Protein AF-0000000067518938 (afdb_homodimer)

Sequence (550 aa):
MYYFYSPEGFAPYQWELERDVSYAYMPYNLFYYGDYIRILPYTSIPQSYEVQMKADERGSWTPFSWVEKYAYAFSGPYNKAEVALTFDDGPDLEFTPKILDKLKQHNVKATFFLLGENAEKFPNVVKRIANEGHVIGNHTYSHPNLAKVNDAEYRNQIIKTEEILNRLAGYAPKFIRPPYGEILEDQLKWATEQNFMIVQWSVDTVDWKGVSADTITNNVLGNSFPGSVILQHSTPGGHLQGSVEALDKIIPQLKTKGARFVTLPSMFQTSKERKMYYFYSPEGFAPYQWELERDVSYAYMPYNLFYYGDYIRILPYTSIPQSYEVQMKADERGSWTPFSWVEKYAYAFSGPYNKAEVALTFDDGPDLEFTPKILDKLKQHNVKATFFLLGENAEKFPNVVKRIANEGHVIGNHTYSHPNLAKVNDAEYRNQIIKTEEILNRLAGYAPKFIRPPYGEILEDQLKWATEQNFMIVQWSVDTVDWKGVSADTITNNVLGNSFPGSVILQHSTPGGHLQGSVEALDKIIPQLKTKGARFVTLPSMFQTSKERK

Organism: Bacillus anthracis (NCBI:txid1392)

Structure (mmCIF, N/CA/C/O backbone):
data_AF-0000000067518938-model_v1
#
loop_
_entity.id
_entity.type
_entity.pdbx_description
1 polymer 'Polysaccharide deacetylase'
#
loop_
_atom_site.group_PDB
_atom_site.id
_atom_site.type_symbol
_atom_site.label_atom_id
_atom_site.label_alt_id
_atom_site.label_comp_id
_atom_site.label_asym_id
_atom_site.label_entity_id
_atom_site.label_seq_id
_atom_site.pdbx_PDB_ins_code
_atom_site.Cartn_x
_atom_site.Cartn_y
_atom_site.Cartn_z
_atom_site.occupancy
_atom_site.B_iso_or_equiv
_atom_site.auth_seq_id
_atom_site.auth_comp_id
_atom_site.auth_asym_id
_atom_site.auth_atom_id
_atom_site.pdbx_PDB_model_num
ATOM 1 N N . MET A 1 1 ? 36.938 -6.719 29.031 1 21.23 1 MET A N 1
ATOM 2 C CA . MET A 1 1 ? 37.844 -5.875 28.25 1 21.23 1 MET A CA 1
ATOM 3 C C . MET A 1 1 ? 37.344 -5.727 26.812 1 21.23 1 MET A C 1
ATOM 5 O O . MET A 1 1 ? 37.438 -6.664 26.016 1 21.23 1 MET A O 1
ATOM 9 N N . TYR A 1 2 ? 36.188 -5.051 26.531 1 21.11 2 TYR A N 1
ATOM 10 C CA . TYR A 1 2 ? 35.156 -5.039 25.484 1 21.11 2 TYR A CA 1
ATOM 11 C C . TYR A 1 2 ? 35.688 -4.352 24.234 1 21.11 2 TYR A C 1
ATOM 13 O O . TYR A 1 2 ? 36.156 -3.213 24.281 1 21.11 2 TYR A O 1
ATOM 21 N N . TYR A 1 3 ? 36.406 -5.035 23.297 1 20.67 3 TYR A N 1
ATOM 22 C CA . TYR A 1 3 ? 37.156 -4.52 22.172 1 20.67 3 TYR A CA 1
ATOM 23 C C . TYR A 1 3 ? 36.281 -3.676 21.25 1 20.67 3 TYR A C 1
ATOM 25 O O . TYR A 1 3 ? 35.281 -4.164 20.719 1 20.67 3 TYR A O 1
ATOM 33 N N . PHE A 1 4 ? 36.094 -2.291 21.438 1 20.36 4 PHE A N 1
ATOM 34 C CA . PHE A 1 4 ? 35.469 -1.157 20.797 1 20.36 4 PHE A CA 1
ATOM 35 C C . PHE A 1 4 ? 36.062 -0.923 19.406 1 20.36 4 PHE A C 1
ATOM 37 O O . PHE A 1 4 ? 37.219 -0.511 19.281 1 20.36 4 PHE A O 1
ATOM 44 N N . TYR A 1 5 ? 35.719 -1.837 18.438 1 22.97 5 TYR A N 1
ATOM 45 C CA . TYR A 1 5 ? 36.344 -1.723 17.109 1 22.97 5 TYR A CA 1
ATOM 46 C C . TYR A 1 5 ? 36.188 -0.303 16.578 1 22.97 5 TYR A C 1
ATOM 48 O O . TYR A 1 5 ? 35.281 0.424 16.938 1 22.97 5 TYR A O 1
ATOM 56 N N . SER A 1 6 ? 37.219 0.344 16.062 1 22.45 6 SER A N 1
ATOM 57 C CA . SER A 1 6 ? 37.562 1.693 15.609 1 22.45 6 SER A CA 1
ATOM 58 C C . SER A 1 6 ? 36.625 2.123 14.477 1 22.45 6 SER A C 1
ATOM 60 O O . SER A 1 6 ? 36.219 1.3 13.656 1 22.45 6 SER A O 1
ATOM 62 N N . PRO A 1 7 ? 35.938 3.326 14.484 1 23.27 7 PRO A N 1
ATOM 63 C CA . PRO A 1 7 ? 34.938 4.047 13.719 1 23.27 7 PRO A CA 1
ATOM 64 C C . PRO A 1 7 ? 35.344 4.328 12.281 1 23.27 7 PRO A C 1
ATOM 66 O O . PRO A 1 7 ? 34.781 5.207 11.625 1 23.27 7 PRO A O 1
ATOM 69 N N . GLU A 1 8 ? 36.344 3.684 11.672 1 22.61 8 GLU A N 1
ATOM 70 C CA . GLU A 1 8 ? 37.031 4.32 10.547 1 22.61 8 GLU A CA 1
ATOM 71 C C . GLU A 1 8 ? 36.031 4.727 9.469 1 22.61 8 GLU A C 1
ATOM 73 O O . GLU A 1 8 ? 35.938 5.898 9.094 1 22.61 8 GLU A O 1
ATOM 78 N N . GLY A 1 9 ? 36.156 4.168 8.133 1 23.91 9 GLY A N 1
ATOM 79 C CA . GLY A 1 9 ? 36.219 4.723 6.789 1 23.91 9 GLY A CA 1
ATOM 80 C C . GLY A 1 9 ? 34.875 4.879 6.148 1 23.91 9 GLY A C 1
ATOM 81 O O . GLY A 1 9 ? 34.75 4.938 4.922 1 23.91 9 GLY A O 1
ATOM 82 N N . PHE A 1 10 ? 33.75 4.77 6.805 1 22.42 10 PHE A N 1
ATOM 83 C CA . PHE A 1 10 ? 32.594 4.77 5.934 1 22.42 10 PHE A CA 1
ATOM 84 C C . PHE A 1 10 ? 32.406 6.129 5.277 1 22.42 10 PHE A C 1
ATOM 86 O O . PHE A 1 10 ? 32.156 7.129 5.957 1 22.42 10 PHE A O 1
ATOM 93 N N . ALA A 1 11 ? 33.125 6.34 4.109 1 25.36 11 ALA A N 1
ATOM 94 C CA . ALA A 1 11 ? 32.938 7.535 3.297 1 25.36 11 ALA A CA 1
ATOM 95 C C . ALA A 1 11 ? 31.453 7.816 3.078 1 25.36 11 ALA A C 1
ATOM 97 O O . ALA A 1 11 ? 30.656 6.887 2.924 1 25.36 11 ALA A O 1
ATOM 98 N N . PRO A 1 12 ? 31.016 8.93 3.441 1 24.47 12 PRO A N 1
ATOM 99 C CA . PRO A 1 12 ? 29.641 9.367 3.217 1 24.47 12 PRO A CA 1
ATOM 100 C C . PRO A 1 12 ? 29.188 9.18 1.771 1 24.47 12 PRO A C 1
ATOM 102 O O . PRO A 1 12 ? 29.984 9.344 0.844 1 24.47 12 PRO A O 1
ATOM 105 N N . TYR A 1 13 ? 28.422 8.242 1.441 1 24.39 13 TYR A N 1
ATOM 106 C CA . TYR A 1 13 ? 27.828 8.078 0.118 1 24.39 13 TYR A CA 1
ATOM 107 C C . TYR A 1 13 ? 27.422 9.422 -0.47 1 24.39 13 TYR A C 1
ATOM 109 O O . TYR A 1 13 ? 26.656 10.164 0.141 1 24.39 13 TYR A O 1
ATOM 117 N N . GLN A 1 14 ? 28.344 10.094 -1.189 1 25.11 14 GLN A N 1
ATOM 118 C CA . GLN A 1 14 ? 28.047 11.266 -2 1 25.11 14 GLN A CA 1
ATOM 119 C C . GLN A 1 14 ? 26.859 11.008 -2.93 1 25.11 14 GLN A C 1
ATOM 121 O O . GLN A 1 14 ? 26.891 10.086 -3.742 1 25.11 14 GLN A O 1
ATOM 126 N N . TRP A 1 15 ? 25.734 11.258 -2.574 1 23.39 15 TRP A N 1
ATOM 127 C CA . TRP A 1 15 ? 24.547 11.266 -3.42 1 23.39 15 TRP A CA 1
ATOM 128 C C . TRP A 1 15 ? 24.766 12.117 -4.664 1 23.39 15 TRP A C 1
ATOM 130 O O . TRP A 1 15 ? 24.719 13.352 -4.598 1 23.39 15 TRP A O 1
ATOM 140 N N . GLU A 1 16 ? 25.844 11.93 -5.496 1 26.81 16 GLU A N 1
ATOM 141 C CA . GLU A 1 16 ? 26.016 12.648 -6.758 1 26.81 16 GLU A CA 1
ATOM 142 C C . GLU A 1 16 ? 24.812 12.43 -7.68 1 26.81 16 GLU A C 1
ATOM 144 O O . GLU A 1 16 ? 24.922 12.633 -8.891 1 26.81 16 GLU A O 1
ATOM 149 N N . LEU A 1 17 ? 23.75 11.922 -7.379 1 24.17 17 LEU A N 1
ATOM 150 C CA . LEU A 1 17 ? 22.859 11.453 -8.438 1 24.17 17 LEU A CA 1
ATOM 151 C C . LEU A 1 17 ? 22.281 12.633 -9.211 1 24.17 17 LEU A C 1
ATOM 153 O O . LEU A 1 17 ? 21.422 13.359 -8.695 1 24.17 17 LEU A O 1
ATOM 157 N N . GLU A 1 18 ? 23.109 13.344 -10.008 1 26.3 18 GLU A N 1
ATOM 158 C CA . GLU A 1 18 ? 22.562 14.188 -11.062 1 26.3 18 GLU A CA 1
ATOM 159 C C . GLU A 1 18 ? 21.625 13.398 -11.977 1 26.3 18 GLU A C 1
ATOM 161 O O . GLU A 1 18 ? 22.047 12.875 -13.008 1 26.3 18 GLU A O 1
ATOM 166 N N . ARG A 1 19 ? 21.078 12.336 -11.742 1 25.75 19 ARG A N 1
ATOM 167 C CA . ARG A 1 19 ? 20.484 11.57 -12.836 1 25.75 19 ARG A CA 1
ATOM 168 C C . ARG A 1 19 ? 19.359 12.344 -13.5 1 25.75 19 ARG A C 1
ATOM 170 O O . ARG A 1 19 ? 18.5 12.898 -12.812 1 25.75 19 ARG A O 1
ATOM 177 N N . ASP A 1 20 ? 19.562 12.695 -14.742 1 24.42 20 ASP A N 1
ATOM 178 C CA . ASP A 1 20 ? 18.672 13.211 -15.773 1 24.42 20 ASP A CA 1
ATOM 179 C C . ASP A 1 20 ? 17.5 12.258 -16.016 1 24.42 20 ASP A C 1
ATOM 181 O O . ASP A 1 20 ? 17.609 11.344 -16.844 1 24.42 20 ASP A O 1
ATOM 185 N N . VAL A 1 21 ? 16.938 11.664 -15.195 1 24.17 21 VAL A N 1
ATOM 186 C CA . VAL A 1 21 ? 15.969 10.617 -15.531 1 24.17 21 VAL A CA 1
ATOM 187 C C . VAL A 1 21 ? 14.742 11.234 -16.203 1 24.17 21 VAL A C 1
ATOM 189 O O . VAL A 1 21 ? 14.078 12.094 -15.617 1 24.17 21 VAL A O 1
ATOM 192 N N . SER A 1 22 ? 14.75 11.148 -17.5 1 22.72 22 SER A N 1
ATOM 193 C CA . SER A 1 22 ? 13.68 11.414 -18.453 1 22.72 22 SER A CA 1
ATOM 194 C C . SER A 1 22 ? 12.414 10.641 -18.094 1 22.72 22 SER A C 1
ATOM 196 O O . SER A 1 22 ? 12.461 9.422 -17.906 1 22.72 22 SER A O 1
ATOM 198 N N . TYR A 1 23 ? 11.539 11.242 -17.516 1 26.03 23 TYR A N 1
ATOM 199 C CA . TYR A 1 23 ? 10.25 10.773 -17.016 1 26.03 23 TYR A CA 1
ATOM 200 C C . TYR A 1 23 ? 9.367 10.297 -18.156 1 26.03 23 TYR A C 1
ATOM 202 O O . TYR A 1 23 ? 8.914 11.102 -18.984 1 26.03 23 TYR A O 1
ATOM 210 N N . ALA A 1 24 ? 9.648 9.172 -18.875 1 23 24 ALA A N 1
ATOM 211 C CA . ALA A 1 24 ? 8.773 8.664 -19.938 1 23 24 ALA A CA 1
ATOM 212 C C . ALA A 1 24 ? 7.453 8.164 -19.359 1 23 24 ALA A C 1
ATOM 214 O O . ALA A 1 24 ? 7.434 7.219 -18.562 1 23 24 ALA A O 1
ATOM 215 N N . TYR A 1 25 ? 6.582 8.984 -19.031 1 26.39 25 TYR A N 1
ATOM 216 C CA . TYR A 1 25 ? 5.207 8.617 -18.719 1 26.39 25 TYR A CA 1
ATOM 217 C C . TYR A 1 25 ? 4.609 7.758 -19.828 1 26.39 25 TYR A C 1
ATOM 219 O O . TYR A 1 25 ? 4.504 8.195 -20.969 1 26.39 25 TYR A O 1
ATOM 227 N N . MET A 1 26 ? 4.758 6.512 -19.859 1 24.78 26 MET A N 1
ATOM 228 C CA . MET A 1 26 ? 4.062 5.734 -20.875 1 24.78 26 MET A CA 1
ATOM 229 C C . MET A 1 26 ? 2.551 5.836 -20.719 1 24.78 26 MET A C 1
ATOM 231 O O . MET A 1 26 ? 2.029 5.609 -19.625 1 24.78 26 MET A O 1
ATOM 235 N N . PRO A 1 27 ? 1.93 6.461 -21.5 1 26.23 27 PRO A N 1
ATOM 236 C CA . PRO A 1 27 ? 0.468 6.438 -21.594 1 26.23 27 PRO A CA 1
ATOM 237 C C . PRO A 1 27 ? -0.106 5.023 -21.516 1 26.23 27 PRO A C 1
ATOM 239 O O . PRO A 1 27 ? 0.363 4.129 -22.234 1 26.23 27 PRO A O 1
ATOM 242 N N . TYR A 1 28 ? -0.398 4.586 -20.344 1 27.61 28 TYR A N 1
ATOM 243 C CA . TYR A 1 28 ? -1.039 3.275 -20.344 1 27.61 28 TYR A CA 1
ATOM 244 C C . TYR A 1 28 ? -2.268 3.275 -21.25 1 27.61 28 TYR A C 1
ATOM 246 O O . TYR A 1 28 ? -3.207 4.043 -21.031 1 27.61 28 TYR A O 1
ATOM 254 N N . ASN A 1 29 ? -2.113 3.098 -22.453 1 25.97 29 ASN A N 1
ATOM 255 C CA . ASN A 1 29 ? -3.182 2.701 -23.375 1 25.97 29 ASN A CA 1
ATOM 256 C C . ASN A 1 29 ? -4.051 1.6 -22.766 1 25.97 29 ASN A C 1
ATOM 258 O O . ASN A 1 29 ? -3.578 0.807 -21.953 1 25.97 29 ASN A O 1
ATOM 262 N N . LEU A 1 30 ? -5.336 1.733 -22.859 1 26.19 30 LEU A N 1
ATOM 263 C CA . LEU A 1 30 ? -6.371 0.721 -22.688 1 26.19 30 LEU A CA 1
ATOM 264 C C . LEU A 1 30 ? -5.875 -0.647 -23.141 1 26.19 30 LEU A C 1
ATOM 266 O O . LEU A 1 30 ? -5.781 -0.908 -24.344 1 26.19 30 LEU A O 1
ATOM 270 N N . PHE A 1 31 ? -4.828 -1.036 -22.625 1 26.31 31 PHE A N 1
ATOM 271 C CA . PHE A 1 31 ? -4.5 -2.34 -23.203 1 26.31 31 PHE A CA 1
ATOM 272 C C . PHE A 1 31 ? -5.512 -3.391 -22.75 1 26.31 31 PHE A C 1
ATOM 274 O O . PHE A 1 31 ? -5.863 -3.463 -21.578 1 26.31 31 PHE A O 1
ATOM 281 N N . TYR A 1 32 ? -6.398 -3.764 -23.562 1 26.97 32 TYR A N 1
ATOM 282 C CA . TYR A 1 32 ? -7.23 -4.961 -23.625 1 26.97 32 TYR A CA 1
ATOM 283 C C . TYR A 1 32 ? -6.414 -6.207 -23.297 1 26.97 32 TYR A C 1
ATOM 285 O O . TYR A 1 32 ? -5.449 -6.523 -23.984 1 26.97 32 TYR A O 1
ATOM 293 N N . TYR A 1 33 ? -6.387 -6.438 -22.078 1 29.98 33 TYR A N 1
ATOM 294 C CA . TYR A 1 33 ? -5.797 -7.73 -21.75 1 29.98 33 TYR A CA 1
ATOM 295 C C . TYR A 1 33 ? -6.312 -8.82 -22.672 1 29.98 33 TYR A C 1
ATOM 297 O O . TYR A 1 33 ? -5.965 -9.992 -22.516 1 29.98 33 TYR A O 1
ATOM 305 N N . GLY A 1 34 ? -7.371 -8.477 -23.562 1 28.73 34 GLY A N 1
ATOM 306 C CA . GLY A 1 34 ? -7.805 -9.492 -24.516 1 28.73 34 GLY A CA 1
ATOM 307 C C . GLY A 1 34 ? -6.672 -10.031 -25.359 1 28.73 34 GLY A C 1
ATOM 308 O O . GLY A 1 34 ? -6.797 -11.102 -25.953 1 28.73 34 GLY A O 1
ATOM 309 N N . ASP A 1 35 ? -5.699 -9.102 -25.484 1 30.73 35 ASP A N 1
ATOM 310 C CA . ASP A 1 35 ? -4.809 -9.594 -26.531 1 30.73 35 ASP A CA 1
ATOM 311 C C . ASP A 1 35 ? -3.834 -10.633 -25.984 1 30.73 35 ASP A C 1
ATOM 313 O O . ASP A 1 35 ? -2.963 -11.117 -26.703 1 30.73 35 ASP A O 1
ATOM 317 N N . TYR A 1 36 ? -3.791 -10.641 -24.609 1 31.84 36 TYR A N 1
ATOM 318 C CA . TYR A 1 36 ? -2.754 -11.602 -24.25 1 31.84 36 TYR A CA 1
ATOM 319 C C . TYR A 1 36 ? -3.158 -13.016 -24.656 1 31.84 36 TYR A C 1
ATOM 321 O O . TYR A 1 36 ? -2.346 -13.938 -24.594 1 31.84 36 TYR A O 1
ATOM 329 N N . ILE A 1 37 ? -4.48 -13.305 -24.625 1 31.23 37 ILE A N 1
ATOM 330 C CA . ILE A 1 37 ? -4.836 -14.703 -24.797 1 31.23 37 ILE A CA 1
ATOM 331 C C . ILE A 1 37 ? -4.613 -15.109 -26.25 1 31.23 37 ILE A C 1
ATOM 333 O O . ILE A 1 37 ? -4.98 -16.219 -26.656 1 31.23 37 ILE A O 1
ATOM 337 N N . ARG A 1 38 ? -4.219 -14.172 -27.078 1 31.83 38 ARG A N 1
ATOM 338 C CA . ARG A 1 38 ? -4.289 -14.734 -28.422 1 31.83 38 ARG A CA 1
ATOM 339 C C . ARG A 1 38 ? -3.311 -15.898 -28.594 1 31.83 38 ARG A C 1
ATOM 341 O O . ARG A 1 38 ? -3.344 -16.609 -29.594 1 31.83 38 ARG A O 1
ATOM 348 N N . ILE A 1 39 ? -2.133 -15.773 -27.906 1 29.97 39 ILE A N 1
ATOM 349 C CA . ILE A 1 39 ? -1.191 -16.562 -28.703 1 29.97 39 ILE A CA 1
ATOM 350 C C . ILE A 1 39 ? -1.417 -18.047 -28.438 1 29.97 39 ILE A C 1
ATOM 352 O O . ILE A 1 39 ? -0.633 -18.891 -28.875 1 29.97 39 ILE A O 1
ATOM 356 N N . LEU A 1 40 ? -2.053 -18.422 -27.281 1 28.58 40 LEU A N 1
ATOM 357 C CA . LEU A 1 40 ? -1.987 -19.875 -27.359 1 28.58 40 LEU A CA 1
ATOM 358 C C . LEU A 1 40 ? -2.9 -20.406 -28.453 1 28.58 40 LEU A C 1
ATOM 360 O O . LEU A 1 40 ? -3.961 -19.828 -28.719 1 28.58 40 LEU A O 1
ATOM 364 N N . PRO A 1 41 ? -2.475 -21.25 -29.422 1 32.19 41 PRO A N 1
ATOM 365 C CA . PRO A 1 41 ? -3.27 -21.875 -30.484 1 32.19 41 PRO A CA 1
ATOM 366 C C . PRO A 1 41 ? -4.59 -22.453 -29.969 1 32.19 41 PRO A C 1
ATOM 368 O O . PRO A 1 41 ? -5.348 -23.047 -30.75 1 32.19 41 PRO A O 1
ATOM 371 N N . TYR A 1 42 ? -4.625 -23.125 -28.719 1 30.75 42 TYR A N 1
ATOM 372 C CA . TYR A 1 42 ? -5.793 -23.984 -28.547 1 30.75 42 TYR A CA 1
ATOM 373 C C . TYR A 1 42 ? -7.082 -23.172 -28.656 1 30.75 42 TYR A C 1
ATOM 375 O O . TYR A 1 42 ? -7.059 -21.953 -28.594 1 30.75 42 TYR A O 1
ATOM 383 N N . THR A 1 43 ? -8.344 -23.828 -28.062 1 29.39 43 THR A N 1
ATOM 384 C CA . THR A 1 43 ? -9.773 -23.578 -28.188 1 29.39 43 THR A CA 1
ATOM 385 C C . THR A 1 43 ? -10.094 -22.125 -27.844 1 29.39 43 THR A C 1
ATOM 387 O O . THR A 1 43 ? -9.359 -21.484 -27.094 1 29.39 43 THR A O 1
ATOM 390 N N . SER A 1 44 ? -11.281 -21.641 -28.531 1 28.95 44 SER A N 1
ATOM 391 C CA . SER A 1 44 ? -12.016 -20.375 -28.547 1 28.95 44 SER A CA 1
ATOM 392 C C . SER A 1 44 ? -12.305 -19.875 -27.141 1 28.95 44 SER A C 1
ATOM 394 O O . SER A 1 44 ? -13.172 -20.422 -26.453 1 28.95 44 SER A O 1
ATOM 396 N N . ILE A 1 45 ? -11.438 -19.969 -26.219 1 30.31 45 ILE A N 1
ATOM 397 C CA . ILE A 1 45 ? -11.977 -19.328 -25.016 1 30.31 45 ILE A CA 1
ATOM 398 C C . ILE A 1 45 ? -12.625 -18 -25.406 1 30.31 45 ILE A C 1
ATOM 400 O O . ILE A 1 45 ? -12.016 -17.172 -26.078 1 30.31 45 ILE A O 1
ATOM 404 N N . PRO A 1 46 ? -14.031 -18.094 -25.391 1 29.42 46 PRO A N 1
ATOM 405 C CA . PRO A 1 46 ? -14.719 -16.844 -25.703 1 29.42 46 PRO A CA 1
ATOM 406 C C . PRO A 1 46 ? -14.039 -15.625 -25.078 1 29.42 46 PRO A C 1
ATOM 408 O O . PRO A 1 46 ? -13.477 -15.711 -23.984 1 29.42 46 PRO A O 1
ATOM 411 N N . GLN A 1 47 ? -13.523 -14.82 -25.906 1 28.56 47 GLN A N 1
ATOM 412 C CA . GLN A 1 47 ? -12.758 -13.578 -25.844 1 28.56 47 GLN A CA 1
ATOM 413 C C . GLN A 1 47 ? -13.32 -12.633 -24.781 1 28.56 47 GLN A C 1
ATOM 415 O O . GLN A 1 47 ? -12.633 -11.719 -24.328 1 28.56 47 GLN A O 1
ATOM 420 N N . SER A 1 48 ? -14.656 -12.758 -24.531 1 29.34 48 SER A N 1
ATOM 421 C CA . SER A 1 48 ? -15.266 -11.516 -24.078 1 29.34 48 SER A CA 1
ATOM 422 C C . SER A 1 48 ? -14.953 -11.25 -22.609 1 29.34 48 SER A C 1
ATOM 424 O O . SER A 1 48 ? -15.352 -10.211 -22.062 1 29.34 48 SER A O 1
ATOM 426 N N . TYR A 1 49 ? -14.734 -12.336 -21.875 1 28.17 49 TYR A N 1
ATOM 427 C CA . TYR A 1 49 ? -14.766 -11.906 -20.484 1 28.17 49 TYR A CA 1
ATOM 428 C C . TYR A 1 49 ? -13.539 -11.07 -20.141 1 28.17 49 TYR A C 1
ATOM 430 O O . TYR A 1 49 ? -12.43 -11.609 -20 1 28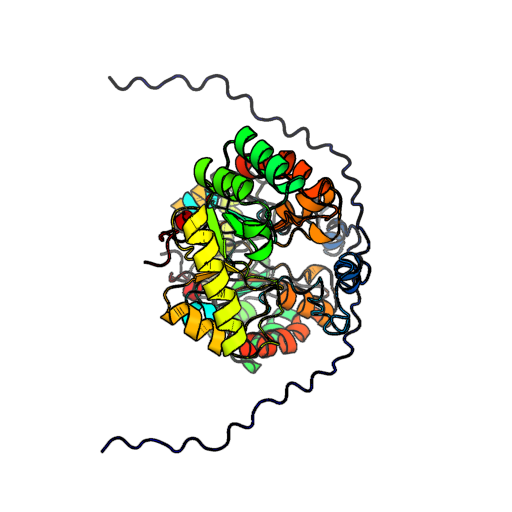.17 49 TYR A O 1
ATOM 438 N N . GLU A 1 50 ? -13.398 -9.953 -20.734 1 30.34 50 GLU A N 1
ATOM 439 C CA . GLU A 1 50 ? -12.445 -8.914 -20.359 1 30.34 50 GLU A CA 1
ATOM 440 C C . GLU A 1 50 ? -12.445 -8.688 -18.859 1 30.34 50 GLU A C 1
ATOM 442 O O . GLU A 1 50 ? -13.453 -8.25 -18.281 1 30.34 50 GLU A O 1
ATOM 447 N N . VAL A 1 51 ? -11.977 -9.57 -18.172 1 32.97 51 VAL A N 1
ATOM 448 C CA . VAL A 1 51 ? -11.703 -9.07 -16.844 1 32.97 51 VAL A CA 1
ATOM 449 C C . VAL A 1 51 ? -10.977 -7.727 -16.922 1 32.97 51 VAL A C 1
ATOM 451 O O . VAL A 1 51 ? -9.828 -7.664 -17.359 1 32.97 51 VAL A O 1
ATOM 454 N N . GLN A 1 52 ? -11.555 -6.699 -17.391 1 31.28 52 GLN A N 1
ATOM 455 C CA . GLN A 1 52 ? -10.938 -5.375 -17.422 1 31.28 52 GLN A CA 1
ATOM 456 C C . GLN A 1 52 ? -10.5 -4.934 -16.031 1 31.28 52 GLN A C 1
ATOM 458 O O . GLN A 1 52 ? -11.32 -4.488 -15.234 1 31.28 52 GLN A O 1
ATOM 463 N N . MET A 1 53 ? -9.648 -5.742 -15.43 1 38.41 53 MET A N 1
ATOM 464 C CA . MET A 1 53 ? -9.062 -4.934 -14.367 1 38.41 53 MET A CA 1
ATOM 465 C C . MET A 1 53 ? -8.703 -3.539 -14.875 1 38.41 53 MET A C 1
ATOM 467 O O . MET A 1 53 ? -7.957 -3.398 -15.844 1 38.41 53 MET A O 1
ATOM 471 N N . LYS A 1 54 ? -9.5 -2.662 -14.82 1 38.16 54 LYS A N 1
ATOM 472 C CA . LYS A 1 54 ? -9.102 -1.332 -15.273 1 38.16 54 LYS A CA 1
ATOM 473 C C . LYS A 1 54 ? -7.754 -0.93 -14.688 1 38.16 54 LYS A C 1
ATOM 475 O O . LYS A 1 54 ? -7.512 -1.105 -13.492 1 38.16 54 LYS A O 1
ATOM 480 N N . ALA A 1 55 ? -6.812 -1.02 -15.547 1 41.97 55 ALA A N 1
ATOM 481 C CA . ALA A 1 55 ? -5.41 -0.692 -15.297 1 41.97 55 ALA A CA 1
ATOM 482 C C . ALA A 1 55 ? -5.273 0.304 -14.148 1 41.97 55 ALA A C 1
ATOM 484 O O . ALA A 1 55 ? -4.266 0.305 -13.438 1 41.97 55 ALA A O 1
ATOM 485 N N . ASP A 1 56 ? -6.5 0.896 -13.852 1 44.34 56 ASP A N 1
ATOM 486 C CA . ASP A 1 56 ? -6.5 1.983 -12.875 1 44.34 56 ASP A CA 1
ATOM 487 C C . ASP A 1 56 ? -6.805 1.465 -11.477 1 44.34 56 ASP A C 1
ATOM 489 O O . ASP A 1 56 ? -6.793 2.23 -10.508 1 44.34 56 ASP A O 1
ATOM 493 N N . GLU A 1 57 ? -7.281 0.145 -11.484 1 51.75 57 GLU A N 1
ATOM 494 C CA . GLU A 1 57 ? -7.668 -0.228 -10.125 1 51.75 57 GLU A CA 1
ATOM 495 C C . GLU A 1 57 ? -6.574 -1.049 -9.445 1 51.75 57 GLU A C 1
ATOM 497 O O . GLU A 1 57 ? -6.547 -2.275 -9.562 1 51.75 57 GLU A O 1
ATOM 502 N N . ARG A 1 58 ? -5.648 -0.328 -9.109 1 61.62 58 ARG A N 1
ATOM 503 C CA . ARG A 1 58 ? -4.531 -0.929 -8.391 1 61.62 58 ARG A CA 1
ATOM 504 C C . ARG A 1 58 ? -4.871 -1.136 -6.918 1 61.62 58 ARG A C 1
ATOM 506 O O . ARG A 1 58 ? -4.273 -1.981 -6.25 1 61.62 58 ARG A O 1
ATOM 513 N N . GLY A 1 59 ? -5.906 -0.396 -6.598 1 73.12 59 GLY A N 1
ATOM 514 C CA . GLY A 1 59 ? -6.359 -0.62 -5.234 1 73.12 59 GLY A CA 1
ATOM 515 C C . GLY A 1 59 ? -7.004 -1.979 -5.035 1 73.12 59 GLY A C 1
ATOM 516 O O . GLY A 1 59 ? -6.957 -2.83 -5.926 1 73.12 59 GLY A O 1
ATOM 517 N N . SER A 1 60 ? -7.445 -2.164 -3.793 1 79.19 60 SER A N 1
ATOM 518 C CA . SER A 1 60 ? -8.133 -3.418 -3.51 1 79.19 60 SER A CA 1
ATOM 519 C C . SER A 1 60 ? -9.391 -3.562 -4.363 1 79.19 60 SER A C 1
ATOM 521 O O . SER A 1 60 ? -10.312 -2.748 -4.262 1 79.19 60 SER A O 1
ATOM 523 N N . TRP A 1 61 ? -9.359 -4.562 -5.254 1 81.5 61 TRP A N 1
ATOM 524 C CA . TRP A 1 61 ? -10.484 -4.812 -6.152 1 81.5 61 TRP A CA 1
ATOM 525 C C . TRP A 1 61 ? -11.508 -5.734 -5.504 1 81.5 61 TRP A C 1
ATOM 527 O O . TRP A 1 61 ? -12.555 -6.02 -6.086 1 81.5 61 TRP A O 1
ATOM 537 N N . THR A 1 62 ? -11.242 -6.215 -4.297 1 87.56 62 THR A N 1
ATOM 538 C CA . THR A 1 62 ? -12.164 -6.996 -3.471 1 87.56 62 THR A CA 1
ATOM 539 C C . THR A 1 62 ? -12.531 -6.227 -2.207 1 87.56 62 THR A C 1
ATOM 541 O O . THR A 1 62 ? -11.891 -5.23 -1.868 1 87.56 62 THR A O 1
ATOM 544 N N . PRO A 1 63 ? -13.57 -6.684 -1.548 1 93.38 63 PRO A N 1
ATOM 545 C CA . PRO A 1 63 ? -13.977 -5.992 -0.322 1 93.38 63 PRO A CA 1
ATOM 546 C C . PRO A 1 63 ? -12.859 -5.934 0.72 1 93.38 63 PRO A C 1
ATOM 548 O O . PRO A 1 63 ? -12.18 -6.934 0.958 1 93.38 63 PRO A O 1
ATOM 551 N N . PHE A 1 64 ? -12.758 -4.773 1.341 1 94.62 64 PHE A N 1
ATOM 552 C CA . PHE A 1 64 ? -11.742 -4.559 2.369 1 94.62 64 PHE A CA 1
ATOM 553 C C . PHE A 1 64 ? -11.961 -5.504 3.545 1 94.62 64 PHE A C 1
ATOM 555 O O . PHE A 1 64 ? -11 -6.012 4.129 1 94.62 64 PHE A O 1
ATOM 562 N N . SER A 1 65 ? -13.203 -5.82 3.875 1 95.5 65 SER A N 1
ATOM 563 C CA . SER A 1 65 ? -13.555 -6.559 5.082 1 95.5 65 SER A CA 1
ATOM 564 C C . SER A 1 65 ? -13.062 -8 5.012 1 95.5 65 SER A C 1
ATOM 566 O O . SER A 1 65 ? -12.992 -8.688 6.031 1 95.5 65 SER A O 1
ATOM 568 N N . TRP A 1 66 ? -12.742 -8.484 3.791 1 97.12 66 TRP A N 1
ATOM 569 C CA . TRP A 1 66 ? -12.328 -9.875 3.623 1 97.12 66 TRP A CA 1
ATOM 570 C C . TRP A 1 66 ? -11.023 -10.141 4.367 1 97.12 66 TRP A C 1
ATOM 572 O O . TRP A 1 66 ? -10.781 -11.266 4.816 1 97.12 66 TRP A O 1
ATOM 582 N N . VAL A 1 67 ? -10.188 -9.094 4.625 1 96.94 67 VAL A N 1
ATOM 583 C CA . VAL A 1 67 ? -8.906 -9.297 5.281 1 96.94 67 VAL A CA 1
ATOM 584 C C . VAL A 1 67 ? -9.117 -9.578 6.766 1 96.94 67 VAL A C 1
ATOM 586 O O . VAL A 1 67 ? -8.211 -10.062 7.449 1 96.94 67 VAL A O 1
ATOM 589 N N . GLU A 1 68 ? -10.273 -9.195 7.277 1 96.75 68 GLU A N 1
ATOM 590 C CA . GLU A 1 68 ? -10.578 -9.43 8.688 1 96.75 68 GLU A CA 1
ATOM 591 C C . GLU A 1 68 ? -11.312 -10.758 8.875 1 96.75 68 GLU A C 1
ATOM 593 O O . GLU A 1 68 ? -11.312 -11.32 9.969 1 96.75 68 GLU A O 1
ATOM 598 N N . LYS A 1 69 ? -11.977 -11.219 7.836 1 96.69 69 LYS A N 1
ATOM 599 C CA . LYS A 1 69 ? -12.875 -12.367 7.941 1 96.69 69 LYS A CA 1
ATOM 600 C C . LYS A 1 69 ? -12.18 -13.656 7.52 1 96.69 69 LYS A C 1
ATOM 602 O O . LYS A 1 69 ? -12.508 -14.734 8.008 1 96.69 69 LYS A O 1
ATOM 607 N N . TYR A 1 70 ? -11.234 -13.547 6.574 1 97.56 70 TYR A N 1
ATOM 608 C CA . TYR A 1 70 ? -10.625 -14.719 5.941 1 97.56 70 TYR A CA 1
ATOM 609 C C . TYR A 1 70 ? -9.102 -14.617 5.961 1 97.56 70 TYR A C 1
ATOM 611 O O . TYR A 1 70 ? -8.547 -13.578 6.324 1 97.56 70 TYR A O 1
ATOM 619 N N . ALA A 1 71 ? -8.375 -15.773 5.723 1 97.94 71 ALA A N 1
ATOM 620 C CA . ALA A 1 71 ? -6.934 -15.766 5.473 1 97.94 71 ALA A CA 1
ATOM 621 C C . ALA A 1 71 ? -6.621 -15.156 4.105 1 97.94 71 ALA A C 1
ATOM 623 O O . ALA A 1 71 ? -6.484 -15.883 3.117 1 97.94 71 ALA A O 1
ATOM 624 N N . TYR A 1 72 ? -6.625 -13.883 4.113 1 97.81 72 TYR A N 1
ATOM 625 C CA . TYR A 1 72 ? -6.609 -13.094 2.889 1 97.81 72 TYR A CA 1
ATOM 626 C C . TYR A 1 72 ? -5.781 -11.828 3.066 1 97.81 72 TYR A C 1
ATOM 628 O O . TYR A 1 72 ? -5.887 -11.148 4.09 1 97.81 72 TYR A O 1
ATOM 636 N N . ALA A 1 73 ? -4.883 -11.539 2.109 1 97.5 73 ALA A N 1
ATOM 637 C CA . ALA A 1 73 ? -4.059 -10.344 2.262 1 97.5 73 ALA A CA 1
ATOM 638 C C . ALA A 1 73 ? -3.604 -9.82 0.904 1 97.5 73 ALA A C 1
ATOM 640 O O . ALA A 1 73 ? -3.492 -10.578 -0.06 1 97.5 73 ALA A O 1
ATOM 641 N N . PHE A 1 74 ? -3.314 -8.477 0.819 1 96.5 74 PHE A N 1
ATOM 642 C CA . PHE A 1 74 ? -2.713 -7.824 -0.336 1 96.5 74 PHE A CA 1
ATOM 643 C C . PHE A 1 74 ? -1.246 -7.504 -0.072 1 96.5 74 PHE A C 1
ATOM 645 O O . PHE A 1 74 ? -0.475 -7.285 -1.008 1 96.5 74 PHE A O 1
ATOM 652 N N . SER A 1 75 ? -0.949 -7.344 1.162 1 96.44 75 SER A N 1
ATOM 653 C CA . SER A 1 75 ? 0.359 -6.918 1.649 1 96.44 75 SER A CA 1
ATOM 654 C C . SER A 1 75 ? 0.639 -7.477 3.041 1 96.44 75 SER A C 1
ATOM 656 O O . SER A 1 75 ? -0.231 -8.102 3.65 1 96.44 75 SER A O 1
ATOM 658 N N . GLY A 1 76 ? 1.902 -7.289 3.451 1 97.31 76 GLY A N 1
ATOM 659 C CA . GLY A 1 76 ? 2.299 -7.707 4.785 1 97.31 76 GLY A CA 1
ATOM 660 C C . GLY A 1 76 ? 2.336 -6.559 5.781 1 97.31 76 GLY A C 1
ATOM 661 O O . GLY A 1 76 ? 1.753 -5.5 5.535 1 97.31 76 GLY A O 1
ATOM 662 N N . PRO A 1 77 ? 2.961 -6.801 6.922 1 96.81 77 PRO A N 1
ATOM 663 C CA . PRO A 1 77 ? 2.984 -5.793 7.984 1 96.81 77 PRO A CA 1
ATOM 664 C C . PRO A 1 77 ? 3.635 -4.484 7.543 1 96.81 77 PRO A C 1
ATOM 666 O O . PRO A 1 77 ? 4.703 -4.496 6.93 1 96.81 77 PRO A O 1
ATOM 669 N N . TYR A 1 78 ? 3.016 -3.365 7.961 1 94.25 78 TYR A N 1
ATOM 670 C CA . TYR A 1 78 ? 3.459 -2.031 7.574 1 94.25 78 TYR A CA 1
ATOM 671 C C . TYR A 1 78 ? 4.703 -1.623 8.352 1 94.25 78 TYR A C 1
ATOM 673 O O . TYR A 1 78 ? 5.402 -0.68 7.973 1 94.25 78 TYR A O 1
ATOM 681 N N . ASN A 1 79 ? 4.98 -2.283 9.461 1 96 79 ASN A N 1
ATOM 682 C CA . ASN A 1 79 ? 6.043 -1.855 10.367 1 96 79 ASN A CA 1
ATOM 683 C C . ASN A 1 79 ? 7.258 -2.775 10.289 1 96 79 ASN A C 1
ATOM 685 O O . ASN A 1 79 ? 8.07 -2.824 11.211 1 96 79 ASN A O 1
ATOM 689 N N . LYS A 1 80 ? 7.336 -3.594 9.266 1 96.94 80 LYS A N 1
ATOM 690 C CA . LYS A 1 80 ? 8.516 -4.379 8.914 1 96.94 80 LYS A CA 1
ATOM 691 C C . LYS A 1 80 ? 9.07 -3.955 7.559 1 96.94 80 LYS A C 1
ATOM 693 O O . LYS A 1 80 ? 8.32 -3.789 6.594 1 96.94 80 LYS A O 1
ATOM 698 N N . ALA A 1 81 ? 10.383 -3.74 7.488 1 97.69 81 ALA A N 1
ATOM 699 C CA . ALA A 1 81 ? 11.039 -3.301 6.262 1 97.69 81 ALA A CA 1
ATOM 700 C C . ALA A 1 81 ? 11.203 -4.461 5.281 1 97.69 81 ALA A C 1
ATOM 702 O O . ALA A 1 81 ? 12.297 -4.699 4.766 1 97.69 81 ALA A O 1
ATOM 703 N N . GLU A 1 82 ? 10.055 -5.121 5.035 1 98.44 82 GLU A N 1
ATOM 704 C CA . GLU A 1 82 ? 10.086 -6.32 4.203 1 98.44 82 GLU A CA 1
ATOM 705 C C . GLU A 1 82 ? 9.273 -6.129 2.928 1 98.44 82 GLU A C 1
ATOM 707 O O . GLU A 1 82 ? 8.273 -5.406 2.924 1 98.44 82 GLU A O 1
ATOM 712 N N . VAL A 1 83 ? 9.711 -6.699 1.872 1 98.5 83 VAL A N 1
ATOM 713 C CA . VAL A 1 83 ? 8.977 -6.816 0.616 1 98.5 83 VAL A CA 1
ATOM 714 C C . VAL A 1 83 ? 9.07 -8.25 0.098 1 98.5 83 VAL A C 1
ATOM 716 O O . VAL A 1 83 ? 10.023 -8.969 0.401 1 98.5 83 VAL A O 1
ATOM 719 N N . ALA A 1 84 ? 8.078 -8.672 -0.624 1 98.88 84 ALA A N 1
ATOM 720 C CA . ALA A 1 84 ? 8.07 -10.008 -1.21 1 98.88 84 ALA A CA 1
ATOM 721 C C . ALA A 1 84 ? 7.984 -9.938 -2.732 1 98.88 84 ALA A C 1
ATOM 723 O O . ALA A 1 84 ? 7.047 -9.352 -3.279 1 98.88 84 ALA A O 1
ATOM 724 N N . LEU A 1 85 ? 8.984 -10.523 -3.438 1 98.88 85 LEU A N 1
ATOM 725 C CA . LEU A 1 85 ? 8.883 -10.75 -4.875 1 98.88 85 LEU A CA 1
ATOM 726 C C . LEU A 1 85 ? 8.062 -12 -5.176 1 98.88 85 LEU A C 1
ATOM 728 O O . LEU A 1 85 ? 8.297 -13.055 -4.582 1 98.88 85 LEU A O 1
ATOM 732 N N . THR A 1 86 ? 7.105 -11.852 -6.035 1 98.94 86 THR A N 1
ATOM 733 C CA . THR A 1 86 ? 6.281 -13 -6.406 1 98.94 86 THR A CA 1
ATOM 734 C C . THR A 1 86 ? 6.152 -13.102 -7.922 1 98.94 86 THR A C 1
ATOM 736 O O . THR A 1 86 ? 6.168 -12.094 -8.625 1 98.94 86 THR A O 1
ATOM 739 N N . PHE A 1 87 ? 6.027 -14.328 -8.414 1 98.94 87 PHE A N 1
ATOM 740 C CA . PHE A 1 87 ? 5.961 -14.609 -9.844 1 98.94 87 PHE A CA 1
ATOM 741 C C . PHE A 1 87 ? 4.805 -15.547 -10.156 1 98.94 87 PHE A C 1
ATOM 743 O O . PHE A 1 87 ? 4.711 -16.641 -9.586 1 98.94 87 PHE A O 1
ATOM 750 N N . ASP A 1 88 ? 4.004 -15.117 -11.117 1 98.69 88 ASP A N 1
ATOM 751 C CA . ASP A 1 88 ? 2.818 -15.891 -11.477 1 98.69 88 ASP A CA 1
ATOM 752 C C . ASP A 1 88 ? 3.033 -16.656 -12.773 1 98.69 88 ASP A C 1
ATOM 754 O O . ASP A 1 88 ? 3.93 -16.328 -13.555 1 98.69 88 ASP A O 1
ATOM 758 N N . ASP A 1 89 ? 2.227 -17.719 -13.008 1 98.5 89 ASP A N 1
ATOM 759 C CA . ASP A 1 89 ? 1.91 -18.375 -14.273 1 98.5 89 ASP A CA 1
ATOM 760 C C . ASP A 1 89 ? 2.898 -19.5 -14.57 1 98.5 89 ASP A C 1
ATOM 762 O O . ASP A 1 89 ? 2.607 -20.406 -15.359 1 98.5 89 ASP A O 1
ATOM 766 N N . GLY A 1 90 ? 4.148 -19.359 -14.047 1 98.19 90 GLY A N 1
ATOM 767 C CA . GLY A 1 90 ? 5.129 -20.375 -14.375 1 98.19 90 GLY A CA 1
ATOM 768 C C . GLY A 1 90 ? 4.715 -21.766 -13.93 1 98.19 90 GLY A C 1
ATOM 769 O O . GLY A 1 90 ? 3.576 -21.984 -13.508 1 98.19 90 GLY A O 1
ATOM 770 N N . PRO A 1 91 ? 5.645 -22.719 -14.125 1 98.44 91 PRO A N 1
ATOM 771 C CA . PRO A 1 91 ? 7.008 -22.547 -14.641 1 98.44 91 PRO A CA 1
ATOM 772 C C . PRO A 1 91 ? 7.086 -22.672 -16.156 1 98.44 91 PRO A C 1
ATOM 774 O O . PRO A 1 91 ? 6.102 -23.031 -16.812 1 98.44 91 PRO A O 1
ATOM 777 N N . ASP A 1 92 ? 8.242 -22.234 -16.734 1 97.69 92 ASP A N 1
ATOM 778 C CA . ASP A 1 92 ? 8.609 -22.438 -18.141 1 97.69 92 ASP A CA 1
ATOM 779 C C . ASP A 1 92 ? 10.102 -22.719 -18.281 1 97.69 92 ASP A C 1
ATOM 781 O O . ASP A 1 92 ? 10.82 -22.812 -17.281 1 97.69 92 ASP A O 1
ATOM 785 N N . LEU A 1 93 ? 10.562 -22.906 -19.5 1 97.75 93 LEU A N 1
ATOM 786 C CA . LEU A 1 93 ? 11.961 -23.25 -19.719 1 97.75 93 LEU A CA 1
ATOM 787 C C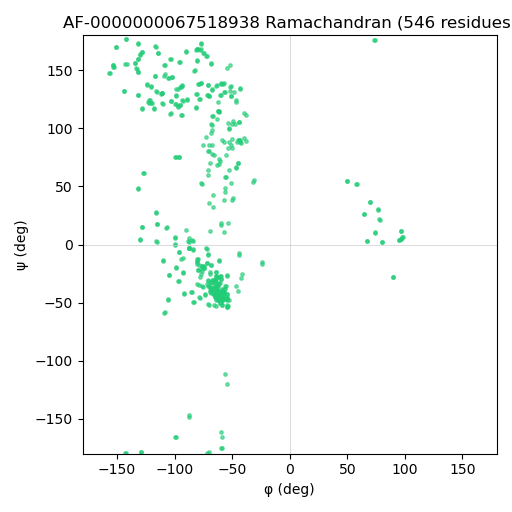 . LEU A 1 93 ? 12.781 -22.016 -20.047 1 97.75 93 LEU A C 1
ATOM 789 O O . LEU A 1 93 ? 14.016 -22.062 -20.078 1 97.75 93 LEU A O 1
ATOM 793 N N . GLU A 1 94 ? 12.18 -20.953 -20.203 1 97.56 94 GLU A N 1
ATOM 794 C CA . GLU A 1 94 ? 12.898 -19.781 -20.672 1 97.56 94 GLU A CA 1
ATOM 795 C C . GLU A 1 94 ? 13.062 -18.75 -19.562 1 97.56 94 GLU A C 1
ATOM 797 O O . GLU A 1 94 ? 14.18 -18.469 -19.125 1 97.56 94 GLU A O 1
ATOM 802 N N . PHE A 1 95 ? 11.984 -18.328 -19.047 1 98.25 95 PHE A N 1
ATOM 803 C CA . PHE A 1 95 ? 12.047 -17.172 -18.156 1 98.25 95 PHE A CA 1
ATOM 804 C C . PHE A 1 95 ? 12.211 -17.609 -16.703 1 98.25 95 PHE A C 1
ATOM 806 O O . PHE A 1 95 ? 12.938 -16.969 -15.945 1 98.25 95 PHE A O 1
ATOM 813 N N . THR A 1 96 ? 11.492 -18.656 -16.25 1 98.81 96 THR A N 1
ATOM 814 C CA . THR A 1 96 ? 11.641 -19.094 -14.867 1 98.81 96 THR A CA 1
ATOM 815 C C . THR A 1 96 ? 13.102 -19.375 -14.531 1 98.81 96 THR A C 1
ATOM 817 O O . THR A 1 96 ? 13.625 -18.859 -13.539 1 98.81 96 THR A O 1
ATOM 820 N N . PRO A 1 97 ? 13.844 -20.094 -15.398 1 98.81 97 PRO A N 1
ATOM 821 C CA . PRO A 1 97 ? 15.25 -20.328 -15.086 1 98.81 97 PRO A CA 1
ATOM 822 C C . PRO A 1 97 ? 16.062 -19.031 -15.031 1 98.81 97 PRO A C 1
ATOM 824 O O . PRO A 1 97 ? 16.938 -18.875 -14.172 1 98.81 97 PRO A O 1
ATOM 827 N N . LYS A 1 98 ? 15.82 -18.094 -15.914 1 98.75 98 LYS A N 1
ATOM 828 C CA . LYS A 1 98 ? 16.531 -16.828 -15.906 1 98.75 98 LYS A CA 1
ATOM 829 C C . LYS A 1 98 ? 16.25 -16.047 -14.625 1 98.75 98 LYS A C 1
ATOM 831 O O . LYS A 1 98 ? 17.141 -15.43 -14.055 1 98.75 98 LYS A O 1
ATOM 836 N N . ILE A 1 99 ? 14.992 -16.047 -14.195 1 98.88 99 ILE A N 1
ATOM 837 C CA . ILE A 1 99 ? 14.602 -15.383 -12.969 1 98.88 99 ILE A CA 1
ATOM 838 C C . ILE A 1 99 ? 15.32 -16.016 -11.781 1 98.88 99 ILE A C 1
ATOM 840 O O . ILE A 1 99 ? 15.867 -15.312 -10.93 1 98.88 99 ILE A O 1
ATOM 844 N N . LEU A 1 100 ? 15.32 -17.344 -11.719 1 98.94 100 LEU A N 1
ATOM 845 C CA . LEU A 1 100 ? 16.016 -18.062 -10.641 1 98.94 100 LEU A CA 1
ATOM 846 C C . LEU A 1 100 ? 17.484 -17.688 -10.609 1 98.94 100 LEU A C 1
ATOM 848 O O . LEU A 1 100 ? 18.062 -17.516 -9.531 1 98.94 100 LEU A O 1
ATOM 852 N N . ASP A 1 101 ? 18.094 -17.594 -11.766 1 98.88 101 ASP A N 1
ATOM 853 C CA . ASP A 1 101 ? 19.5 -17.203 -11.836 1 98.88 101 ASP A CA 1
ATOM 854 C C . ASP A 1 101 ? 19.719 -15.812 -11.25 1 98.88 101 ASP A C 1
ATOM 856 O O . ASP A 1 101 ? 20.688 -15.586 -10.516 1 98.88 101 ASP A O 1
ATOM 860 N N . LYS A 1 102 ? 18.875 -14.891 -11.664 1 98.81 102 LYS A N 1
ATOM 861 C CA . LYS A 1 102 ? 18.969 -13.531 -11.133 1 98.81 102 LYS A CA 1
ATOM 862 C C . LYS A 1 102 ? 18.797 -13.516 -9.617 1 98.81 102 LYS A C 1
ATOM 864 O O . LYS A 1 102 ? 19.516 -12.82 -8.906 1 98.81 102 LYS A O 1
ATOM 869 N N . LEU A 1 103 ? 17.781 -14.219 -9.156 1 98.88 103 LEU A N 1
ATOM 870 C CA . LEU A 1 103 ? 17.531 -14.273 -7.719 1 98.88 103 LEU A CA 1
ATOM 871 C C . LEU A 1 103 ? 18.734 -14.852 -6.98 1 98.88 103 LEU A C 1
ATOM 873 O O . LEU A 1 103 ? 19.094 -14.367 -5.902 1 98.88 103 LEU A O 1
ATOM 877 N N . LYS A 1 104 ? 19.328 -15.883 -7.504 1 98.88 104 LYS A N 1
ATOM 878 C CA . LYS A 1 104 ? 20.547 -16.453 -6.926 1 98.88 104 LYS A CA 1
ATOM 879 C C . LYS A 1 104 ? 21.672 -15.43 -6.883 1 98.88 104 LYS A C 1
ATOM 881 O O . LYS A 1 104 ? 22.344 -15.273 -5.859 1 98.88 104 LYS A O 1
ATOM 886 N N . GLN A 1 105 ? 21.891 -14.742 -7.973 1 98.62 105 GLN A N 1
ATOM 887 C CA . GLN A 1 105 ? 22.922 -13.727 -8.07 1 98.62 105 GLN A CA 1
ATOM 888 C C . GLN A 1 105 ? 22.766 -12.672 -6.977 1 98.62 105 GLN A C 1
ATOM 890 O O . GLN A 1 105 ? 23.766 -12.172 -6.441 1 98.62 105 GLN A O 1
ATOM 895 N N . HIS A 1 106 ? 21.578 -12.359 -6.648 1 98.69 106 HIS A N 1
ATOM 896 C CA . HIS A 1 106 ? 21.328 -11.289 -5.695 1 98.69 106 HIS A CA 1
ATOM 897 C C . HIS A 1 106 ? 21.047 -11.844 -4.305 1 98.69 106 HIS A C 1
ATOM 899 O O . HIS A 1 106 ? 20.75 -11.078 -3.375 1 98.69 106 HIS A O 1
ATOM 905 N N . ASN A 1 107 ? 21.062 -13.141 -4.18 1 98.44 107 ASN A N 1
ATOM 906 C CA . ASN A 1 107 ? 20.812 -13.82 -2.912 1 98.44 107 ASN A CA 1
ATOM 907 C C . ASN A 1 107 ? 19.438 -13.453 -2.338 1 98.44 107 ASN A C 1
ATOM 909 O O . ASN A 1 107 ? 19.344 -13.031 -1.185 1 98.44 107 ASN A O 1
ATOM 913 N N . VAL A 1 108 ? 18.453 -13.594 -3.133 1 98.81 108 VAL A N 1
ATOM 914 C CA . VAL A 1 108 ? 17.078 -13.297 -2.758 1 98.81 108 VAL A CA 1
ATOM 915 C C . VAL A 1 108 ? 16.203 -14.523 -2.984 1 98.81 108 VAL A C 1
ATOM 917 O O . VAL A 1 108 ? 16.344 -15.227 -3.99 1 98.81 108 VAL A O 1
ATOM 920 N N . LYS A 1 109 ? 15.32 -14.812 -2.07 1 98.88 109 LYS A N 1
ATOM 921 C CA . LYS A 1 109 ? 14.297 -15.844 -2.225 1 98.88 109 LYS A CA 1
ATOM 922 C C . LYS A 1 109 ? 12.938 -15.219 -2.539 1 98.88 109 LYS A C 1
ATOM 924 O O . LYS A 1 109 ? 12.594 -14.164 -2.002 1 98.88 109 LYS A O 1
ATOM 929 N N . ALA A 1 110 ? 12.164 -15.891 -3.373 1 98.94 110 ALA A N 1
ATOM 930 C CA . ALA A 1 110 ? 10.875 -15.391 -3.824 1 98.94 110 ALA A CA 1
ATOM 931 C C . ALA A 1 110 ? 9.789 -16.453 -3.697 1 98.94 110 ALA A C 1
ATOM 933 O O . ALA A 1 110 ? 10.07 -17.578 -3.266 1 98.94 110 ALA A O 1
ATOM 934 N N . THR A 1 111 ? 8.57 -16.078 -3.939 1 98.94 111 THR A N 1
ATOM 935 C CA . THR A 1 111 ? 7.441 -17 -4.008 1 98.94 111 THR A CA 1
ATOM 936 C C . THR A 1 111 ? 6.906 -17.094 -5.434 1 98.94 111 THR A C 1
ATOM 938 O O . THR A 1 111 ? 6.656 -16.078 -6.082 1 98.94 111 THR A O 1
ATOM 941 N N . PHE A 1 112 ? 6.754 -18.312 -5.922 1 98.94 112 PHE A N 1
ATOM 942 C CA . PHE A 1 112 ? 6.258 -18.594 -7.266 1 98.94 112 PHE A CA 1
ATOM 943 C C . PHE A 1 112 ? 4.867 -19.203 -7.215 1 98.94 112 PHE A C 1
ATOM 945 O O . PHE A 1 112 ? 4.684 -20.281 -6.633 1 98.94 112 PHE A O 1
ATOM 952 N N . PHE A 1 113 ? 3.918 -18.562 -7.824 1 98.94 113 PHE A N 1
ATOM 953 C CA . PHE A 1 113 ? 2.59 -19.141 -7.996 1 98.94 113 PHE A CA 1
ATOM 954 C C . PHE A 1 113 ? 2.484 -19.859 -9.336 1 98.94 113 PHE A C 1
ATOM 956 O O . PHE A 1 113 ? 2.404 -19.203 -10.391 1 98.94 113 PHE A O 1
ATOM 963 N N . LEU A 1 114 ? 2.387 -21.172 -9.289 1 98.94 114 LEU A N 1
ATOM 964 C CA . LEU A 1 114 ? 2.564 -21.984 -10.492 1 98.94 114 LEU A CA 1
ATOM 965 C C . LEU A 1 114 ? 1.237 -22.578 -10.945 1 98.94 114 LEU A C 1
ATOM 967 O O . LEU A 1 114 ? 0.415 -22.984 -10.125 1 98.94 114 LEU A O 1
ATOM 971 N N . LEU A 1 115 ? 1.118 -22.672 -12.234 1 98.88 115 LEU A N 1
ATOM 972 C CA . LEU A 1 115 ? 0.016 -23.422 -12.828 1 98.88 115 LEU A CA 1
ATOM 973 C C . LEU A 1 115 ? 0.293 -24.922 -12.781 1 98.88 115 LEU A C 1
ATOM 975 O O . LEU A 1 115 ? 1.397 -25.375 -13.109 1 98.88 115 LEU A O 1
ATOM 979 N N . GLY A 1 116 ? -0.767 -25.703 -12.438 1 98.88 116 GLY A N 1
ATOM 980 C CA . GLY A 1 116 ? -0.611 -27.156 -12.438 1 98.88 116 GLY A CA 1
ATOM 981 C C . GLY A 1 116 ? -0.212 -27.719 -13.789 1 98.88 116 GLY A C 1
ATOM 982 O O . GLY A 1 116 ? 0.663 -28.578 -13.875 1 98.88 116 GLY A O 1
ATOM 983 N N . GLU A 1 117 ? -0.799 -27.25 -14.844 1 98.69 117 GLU A N 1
ATOM 984 C CA . GLU A 1 117 ? -0.526 -27.75 -16.188 1 98.69 117 GLU A CA 1
ATOM 985 C C . GLU A 1 117 ? 0.924 -27.5 -16.578 1 98.69 117 GLU A C 1
ATOM 987 O O . GLU A 1 117 ? 1.561 -28.344 -17.219 1 98.69 117 GLU A O 1
ATOM 992 N N . ASN A 1 118 ? 1.457 -26.312 -16.219 1 98.75 118 ASN A N 1
ATOM 993 C CA . ASN A 1 118 ? 2.855 -26.016 -16.516 1 98.75 118 ASN A CA 1
ATOM 994 C C . ASN A 1 118 ? 3.797 -26.828 -15.633 1 98.75 118 ASN A C 1
ATOM 996 O O . ASN A 1 118 ? 4.863 -27.25 -16.078 1 98.75 118 ASN A O 1
ATOM 1000 N N . ALA A 1 119 ? 3.377 -27.062 -14.414 1 98.88 119 ALA A N 1
ATOM 1001 C CA . ALA A 1 119 ? 4.18 -27.875 -13.508 1 98.88 119 ALA A CA 1
ATOM 1002 C C . ALA A 1 119 ? 4.328 -29.297 -14.031 1 98.88 119 ALA A C 1
ATOM 1004 O O . ALA A 1 119 ? 5.406 -29.891 -13.938 1 98.88 119 ALA A O 1
ATOM 1005 N N . GLU A 1 120 ? 3.266 -29.844 -14.594 1 98.56 120 GLU A N 1
ATOM 1006 C CA . GLU A 1 120 ? 3.318 -31.172 -15.18 1 98.56 120 GLU A CA 1
ATOM 1007 C C . GLU A 1 120 ? 4.25 -31.219 -16.391 1 98.56 120 GLU A C 1
ATOM 1009 O O . GLU A 1 120 ? 4.969 -32.188 -16.594 1 98.56 120 GLU A O 1
ATOM 1014 N N . LYS A 1 121 ? 4.238 -30.172 -17.094 1 98.25 121 LYS A N 1
ATOM 1015 C CA . LYS A 1 121 ? 5.023 -30.109 -18.328 1 98.25 121 LYS A CA 1
ATOM 1016 C C . LYS A 1 121 ? 6.508 -29.922 -18.016 1 98.25 121 LYS A C 1
ATOM 1018 O O . LYS A 1 121 ? 7.363 -30.438 -18.75 1 98.25 121 LYS A O 1
ATOM 1023 N N . PHE A 1 122 ? 6.801 -29.156 -16.984 1 98.38 122 PHE A N 1
ATOM 1024 C CA . PHE A 1 122 ? 8.188 -28.828 -16.688 1 98.38 122 PHE A CA 1
ATOM 1025 C C . PHE A 1 122 ? 8.516 -29.172 -15.234 1 98.38 122 PHE A C 1
ATOM 1027 O O . PHE A 1 122 ? 8.938 -28.297 -14.477 1 98.38 122 PHE A O 1
ATOM 1034 N N . PRO A 1 123 ? 8.422 -30.406 -14.805 1 98.75 123 PRO A N 1
ATOM 1035 C CA . PRO A 1 123 ? 8.586 -30.812 -13.406 1 98.75 123 PRO A CA 1
ATOM 1036 C C . PRO A 1 123 ? 9.969 -30.484 -12.852 1 98.75 123 PRO A C 1
ATOM 1038 O O . PRO A 1 123 ? 10.109 -30.172 -11.664 1 98.75 123 PRO A O 1
ATOM 1041 N N . ASN A 1 124 ? 10.984 -30.547 -13.672 1 98.69 124 ASN A N 1
ATOM 1042 C CA . ASN A 1 124 ? 12.336 -30.297 -13.188 1 98.69 124 ASN A CA 1
ATOM 1043 C C . ASN A 1 124 ? 12.531 -28.844 -12.789 1 98.69 124 ASN A C 1
ATOM 1045 O O . ASN A 1 124 ? 13.312 -28.531 -11.883 1 98.69 124 ASN A O 1
ATOM 1049 N N . VAL A 1 125 ? 11.852 -27.906 -13.477 1 98.81 125 VAL A N 1
ATOM 1050 C CA . VAL A 1 125 ? 11.93 -26.5 -13.102 1 98.81 125 VAL A CA 1
ATOM 1051 C C . VAL A 1 125 ? 11.25 -26.281 -11.75 1 98.81 125 VAL A C 1
ATOM 1053 O O . VAL A 1 125 ? 11.719 -25.5 -10.938 1 98.81 125 VAL A O 1
ATOM 1056 N N . VAL A 1 126 ? 10.133 -26.969 -11.461 1 98.88 126 VAL A N 1
ATOM 1057 C CA . VAL A 1 126 ? 9.469 -26.906 -10.164 1 98.88 126 VAL A CA 1
ATOM 1058 C C . VAL A 1 126 ? 10.438 -27.359 -9.07 1 98.88 126 VAL A C 1
ATOM 1060 O O . VAL A 1 126 ? 10.578 -26.688 -8.039 1 98.88 126 VAL A O 1
ATOM 1063 N N . LYS A 1 127 ? 11.07 -28.453 -9.32 1 98.81 127 LYS A N 1
ATOM 1064 C CA . LYS A 1 127 ? 12.023 -28.984 -8.352 1 98.81 127 LYS A CA 1
ATOM 1065 C C . LYS A 1 127 ? 13.156 -27.984 -8.102 1 98.81 127 LYS A C 1
ATOM 1067 O O . LYS A 1 127 ? 13.602 -27.812 -6.969 1 98.81 127 LYS A O 1
ATOM 1072 N N . ARG A 1 128 ? 13.664 -27.344 -9.164 1 98.81 128 ARG A N 1
ATOM 1073 C CA . ARG A 1 128 ? 14.719 -26.344 -9.016 1 98.81 128 ARG A CA 1
ATOM 1074 C C . ARG A 1 128 ? 14.266 -25.203 -8.109 1 98.81 128 ARG A C 1
ATOM 1076 O O . ARG A 1 128 ? 15.016 -24.766 -7.234 1 98.81 128 ARG A O 1
ATOM 1083 N N . ILE A 1 129 ? 13.047 -24.719 -8.359 1 98.94 129 ILE A N 1
ATOM 1084 C CA . ILE A 1 129 ? 12.5 -23.641 -7.535 1 98.94 129 ILE A CA 1
ATOM 1085 C C . ILE A 1 129 ? 12.547 -24.047 -6.062 1 98.94 129 ILE A C 1
ATOM 1087 O O . ILE A 1 129 ? 13.055 -23.297 -5.227 1 98.94 129 ILE A O 1
ATOM 1091 N N . ALA A 1 130 ? 12.023 -25.188 -5.75 1 98.69 130 ALA A N 1
ATOM 1092 C CA . ALA A 1 130 ? 11.961 -25.672 -4.375 1 98.69 130 ALA A CA 1
ATOM 1093 C C . ALA A 1 130 ? 13.359 -25.891 -3.807 1 98.69 130 ALA A C 1
ATOM 1095 O O . ALA A 1 130 ? 13.656 -25.469 -2.689 1 98.69 130 ALA A O 1
ATOM 1096 N N . ASN A 1 131 ? 14.227 -26.547 -4.52 1 98.44 131 ASN A N 1
ATOM 1097 C CA . ASN A 1 131 ? 15.562 -26.906 -4.062 1 98.44 131 ASN A CA 1
ATOM 1098 C C . ASN A 1 131 ? 16.422 -25.688 -3.805 1 98.44 131 ASN A C 1
ATOM 1100 O O . ASN A 1 131 ? 17.312 -25.703 -2.949 1 98.44 131 ASN A O 1
ATOM 1104 N N . GLU A 1 132 ? 16.172 -24.656 -4.59 1 98.69 132 GLU A N 1
ATOM 1105 C CA . GLU A 1 132 ? 16.969 -23.453 -4.434 1 98.69 132 GLU A CA 1
ATOM 1106 C C . GLU A 1 132 ? 16.422 -22.562 -3.322 1 98.69 132 GLU A C 1
ATOM 1108 O O . GLU A 1 132 ? 16.922 -21.453 -3.096 1 98.69 132 GLU A O 1
ATOM 1113 N N . GLY A 1 133 ? 15.383 -22.969 -2.615 1 98.5 133 GLY A N 1
ATOM 1114 C CA . GLY A 1 133 ? 14.953 -22.344 -1.376 1 98.5 133 GLY A CA 1
ATOM 1115 C C . GLY A 1 133 ? 13.805 -21.375 -1.565 1 98.5 133 GLY A C 1
ATOM 1116 O O . GLY A 1 133 ? 13.422 -20.672 -0.631 1 98.5 133 GLY A O 1
ATOM 1117 N N . HIS A 1 134 ? 13.266 -21.312 -2.748 1 98.94 134 HIS A N 1
ATOM 1118 C CA . HIS A 1 134 ? 12.086 -20.484 -2.99 1 98.94 134 HIS A CA 1
ATOM 1119 C C . HIS A 1 134 ? 10.812 -21.172 -2.516 1 98.94 134 HIS A C 1
ATOM 1121 O O . HIS A 1 134 ? 10.852 -22.344 -2.115 1 98.94 134 HIS A O 1
ATOM 1127 N N . VAL A 1 135 ? 9.711 -20.406 -2.465 1 98.94 135 VAL A N 1
ATOM 1128 C CA . VAL A 1 135 ? 8.414 -20.938 -2.047 1 98.94 135 VAL A CA 1
ATOM 1129 C C . VAL A 1 135 ? 7.512 -21.125 -3.264 1 98.94 135 VAL A C 1
ATOM 1131 O O . VAL A 1 135 ? 7.543 -20.328 -4.195 1 98.94 135 VAL A O 1
ATOM 1134 N N . ILE A 1 136 ? 6.762 -22.156 -3.217 1 98.94 136 ILE A N 1
ATOM 1135 C CA . ILE A 1 136 ? 5.82 -22.453 -4.293 1 98.94 136 ILE A CA 1
ATOM 1136 C C . ILE A 1 136 ? 4.391 -22.266 -3.793 1 98.94 136 ILE A C 1
ATOM 1138 O O . ILE A 1 136 ? 4.043 -22.734 -2.701 1 98.94 136 ILE A O 1
ATOM 1142 N N . GLY A 1 137 ? 3.598 -21.531 -4.539 1 98.94 137 GLY A N 1
ATOM 1143 C CA . GLY A 1 137 ? 2.168 -21.375 -4.328 1 98.94 137 GLY A CA 1
ATOM 1144 C C . GLY A 1 137 ? 1.331 -21.906 -5.469 1 98.94 137 GLY A C 1
ATOM 1145 O O . GLY A 1 137 ? 1.866 -22.281 -6.516 1 98.94 137 GLY A O 1
ATOM 1146 N N . ASN A 1 138 ? 0.057 -21.953 -5.23 1 98.94 138 ASN A N 1
ATOM 1147 C CA . ASN A 1 138 ? -0.955 -22.5 -6.125 1 98.94 138 ASN A CA 1
ATOM 1148 C C . ASN A 1 138 ? -1.605 -21.406 -6.973 1 98.94 138 ASN A C 1
ATOM 1150 O O . ASN A 1 138 ? -2.182 -20.453 -6.434 1 98.94 138 ASN A O 1
ATOM 1154 N N . HIS A 1 139 ? -1.472 -21.547 -8.289 1 98.88 139 HIS A N 1
ATOM 1155 C CA . HIS A 1 139 ? -2.066 -20.594 -9.203 1 98.88 139 HIS A CA 1
ATOM 1156 C C . HIS A 1 139 ? -3.135 -21.234 -10.078 1 98.88 139 HIS A C 1
ATOM 1158 O O . HIS A 1 139 ? -3.312 -20.859 -11.234 1 98.88 139 HIS A O 1
ATOM 1164 N N . THR A 1 140 ? -3.762 -22.297 -9.57 1 98.88 140 THR A N 1
ATOM 1165 C CA . THR A 1 140 ? -4.77 -23.109 -10.242 1 98.88 140 THR A CA 1
ATOM 1166 C C . THR A 1 140 ? -4.129 -24 -11.305 1 98.88 140 THR A C 1
ATOM 1168 O O . THR A 1 140 ? -2.918 -23.922 -11.523 1 98.88 140 THR A O 1
ATOM 1171 N N . TYR A 1 141 ? -4.988 -24.828 -11.906 1 98.88 141 TYR A N 1
ATOM 1172 C CA . TYR A 1 141 ? -4.449 -25.781 -12.867 1 98.88 141 TYR A CA 1
ATOM 1173 C C . TYR A 1 141 ? -4.285 -25.141 -14.234 1 98.88 141 TYR A C 1
ATOM 1175 O O . TYR A 1 141 ? -3.217 -25.219 -14.844 1 98.88 141 TYR A O 1
ATOM 1183 N N . SER A 1 142 ? -5.348 -24.469 -14.695 1 98.5 142 SER A N 1
ATOM 1184 C CA . SER A 1 142 ? -5.371 -24.016 -16.078 1 98.5 142 SER A CA 1
ATOM 1185 C C . SER A 1 142 ? -5.711 -22.531 -16.172 1 98.5 142 SER A C 1
ATOM 1187 O O . SER A 1 142 ? -6.219 -22.062 -17.188 1 98.5 142 SER A O 1
ATOM 1189 N N . HIS A 1 143 ? -5.637 -21.781 -15.055 1 98.31 143 HIS A N 1
ATOM 1190 C CA . HIS A 1 143 ? -5.707 -20.312 -14.992 1 98.31 143 HIS A CA 1
ATOM 1191 C C . HIS A 1 143 ? -7.105 -19.812 -15.328 1 98.31 143 HIS A C 1
ATOM 1193 O O . HIS A 1 143 ? -7.262 -18.859 -16.094 1 98.31 143 HIS A O 1
ATOM 1199 N N . PRO A 1 144 ? -8.18 -20.438 -14.969 1 97.62 144 PRO A N 1
ATOM 1200 C CA . PRO A 1 144 ? -9.5 -19.859 -15.219 1 97.62 144 PRO A CA 1
ATOM 1201 C C . PRO A 1 144 ? -9.773 -18.625 -14.375 1 97.62 144 PRO A C 1
ATOM 1203 O O . PRO A 1 144 ? -9.133 -18.422 -13.344 1 97.62 144 PRO A O 1
ATOM 1206 N N . ASN A 1 145 ? -10.648 -17.766 -14.828 1 96 145 ASN A N 1
ATOM 1207 C CA . ASN A 1 145 ? -11.258 -16.781 -13.945 1 96 145 ASN A CA 1
ATOM 1208 C C . ASN A 1 145 ? -12.148 -17.438 -12.898 1 96 145 ASN A C 1
ATOM 1210 O O . ASN A 1 145 ? -13.234 -17.922 -13.211 1 96 145 ASN A O 1
ATOM 1214 N N . LEU A 1 146 ? -11.781 -17.422 -11.703 1 97.44 146 LEU A N 1
ATOM 1215 C CA . LEU A 1 146 ? -12.453 -18.203 -10.664 1 97.44 146 LEU A CA 1
ATOM 1216 C C . LEU A 1 146 ? -13.844 -17.656 -10.383 1 97.44 146 LEU A C 1
ATOM 1218 O O . LEU A 1 146 ? -14.719 -18.391 -9.898 1 97.44 146 LEU A O 1
ATOM 1222 N N . ALA A 1 147 ? -14.047 -16.406 -10.656 1 94.5 147 ALA A N 1
ATOM 1223 C CA . ALA A 1 147 ? -15.367 -15.812 -10.453 1 94.5 147 ALA A CA 1
ATOM 1224 C C . ALA A 1 147 ? -16.375 -16.328 -11.484 1 94.5 147 ALA A C 1
ATOM 1226 O O . ALA A 1 147 ? -17.578 -16.094 -11.359 1 94.5 147 ALA A O 1
ATOM 1227 N N . LYS A 1 148 ? -15.852 -17.062 -12.453 1 95.81 148 LYS A N 1
ATOM 1228 C CA . LYS A 1 148 ? -16.703 -17.484 -13.562 1 95.81 148 LYS A CA 1
ATOM 1229 C C . LYS A 1 148 ? -16.844 -19 -13.609 1 95.81 148 LYS A C 1
ATOM 1231 O O . LYS A 1 148 ? -17.375 -19.562 -14.57 1 95.81 148 LYS A O 1
ATOM 1236 N N . VAL A 1 149 ? -16.312 -19.734 -12.727 1 97.5 149 VAL A N 1
ATOM 1237 C CA . VAL A 1 149 ? -16.453 -21.188 -12.68 1 97.5 149 VAL A CA 1
ATOM 1238 C C . VAL A 1 149 ? -17.344 -21.594 -11.516 1 97.5 149 VAL A C 1
ATOM 1240 O O . VAL A 1 149 ? -17.5 -20.844 -10.555 1 97.5 149 VAL A O 1
ATOM 1243 N N . ASN A 1 150 ? -17.969 -22.734 -11.625 1 97.5 150 ASN A N 1
ATOM 1244 C CA . ASN A 1 150 ? -18.797 -23.219 -10.523 1 97.5 150 ASN A CA 1
ATOM 1245 C C . ASN A 1 150 ? -17.938 -23.797 -9.398 1 97.5 150 ASN A C 1
ATOM 1247 O O . ASN A 1 150 ? -16.734 -23.922 -9.539 1 97.5 150 ASN A O 1
ATOM 1251 N N . ASP A 1 151 ? -18.516 -24.125 -8.328 1 97.56 151 ASP A N 1
ATOM 1252 C CA . ASP A 1 151 ? -17.828 -24.547 -7.109 1 97.56 151 ASP A CA 1
ATOM 1253 C C . ASP A 1 151 ? -17 -25.812 -7.352 1 97.56 151 ASP A C 1
ATOM 1255 O O . ASP A 1 151 ? -15.859 -25.906 -6.906 1 97.56 151 ASP A O 1
ATOM 1259 N N . ALA A 1 152 ? -17.562 -26.75 -7.992 1 98.25 152 ALA A N 1
ATOM 1260 C CA . ALA A 1 152 ? -16.859 -28 -8.258 1 98.25 152 ALA A CA 1
ATOM 1261 C C . ALA A 1 152 ? -15.602 -27.766 -9.086 1 98.25 152 ALA A C 1
ATOM 1263 O O . ALA A 1 152 ? -14.547 -28.344 -8.797 1 98.25 152 ALA A O 1
ATOM 1264 N N . GLU A 1 153 ? -15.711 -26.953 -10.094 1 98.5 153 GLU A N 1
ATOM 1265 C CA . GLU A 1 153 ? -14.57 -26.641 -10.945 1 98.5 153 GLU A CA 1
ATOM 1266 C C . GLU A 1 153 ? -13.5 -25.875 -10.172 1 98.5 153 GLU A C 1
ATOM 1268 O O . GLU A 1 153 ? -12.305 -26.125 -10.328 1 98.5 153 GLU A O 1
ATOM 1273 N N . TYR A 1 154 ? -13.961 -24.953 -9.398 1 98.69 154 TYR A N 1
ATOM 1274 C CA . TYR A 1 154 ? -13.031 -24.219 -8.539 1 98.69 154 TYR A CA 1
ATOM 1275 C C . TYR A 1 154 ? -12.219 -25.188 -7.68 1 98.69 154 TYR A C 1
ATOM 1277 O O . TYR A 1 154 ? -10.984 -25.125 -7.68 1 98.69 154 TYR A O 1
ATOM 1285 N N . ARG A 1 155 ? -12.82 -26.031 -6.984 1 98.62 155 ARG A N 1
ATOM 1286 C CA . ARG A 1 155 ? -12.148 -26.953 -6.09 1 98.62 155 ARG A CA 1
ATOM 1287 C C . ARG A 1 155 ? -11.227 -27.891 -6.863 1 98.62 155 ARG A C 1
ATOM 1289 O O . ARG A 1 155 ? -10.109 -28.172 -6.418 1 98.62 155 ARG A O 1
ATOM 1296 N N . ASN A 1 156 ? -11.695 -28.328 -7.984 1 98.75 156 ASN A N 1
ATOM 1297 C CA . ASN A 1 156 ? -10.867 -29.188 -8.82 1 98.75 156 ASN A CA 1
ATOM 1298 C C . ASN A 1 156 ? -9.586 -28.484 -9.25 1 98.75 156 ASN A C 1
ATOM 1300 O O . ASN A 1 156 ? -8.5 -29.078 -9.211 1 98.75 156 ASN A O 1
ATOM 1304 N N . GLN A 1 157 ? -9.68 -27.219 -9.719 1 98.88 157 GLN A N 1
ATOM 1305 C CA . GLN A 1 157 ? -8.523 -26.422 -10.125 1 98.88 157 GLN A CA 1
ATOM 1306 C C . GLN A 1 157 ? -7.488 -26.344 -9 1 98.88 157 GLN A C 1
ATOM 1308 O O . GLN A 1 157 ? -6.289 -26.484 -9.25 1 98.88 157 GLN A O 1
ATOM 1313 N N . ILE A 1 158 ? -7.945 -26.141 -7.773 1 98.88 158 ILE A N 1
ATOM 1314 C CA . ILE A 1 158 ? -7.055 -25.922 -6.637 1 98.88 158 ILE A CA 1
ATOM 1315 C C . ILE A 1 158 ? -6.473 -27.266 -6.176 1 98.88 158 ILE A C 1
ATOM 1317 O O . ILE A 1 158 ? -5.258 -27.391 -6.023 1 98.88 158 ILE A O 1
ATOM 1321 N N . ILE A 1 159 ? -7.289 -28.281 -6.047 1 98.81 159 ILE A N 1
ATOM 1322 C CA . ILE A 1 159 ? -6.875 -29.531 -5.445 1 98.81 159 ILE A CA 1
ATOM 1323 C C . ILE A 1 159 ? -5.977 -30.297 -6.418 1 98.81 159 ILE A C 1
ATOM 1325 O O . ILE A 1 159 ? -4.957 -30.859 -6.016 1 98.81 159 ILE A O 1
ATOM 1329 N N . LYS A 1 160 ? -6.324 -30.328 -7.668 1 98.81 160 LYS A N 1
ATOM 1330 C CA . LYS A 1 160 ? -5.488 -31 -8.664 1 98.81 160 LYS A CA 1
ATOM 1331 C C . LYS A 1 160 ? -4.094 -30.375 -8.711 1 98.81 160 LYS A C 1
ATOM 1333 O O . LYS A 1 160 ? -3.092 -31.094 -8.75 1 98.81 160 LYS A O 1
ATOM 1338 N N . THR A 1 161 ? -4.066 -29.094 -8.727 1 98.88 161 THR A N 1
ATOM 1339 C CA . THR A 1 161 ? -2.789 -28.391 -8.734 1 98.88 161 THR A CA 1
ATOM 1340 C C . THR A 1 161 ? -1.989 -28.703 -7.469 1 98.88 161 THR A C 1
ATOM 1342 O O . THR A 1 161 ? -0.785 -28.953 -7.539 1 98.88 161 THR A O 1
ATOM 1345 N N . GLU A 1 162 ? -2.648 -28.656 -6.312 1 98.75 162 GLU A N 1
ATOM 1346 C CA . GLU A 1 162 ? -1.98 -28.984 -5.051 1 98.75 162 GLU A CA 1
ATOM 1347 C C . GLU A 1 162 ? -1.331 -30.359 -5.105 1 98.75 162 GLU A C 1
ATOM 1349 O O . GLU A 1 162 ? -0.194 -30.531 -4.66 1 98.75 162 GLU A O 1
ATOM 1354 N N . GLU A 1 163 ? -2.014 -31.328 -5.602 1 98.62 163 GLU A N 1
ATOM 1355 C CA . GLU A 1 163 ? -1.507 -32.688 -5.676 1 98.62 163 GLU A CA 1
ATOM 1356 C C . GLU A 1 163 ? -0.253 -32.781 -6.539 1 98.62 163 GLU A C 1
ATOM 1358 O O . GLU A 1 163 ? 0.724 -33.406 -6.168 1 98.62 163 GLU A O 1
ATOM 1363 N N . ILE A 1 164 ? -0.311 -32.125 -7.637 1 98.81 164 ILE A N 1
ATOM 1364 C CA . ILE A 1 164 ? 0.822 -32.125 -8.555 1 98.81 164 ILE A CA 1
ATOM 1365 C C . ILE A 1 164 ? 2.025 -31.453 -7.883 1 98.81 164 ILE A C 1
ATOM 1367 O O . ILE A 1 164 ? 3.129 -32 -7.895 1 98.81 164 ILE A O 1
ATOM 1371 N N . LEU A 1 165 ? 1.799 -30.312 -7.262 1 98.88 165 LEU A N 1
ATOM 1372 C CA . LEU A 1 165 ? 2.887 -29.547 -6.652 1 98.88 165 LEU A CA 1
ATOM 1373 C C . LEU A 1 165 ? 3.426 -30.266 -5.422 1 98.88 165 LEU A C 1
ATOM 1375 O O . LEU A 1 165 ? 4.621 -30.188 -5.129 1 98.88 165 LEU A O 1
ATOM 1379 N N . ASN A 1 166 ? 2.523 -30.906 -4.699 1 98.56 166 ASN A N 1
ATOM 1380 C CA . ASN A 1 166 ? 2.963 -31.703 -3.557 1 98.56 166 ASN A CA 1
ATOM 1381 C C . ASN A 1 166 ? 3.932 -32.812 -3.979 1 98.56 166 ASN A C 1
ATOM 1383 O O . ASN A 1 166 ? 4.973 -33 -3.346 1 98.56 166 ASN A O 1
ATOM 1387 N N . ARG A 1 167 ? 3.643 -33.438 -5.02 1 98.25 167 ARG A N 1
ATOM 1388 C CA . ARG A 1 167 ? 4.484 -34.531 -5.527 1 98.25 167 ARG A CA 1
ATOM 1389 C C . ARG A 1 167 ? 5.832 -34 -6 1 98.25 167 ARG A C 1
ATOM 1391 O O . ARG A 1 167 ? 6.867 -34.625 -5.77 1 98.25 167 ARG A O 1
ATOM 1398 N N . LEU A 1 168 ? 5.828 -32.906 -6.598 1 98.56 168 LEU A N 1
ATOM 1399 C CA . LEU A 1 168 ? 7.031 -32.375 -7.25 1 98.56 168 LEU A CA 1
ATOM 1400 C C . LEU A 1 168 ? 7.895 -31.609 -6.258 1 98.56 168 LEU A C 1
ATOM 1402 O O . LEU A 1 168 ? 9.125 -31.703 -6.297 1 98.56 168 LEU A O 1
ATOM 1406 N N . ALA A 1 169 ? 7.289 -30.828 -5.383 1 97.44 169 ALA A N 1
ATOM 1407 C CA . ALA A 1 169 ? 8.008 -29.906 -4.5 1 97.44 169 ALA A CA 1
ATOM 1408 C C . ALA A 1 169 ? 8.195 -30.516 -3.113 1 97.44 169 ALA A C 1
ATOM 1410 O O . ALA A 1 169 ? 9.008 -30.031 -2.318 1 97.44 169 ALA A O 1
ATOM 1411 N N . GLY A 1 170 ? 7.395 -31.5 -2.764 1 97.44 170 GLY A N 1
ATOM 1412 C CA . GLY A 1 170 ? 7.531 -32.188 -1.485 1 97.44 170 GLY A CA 1
ATOM 1413 C C . GLY A 1 170 ? 6.625 -31.625 -0.407 1 97.44 170 GLY A C 1
ATOM 1414 O O . GLY A 1 170 ? 6.75 -31.984 0.766 1 97.44 170 GLY A O 1
ATOM 1415 N N . TYR A 1 171 ? 5.805 -30.688 -0.714 1 98 171 TYR A N 1
ATOM 1416 C CA . TYR A 1 171 ? 4.832 -30.156 0.232 1 98 171 TYR A CA 1
ATOM 1417 C C . TYR A 1 171 ? 3.611 -29.609 -0.494 1 98 171 TYR A C 1
ATOM 1419 O O . TYR A 1 171 ? 3.699 -29.219 -1.661 1 98 171 TYR A O 1
ATOM 1427 N N . ALA A 1 172 ? 2.475 -29.594 0.129 1 98.44 172 ALA A N 1
ATOM 1428 C CA . ALA A 1 172 ? 1.255 -28.969 -0.371 1 98.44 172 ALA A CA 1
ATOM 1429 C C . ALA A 1 172 ? 1.262 -27.469 -0.1 1 98.44 172 ALA A C 1
ATOM 1431 O O . ALA A 1 172 ? 1.264 -27.031 1.056 1 98.44 172 ALA A O 1
ATOM 1432 N N . PRO A 1 173 ? 1.232 -26.688 -1.098 1 98.75 173 PRO A N 1
ATOM 1433 C CA . PRO A 1 173 ? 1.359 -25.25 -0.896 1 98.75 173 PRO A CA 1
ATOM 1434 C C . PRO A 1 173 ? 0.2 -24.656 -0.095 1 98.75 173 PRO A C 1
ATOM 1436 O O . PRO A 1 173 ? -0.961 -24.984 -0.356 1 98.75 173 PRO A O 1
ATOM 1439 N N . LYS A 1 174 ? 0.499 -23.828 0.804 1 98.69 174 LYS A N 1
ATOM 1440 C CA . LYS A 1 174 ? -0.497 -23.125 1.613 1 98.69 174 LYS A CA 1
ATOM 1441 C C . LYS A 1 174 ? -1.111 -21.969 0.845 1 98.69 174 LYS A C 1
ATOM 1443 O O . LYS A 1 174 ? -2.289 -21.656 1.021 1 98.69 174 LYS A O 1
ATOM 1448 N N . PHE A 1 175 ? -0.358 -21.312 0.021 1 98.88 175 PHE A N 1
ATOM 1449 C CA . PHE A 1 175 ? -0.763 -20.047 -0.574 1 98.88 175 PHE A CA 1
ATOM 1450 C C . PHE A 1 175 ? -1.413 -20.266 -1.935 1 98.88 175 PHE A C 1
ATOM 1452 O O . PHE A 1 175 ? -0.941 -21.094 -2.727 1 98.88 175 PHE A O 1
ATOM 1459 N N . ILE A 1 176 ? -2.492 -19.562 -2.162 1 98.94 176 ILE A N 1
ATOM 1460 C CA . ILE A 1 176 ? -3.18 -19.516 -3.447 1 98.94 176 ILE A CA 1
ATOM 1461 C C . ILE A 1 176 ? -3.219 -18.078 -3.957 1 98.94 176 ILE A C 1
ATOM 1463 O O . ILE A 1 176 ? -3.447 -17.141 -3.184 1 98.94 176 ILE A O 1
ATOM 1467 N N . ARG A 1 177 ? -2.959 -17.906 -5.156 1 98.81 177 ARG A N 1
ATOM 1468 C CA . ARG A 1 177 ? -3.262 -16.641 -5.836 1 98.81 177 ARG A CA 1
ATOM 1469 C C . ARG A 1 177 ? -4.266 -16.859 -6.965 1 98.81 177 ARG A C 1
ATOM 1471 O O . ARG A 1 177 ? -3.961 -17.547 -7.949 1 98.81 177 ARG A O 1
ATOM 1478 N N . PRO A 1 178 ? -5.465 -16.25 -6.863 1 98.31 178 PRO A N 1
ATOM 1479 C CA . PRO A 1 178 ? -6.445 -16.406 -7.941 1 98.31 178 PRO A CA 1
ATOM 1480 C C . PRO A 1 178 ? -6.008 -15.719 -9.234 1 98.31 178 PRO A C 1
ATOM 1482 O O . PRO A 1 178 ? -5.539 -14.578 -9.211 1 98.31 178 PRO A O 1
ATOM 1485 N N . PRO A 1 179 ? -6.145 -16.438 -10.352 1 97.06 179 PRO A N 1
ATOM 1486 C CA . PRO A 1 179 ? -5.918 -15.75 -11.625 1 97.06 179 PRO A CA 1
ATOM 1487 C C . PRO A 1 179 ? -6.723 -14.461 -11.75 1 97.06 179 PRO A C 1
ATOM 1489 O O . PRO A 1 179 ? -7.875 -14.398 -11.32 1 97.06 179 PRO A O 1
ATOM 1492 N N . TYR A 1 180 ? -6.035 -13.398 -12.25 1 91.25 180 TYR A N 1
ATOM 1493 C CA . TYR A 1 180 ? -6.629 -12.086 -12.453 1 91.25 180 TYR A CA 1
ATOM 1494 C C . TYR A 1 180 ? -6.98 -11.43 -11.117 1 91.25 180 TYR A C 1
ATOM 1496 O O . TYR A 1 180 ? -7.547 -10.336 -11.086 1 91.25 180 TYR A O 1
ATOM 1504 N N . GLY A 1 181 ? -6.668 -12.07 -10.023 1 94.75 181 GLY A N 1
ATOM 1505 C CA . GLY A 1 181 ? -7.102 -11.578 -8.734 1 94.75 181 GLY A CA 1
ATOM 1506 C C . GLY A 1 181 ? -8.578 -11.797 -8.477 1 94.75 181 GLY A C 1
ATOM 1507 O O . GLY A 1 181 ? -9.117 -11.305 -7.48 1 94.75 181 GLY A O 1
ATOM 1508 N N . GLU A 1 182 ? -9.258 -12.562 -9.312 1 94.12 182 GLU A N 1
ATOM 1509 C CA . GLU A 1 182 ? -10.703 -12.727 -9.266 1 94.12 182 GLU A CA 1
ATOM 1510 C C . GLU A 1 182 ? -11.094 -13.938 -8.422 1 94.12 182 GLU A C 1
ATOM 1512 O O . GLU A 1 182 ? -10.688 -15.062 -8.719 1 94.12 182 GLU A O 1
ATOM 1517 N N . ILE A 1 183 ? -11.914 -13.703 -7.414 1 96.62 183 ILE A N 1
ATOM 1518 C CA . ILE A 1 183 ? -12.367 -14.758 -6.516 1 96.62 183 ILE A CA 1
ATOM 1519 C C . ILE A 1 183 ? -13.688 -14.352 -5.863 1 96.62 183 ILE A C 1
ATOM 1521 O O . ILE A 1 183 ? -13.938 -13.164 -5.633 1 96.62 183 ILE A O 1
ATOM 1525 N N . LEU A 1 184 ? -14.531 -15.297 -5.582 1 96.75 184 LEU A N 1
ATOM 1526 C CA . LEU A 1 184 ? -15.797 -15.055 -4.898 1 96.75 184 LEU A CA 1
ATOM 1527 C C . LEU A 1 184 ? -15.656 -15.305 -3.402 1 96.75 184 LEU A C 1
ATOM 1529 O O . LEU A 1 184 ? -14.789 -16.078 -2.973 1 96.75 184 LEU A O 1
ATOM 1533 N N . GLU A 1 185 ? -16.547 -14.688 -2.615 1 96.56 185 GLU A N 1
ATOM 1534 C CA . GLU A 1 185 ? -16.453 -14.789 -1.163 1 96.56 185 GLU A CA 1
ATOM 1535 C C . GLU A 1 185 ? -16.578 -16.234 -0.7 1 96.56 185 GLU A C 1
ATOM 1537 O O . GLU A 1 185 ? -15.844 -16.672 0.189 1 96.56 185 GLU A O 1
ATOM 1542 N N . ASP A 1 186 ? -17.531 -16.984 -1.308 1 98 186 ASP A N 1
ATOM 1543 C CA . ASP A 1 186 ? -17.703 -18.375 -0.915 1 98 186 ASP A CA 1
ATOM 1544 C C . ASP A 1 186 ? -16.453 -19.203 -1.202 1 98 186 ASP A C 1
ATOM 1546 O O . ASP A 1 186 ? -16.141 -20.141 -0.468 1 98 186 ASP A O 1
ATOM 1550 N N . GLN A 1 187 ? -15.781 -18.922 -2.271 1 98.44 187 GLN A N 1
ATOM 1551 C CA . GLN A 1 187 ? -14.516 -19.562 -2.602 1 98.44 187 GLN A CA 1
ATOM 1552 C C . GLN A 1 187 ? -13.445 -19.234 -1.568 1 98.44 187 GLN A C 1
ATOM 1554 O O . GLN A 1 187 ? -12.711 -20.125 -1.127 1 98.44 187 GLN A O 1
ATOM 1559 N N . LEU A 1 188 ? -13.445 -18 -1.234 1 98 188 LEU A N 1
ATOM 1560 C CA . LEU A 1 188 ? -12.516 -17.547 -0.205 1 98 188 LEU A CA 1
ATOM 1561 C C . LEU A 1 188 ? -12.805 -18.234 1.126 1 98 188 LEU A C 1
ATOM 1563 O O . LEU A 1 188 ? -11.875 -18.656 1.823 1 98 188 LEU A O 1
ATOM 1567 N N . LYS A 1 189 ? -14.008 -18.297 1.497 1 98.25 189 LYS A N 1
ATOM 1568 C CA . LYS A 1 189 ? -14.422 -18.984 2.717 1 98.25 189 LYS A CA 1
ATOM 1569 C C . LYS A 1 189 ? -13.969 -20.453 2.705 1 98.25 189 LYS A C 1
ATOM 1571 O O . LYS A 1 189 ? -13.398 -20.938 3.684 1 98.25 189 LYS A O 1
ATOM 1576 N N . TRP A 1 190 ? -14.188 -21.094 1.631 1 98.62 190 TRP A N 1
ATOM 1577 C CA . TRP A 1 190 ? -13.773 -22.484 1.506 1 98.62 190 TRP A CA 1
ATOM 1578 C C . TRP A 1 190 ? -12.258 -22.625 1.661 1 98.62 190 TRP A C 1
ATOM 1580 O O . TRP A 1 190 ? -11.781 -23.484 2.402 1 98.62 190 TRP A O 1
ATOM 1590 N N . ALA A 1 191 ? -11.516 -21.812 0.922 1 98.75 191 ALA A N 1
ATOM 1591 C CA . ALA A 1 191 ? -10.062 -21.875 0.999 1 98.75 191 ALA A CA 1
ATOM 1592 C C . ALA A 1 191 ? -9.578 -21.688 2.438 1 98.75 191 ALA A C 1
ATOM 1594 O O . ALA A 1 191 ? -8.711 -22.438 2.9 1 98.75 191 ALA A O 1
ATOM 1595 N N . THR A 1 192 ? -10.141 -20.672 3.088 1 98.44 192 THR A N 1
ATOM 1596 C CA . THR A 1 192 ? -9.789 -20.406 4.477 1 98.44 192 THR A CA 1
ATOM 1597 C C . THR A 1 192 ? -10.078 -21.609 5.359 1 98.44 192 THR A C 1
ATOM 1599 O O . THR A 1 192 ? -9.242 -22.016 6.176 1 98.44 192 THR A O 1
ATOM 1602 N N . GLU A 1 193 ? -11.227 -22.25 5.184 1 98.19 193 GLU A N 1
ATOM 1603 C CA . GLU A 1 193 ? -11.633 -23.406 5.957 1 98.19 193 GLU A CA 1
ATOM 1604 C C . GLU A 1 193 ? -10.703 -24.594 5.695 1 98.19 193 GLU A C 1
ATOM 1606 O O . GLU A 1 193 ? -10.508 -25.453 6.566 1 98.19 193 GLU A O 1
ATOM 1611 N N . GLN A 1 194 ? -10.133 -24.656 4.504 1 98.12 194 GLN A N 1
ATOM 1612 C CA . GLN A 1 194 ? -9.219 -25.734 4.137 1 98.12 194 GLN A CA 1
ATOM 1613 C C . GLN A 1 194 ? -7.785 -25.391 4.527 1 98.12 194 GLN A C 1
ATOM 1615 O O . GLN A 1 194 ? -6.848 -26.078 4.125 1 98.12 194 GLN A O 1
ATOM 1620 N N . ASN A 1 195 ? -7.535 -24.234 5.184 1 98.06 195 ASN A N 1
ATOM 1621 C CA . ASN A 1 195 ? -6.254 -23.797 5.719 1 98.06 195 ASN A CA 1
ATOM 1622 C C . ASN A 1 195 ? -5.344 -23.25 4.617 1 98.06 195 ASN A C 1
ATOM 1624 O O . ASN A 1 195 ? -4.121 -23.312 4.73 1 98.06 195 ASN A O 1
ATOM 1628 N N . PHE A 1 196 ? -5.973 -22.859 3.52 1 98.75 196 PHE A N 1
ATOM 1629 C CA . PHE A 1 196 ? -5.246 -22.062 2.533 1 98.75 196 PHE A CA 1
ATOM 1630 C C . PHE A 1 196 ? -5.188 -20.609 2.947 1 98.75 196 PHE A C 1
ATOM 1632 O O . PHE A 1 196 ? -5.949 -20.172 3.814 1 98.75 196 PHE A O 1
ATOM 1639 N N . MET A 1 197 ? -4.27 -19.906 2.439 1 98.69 197 MET A N 1
ATOM 1640 C CA . MET A 1 197 ? -4.227 -18.453 2.492 1 98.69 197 MET A CA 1
ATOM 1641 C C . MET A 1 197 ? -4.18 -17.859 1.089 1 98.69 197 MET A C 1
ATOM 1643 O O . MET A 1 197 ? -3.332 -18.234 0.278 1 98.69 197 MET A O 1
ATOM 1647 N N . ILE A 1 198 ? -5.125 -17 0.819 1 98.62 198 ILE A N 1
ATOM 1648 C CA . ILE A 1 198 ? -5.156 -16.312 -0.468 1 98.62 198 ILE A CA 1
ATOM 1649 C C . ILE A 1 198 ? -4.348 -15.016 -0.384 1 98.62 198 ILE A C 1
ATOM 1651 O O . ILE A 1 198 ? -4.566 -14.195 0.511 1 98.62 198 ILE A O 1
ATOM 1655 N N . VAL A 1 199 ? -3.387 -14.867 -1.294 1 98.44 199 VAL A N 1
ATOM 1656 C CA . VAL A 1 199 ? -2.557 -13.664 -1.308 1 98.44 199 VAL A CA 1
ATOM 1657 C C . VAL A 1 199 ? -2.662 -12.984 -2.668 1 98.44 199 VAL A C 1
ATOM 1659 O O . VAL A 1 199 ? -2.426 -13.609 -3.705 1 98.44 199 VAL A O 1
ATOM 1662 N N . GLN A 1 200 ? -3.078 -11.734 -2.629 1 97.38 200 GLN A N 1
ATOM 1663 C CA . GLN A 1 200 ? -3.057 -10.867 -3.799 1 97.38 200 GLN A CA 1
ATOM 1664 C C . GLN A 1 200 ? -1.713 -10.156 -3.93 1 97.38 200 GLN A C 1
ATOM 1666 O O . GLN A 1 200 ? -0.66 -10.758 -3.717 1 97.38 200 GLN A O 1
ATOM 1671 N N . TRP A 1 201 ? -1.741 -8.906 -4.461 1 96.81 201 TRP A N 1
ATOM 1672 C CA . TRP A 1 201 ? -0.535 -8.094 -4.574 1 96.81 201 TRP A CA 1
ATOM 1673 C C . TRP A 1 201 ? -0.84 -6.629 -4.301 1 96.81 201 TRP A C 1
ATOM 1675 O O . TRP A 1 201 ? -1.984 -6.188 -4.438 1 96.81 201 TRP A O 1
ATOM 1685 N N . SER A 1 202 ? 0.223 -5.93 -3.879 1 93.94 202 SER A N 1
ATOM 1686 C CA . SER A 1 202 ? 0.061 -4.5 -3.639 1 93.94 202 SER A CA 1
ATOM 1687 C C . SER A 1 202 ? 0.813 -3.676 -4.68 1 93.94 202 SER A C 1
ATOM 1689 O O . SER A 1 202 ? 0.626 -2.461 -4.77 1 93.94 202 SER A O 1
ATOM 1691 N N . VAL A 1 203 ? 1.697 -4.281 -5.441 1 93.62 203 VAL A N 1
ATOM 1692 C CA . VAL A 1 203 ? 2.414 -3.631 -6.535 1 93.62 203 VAL A CA 1
ATOM 1693 C C . VAL A 1 203 ? 2.27 -4.457 -7.812 1 93.62 203 VAL A C 1
ATOM 1695 O O . VAL A 1 203 ? 2.693 -5.613 -7.859 1 93.62 203 VAL A O 1
ATOM 1698 N N . ASP A 1 204 ? 1.658 -3.887 -8.781 1 93 204 ASP A N 1
ATOM 1699 C CA . ASP A 1 204 ? 1.615 -4.477 -10.109 1 93 204 ASP A CA 1
ATOM 1700 C C . ASP A 1 204 ? 2.691 -3.873 -11.016 1 93 204 ASP A C 1
ATOM 1702 O O . ASP A 1 204 ? 2.65 -2.682 -11.32 1 93 204 ASP A O 1
ATOM 1706 N N . THR A 1 205 ? 3.566 -4.684 -11.469 1 95.19 205 THR A N 1
ATOM 1707 C CA . THR A 1 205 ? 4.656 -4.188 -12.297 1 95.19 205 THR A CA 1
ATOM 1708 C C . THR A 1 205 ? 4.188 -3.957 -13.734 1 95.19 205 THR A C 1
ATOM 1710 O O . THR A 1 205 ? 4.863 -3.281 -14.516 1 95.19 205 THR A O 1
ATOM 1713 N N . VAL A 1 206 ? 3.146 -4.59 -14.102 1 92.19 206 VAL A N 1
ATOM 1714 C CA . VAL A 1 206 ? 2.561 -4.613 -15.438 1 92.19 206 VAL A CA 1
ATOM 1715 C C . VAL A 1 206 ? 3.529 -5.273 -16.406 1 92.19 206 VAL A C 1
ATOM 1717 O O . VAL A 1 206 ? 3.516 -4.973 -17.609 1 92.19 206 VAL A O 1
ATOM 1720 N N . ASP A 1 207 ? 4.332 -6.098 -15.93 1 94.94 207 ASP A N 1
ATOM 1721 C CA . ASP A 1 207 ? 5.332 -6.75 -16.766 1 94.94 207 ASP A CA 1
ATOM 1722 C C . ASP A 1 207 ? 4.672 -7.633 -17.828 1 94.94 207 ASP A C 1
ATOM 1724 O O . ASP A 1 207 ? 5.246 -7.867 -18.891 1 94.94 207 ASP A O 1
ATOM 1728 N N . TRP A 1 208 ? 3.537 -8.109 -17.578 1 90.69 208 TRP A N 1
ATOM 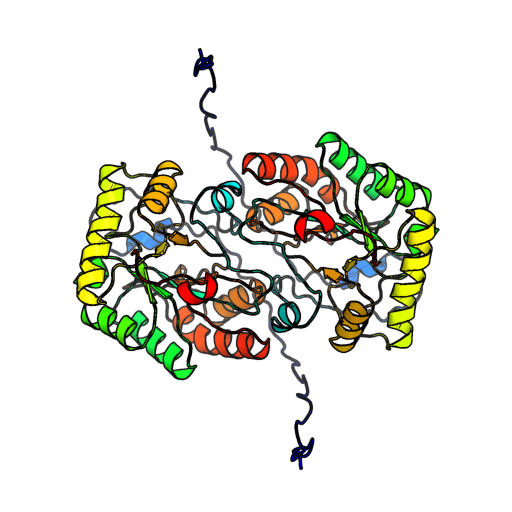1729 C CA . TRP A 1 208 ? 2.816 -8.992 -18.5 1 90.69 208 TRP A CA 1
ATOM 1730 C C . TRP A 1 208 ? 2.529 -8.289 -19.812 1 90.69 208 TRP A C 1
ATOM 1732 O O . TRP A 1 208 ? 2.238 -8.945 -20.828 1 90.69 208 TRP A O 1
ATOM 1742 N N . LYS A 1 209 ? 2.693 -7.039 -19.797 1 89.94 209 LYS A N 1
ATOM 1743 C CA . LYS A 1 209 ? 2.492 -6.27 -21.031 1 89.94 209 LYS A CA 1
ATOM 1744 C C . LYS A 1 209 ? 3.77 -6.215 -21.859 1 89.94 209 LYS A C 1
ATOM 1746 O O . LYS A 1 209 ? 3.787 -5.621 -22.938 1 89.94 209 LYS A O 1
ATOM 1751 N N . GLY A 1 210 ? 4.785 -6.75 -21.375 1 93.12 210 GLY A N 1
ATOM 1752 C CA . GLY A 1 210 ? 6.043 -6.758 -22.109 1 93.12 210 GLY A CA 1
ATOM 1753 C C . GLY A 1 210 ? 6.762 -5.422 -22.078 1 93.12 210 GLY A C 1
ATOM 1754 O O . GLY A 1 210 ? 7.406 -5.031 -23.047 1 93.12 210 GLY A O 1
ATOM 1755 N N . VAL A 1 211 ? 6.582 -4.672 -21.016 1 92.56 211 VAL A N 1
ATOM 1756 C CA . VAL A 1 211 ? 7.203 -3.355 -20.891 1 92.56 211 VAL A CA 1
ATOM 1757 C C . VAL A 1 211 ? 8.68 -3.514 -20.531 1 92.56 211 VAL A C 1
ATOM 1759 O O . VAL A 1 211 ? 9.133 -4.613 -20.219 1 92.56 211 VAL A O 1
ATOM 1762 N N . SER A 1 212 ? 9.438 -2.422 -20.625 1 96.31 212 SER A N 1
ATOM 1763 C CA . SER A 1 212 ? 10.891 -2.438 -20.453 1 96.31 212 SER A CA 1
ATOM 1764 C C . SER A 1 212 ? 11.266 -2.643 -18.984 1 96.31 212 SER A C 1
ATOM 1766 O O . SER A 1 212 ? 10.445 -2.422 -18.094 1 96.31 212 SER A O 1
ATOM 1768 N N . ALA A 1 213 ? 12.5 -3.023 -18.766 1 98.19 213 ALA A N 1
ATOM 1769 C CA . ALA A 1 213 ? 13.039 -3.162 -17.422 1 98.19 213 ALA A CA 1
ATOM 1770 C C . ALA A 1 213 ? 12.953 -1.845 -16.656 1 98.19 213 ALA A C 1
ATOM 1772 O O . ALA A 1 213 ? 12.664 -1.833 -15.461 1 98.19 213 ALA A O 1
ATOM 1773 N N . ASP A 1 214 ? 13.211 -0.75 -17.359 1 96.38 214 ASP A N 1
ATOM 1774 C CA . ASP A 1 214 ? 13.164 0.556 -16.703 1 96.38 214 ASP A CA 1
ATOM 1775 C C . ASP A 1 214 ? 11.742 0.892 -16.25 1 96.38 214 ASP A C 1
ATOM 1777 O O . ASP A 1 214 ? 11.547 1.399 -15.141 1 96.38 214 ASP A O 1
ATOM 1781 N N . THR A 1 215 ? 10.82 0.604 -17.125 1 95.62 215 THR A N 1
ATOM 1782 C CA . THR A 1 215 ? 9.43 0.849 -16.781 1 95.62 215 THR A CA 1
ATOM 1783 C C . THR A 1 215 ? 9.023 0.011 -15.57 1 95.62 215 THR A C 1
ATOM 1785 O O . THR A 1 215 ? 8.414 0.524 -14.625 1 95.62 215 THR A O 1
ATOM 1788 N N . ILE A 1 216 ? 9.383 -1.232 -15.562 1 96.25 216 ILE A N 1
ATOM 1789 C CA . ILE A 1 216 ? 9.07 -2.146 -14.477 1 96.25 216 ILE A CA 1
ATOM 1790 C C . ILE A 1 216 ? 9.727 -1.656 -13.188 1 96.25 216 ILE A C 1
ATOM 1792 O O . ILE A 1 216 ? 9.094 -1.612 -12.133 1 96.25 216 ILE A O 1
ATOM 1796 N N . THR A 1 217 ? 10.977 -1.272 -13.281 1 96.5 217 THR A N 1
ATOM 1797 C CA . THR A 1 217 ? 11.719 -0.769 -12.133 1 96.5 217 THR A CA 1
ATOM 1798 C C . THR A 1 217 ? 11.039 0.464 -11.547 1 96.5 217 THR A C 1
ATOM 1800 O O . THR A 1 217 ? 10.844 0.553 -10.328 1 96.5 217 THR A O 1
ATOM 1803 N N . ASN A 1 218 ? 10.641 1.326 -12.398 1 92.25 218 ASN A N 1
ATOM 1804 C CA . ASN A 1 218 ? 9.969 2.541 -11.953 1 92.25 218 ASN A CA 1
ATOM 1805 C C . ASN A 1 218 ? 8.633 2.229 -11.273 1 92.25 218 ASN A C 1
ATOM 1807 O O . ASN A 1 218 ? 8.289 2.842 -10.266 1 92.25 218 ASN A O 1
ATOM 1811 N N . ASN A 1 219 ? 7.918 1.312 -11.828 1 91.94 219 ASN A N 1
ATOM 1812 C CA . ASN A 1 219 ? 6.656 0.903 -11.227 1 91.94 219 ASN A CA 1
ATOM 1813 C C . ASN A 1 219 ? 6.863 0.335 -9.82 1 91.94 219 ASN A C 1
ATOM 1815 O O . ASN A 1 219 ? 6.086 0.62 -8.906 1 91.94 219 ASN A O 1
ATOM 1819 N N . VAL A 1 220 ? 7.887 -0.433 -9.664 1 95.75 220 VAL A N 1
ATOM 1820 C CA . VAL A 1 220 ? 8.164 -1.052 -8.367 1 95.75 220 VAL A CA 1
ATOM 1821 C C . VAL A 1 220 ? 8.617 0.012 -7.375 1 95.75 220 VAL A C 1
ATOM 1823 O O . VAL A 1 220 ? 8.062 0.129 -6.281 1 95.75 220 VAL A O 1
ATOM 1826 N N . LEU A 1 221 ? 9.586 0.795 -7.738 1 92.5 221 LEU A N 1
ATOM 1827 C CA . LEU A 1 221 ? 10.156 1.769 -6.816 1 92.5 221 LEU A CA 1
ATOM 1828 C C . LEU A 1 221 ? 9.148 2.857 -6.477 1 92.5 221 LEU A C 1
ATOM 1830 O O . LEU A 1 221 ? 9.117 3.357 -5.352 1 92.5 221 LEU A O 1
ATOM 1834 N N . GLY A 1 222 ? 8.305 3.117 -7.414 1 87.69 222 GLY A N 1
ATOM 1835 C CA . GLY A 1 222 ? 7.332 4.184 -7.23 1 87.69 222 GLY A CA 1
ATOM 1836 C C . GLY A 1 222 ? 6.137 3.768 -6.395 1 87.69 222 GLY A C 1
ATOM 1837 O O . GLY A 1 222 ? 5.391 4.617 -5.902 1 87.69 222 GLY A O 1
ATOM 1838 N N . ASN A 1 223 ? 6.043 2.438 -6.191 1 89.38 223 ASN A N 1
ATOM 1839 C CA . ASN A 1 223 ? 4.809 1.996 -5.551 1 89.38 223 ASN A CA 1
ATOM 1840 C C . ASN A 1 223 ? 5.086 1.082 -4.363 1 89.38 223 ASN A C 1
ATOM 1842 O O . ASN A 1 223 ? 4.156 0.594 -3.717 1 89.38 223 ASN A O 1
ATOM 1846 N N . SER A 1 224 ? 6.273 0.901 -4.043 1 93.12 224 SER A N 1
ATOM 1847 C CA . SER A 1 224 ? 6.582 -0.041 -2.973 1 93.12 224 SER A CA 1
ATOM 1848 C C . SER A 1 224 ? 6.723 0.673 -1.632 1 93.12 224 SER A C 1
ATOM 1850 O O . SER A 1 224 ? 7.312 1.753 -1.556 1 93.12 224 SER A O 1
ATOM 1852 N N . PHE A 1 225 ? 6.121 0.061 -0.682 1 92.81 225 PHE A N 1
ATOM 1853 C CA . PHE A 1 225 ? 6.207 0.407 0.731 1 92.81 225 PHE A CA 1
ATOM 1854 C C . PHE A 1 225 ? 6.57 -0.815 1.566 1 92.81 225 PHE A C 1
ATOM 1856 O O . PHE A 1 225 ? 6.578 -1.939 1.06 1 92.81 225 PHE A O 1
ATOM 1863 N N . PRO A 1 226 ? 6.98 -0.508 2.855 1 95.19 226 PRO A N 1
ATOM 1864 C CA . PRO A 1 226 ? 7.145 -1.667 3.736 1 95.19 226 PRO A CA 1
ATOM 1865 C C . PRO A 1 226 ? 5.922 -2.582 3.742 1 95.19 226 PRO A C 1
ATOM 1867 O O . PRO A 1 226 ? 4.793 -2.105 3.887 1 95.19 226 PRO A O 1
ATOM 1870 N N . GLY A 1 227 ? 6.152 -3.898 3.5 1 96.81 227 GLY A N 1
ATOM 1871 C CA . GLY A 1 227 ? 5.066 -4.863 3.473 1 96.81 227 GLY A CA 1
ATOM 1872 C C . GLY A 1 227 ? 4.562 -5.156 2.07 1 96.81 227 GLY A C 1
ATOM 1873 O O . GLY A 1 227 ? 3.68 -5.996 1.886 1 96.81 227 GLY A O 1
ATOM 1874 N N . SER A 1 228 ? 5.191 -4.605 1.045 1 96.69 228 SER A N 1
ATOM 1875 C CA . SER A 1 228 ? 4.684 -4.73 -0.319 1 96.69 228 SER A CA 1
ATOM 1876 C C . SER A 1 228 ? 4.855 -6.148 -0.846 1 96.69 228 SER A C 1
ATOM 1878 O O . SER A 1 228 ? 5.883 -6.789 -0.599 1 96.69 228 SER A O 1
ATOM 1880 N N . VAL A 1 229 ? 3.846 -6.621 -1.497 1 98.25 229 VAL A N 1
ATOM 1881 C CA . VAL A 1 229 ? 3.879 -7.828 -2.314 1 98.25 229 VAL A CA 1
ATOM 1882 C C . VAL A 1 229 ? 3.924 -7.453 -3.793 1 98.25 229 VAL A C 1
ATOM 1884 O O . VAL A 1 229 ? 2.957 -6.91 -4.332 1 98.25 229 VAL A O 1
ATOM 1887 N N . ILE A 1 230 ? 5.043 -7.742 -4.449 1 98.31 230 ILE A N 1
ATOM 1888 C CA . ILE A 1 230 ? 5.316 -7.297 -5.812 1 98.31 230 ILE A CA 1
ATOM 1889 C C . ILE A 1 230 ? 4.996 -8.422 -6.797 1 98.31 230 ILE A C 1
ATOM 1891 O O . ILE A 1 230 ? 5.473 -9.547 -6.641 1 98.31 230 ILE A O 1
ATOM 1895 N N . LEU A 1 231 ? 4.207 -8.055 -7.762 1 98.38 231 LEU A N 1
ATOM 1896 C CA . LEU A 1 231 ? 3.75 -9.031 -8.75 1 98.38 231 LEU A CA 1
ATOM 1897 C C . LEU A 1 231 ? 4.578 -8.945 -10.023 1 98.38 231 LEU A C 1
ATOM 1899 O O . LEU A 1 231 ? 4.656 -7.879 -10.648 1 98.38 231 LEU A O 1
ATOM 1903 N N . GLN A 1 232 ? 5.219 -9.992 -10.414 1 98.5 232 GLN A N 1
ATOM 1904 C CA . GLN A 1 232 ? 5.789 -10.242 -11.734 1 98.5 232 GLN A CA 1
ATOM 1905 C C . GLN A 1 232 ? 5.34 -11.602 -12.273 1 98.5 232 GLN A C 1
ATOM 1907 O O . GLN A 1 232 ? 4.488 -12.266 -11.68 1 98.5 232 GLN A O 1
ATOM 1912 N N . HIS A 1 233 ? 5.867 -11.938 -13.531 1 98.44 233 HIS A N 1
ATOM 1913 C CA . HIS A 1 233 ? 5.387 -13.156 -14.172 1 98.44 233 HIS A CA 1
ATOM 1914 C C . HIS A 1 233 ? 6.543 -13.969 -14.742 1 98.44 233 HIS A C 1
ATOM 1916 O O . HIS A 1 233 ? 7.617 -13.43 -15.016 1 98.44 233 HIS A O 1
ATOM 1922 N N . SER A 1 234 ? 6.309 -15.227 -14.891 1 97.56 234 SER A N 1
ATOM 1923 C CA . SER A 1 234 ? 7.164 -16.141 -15.633 1 97.56 234 SER A CA 1
ATOM 1924 C C . SER A 1 234 ? 6.348 -17 -16.594 1 97.56 234 SER A C 1
ATOM 1926 O O . SER A 1 234 ? 6.531 -18.219 -16.656 1 97.56 234 SER A O 1
ATOM 1928 N N . THR A 1 235 ? 5.555 -16.422 -17.281 1 92.5 235 THR A N 1
ATOM 1929 C CA . THR A 1 235 ? 4.582 -17.031 -18.188 1 92.5 235 THR A CA 1
ATOM 1930 C C . THR A 1 235 ? 5.281 -17.641 -19.391 1 92.5 235 THR A C 1
ATOM 1932 O O . THR A 1 235 ? 6.035 -16.969 -20.094 1 92.5 235 THR A O 1
ATOM 1935 N N . PRO A 1 236 ? 4.988 -18.906 -19.672 1 91.06 236 PRO A N 1
ATOM 1936 C CA . PRO A 1 236 ? 5.516 -19.469 -20.922 1 91.06 236 PRO A CA 1
ATOM 1937 C C . PRO A 1 236 ? 5.102 -18.672 -22.156 1 91.06 236 PRO A C 1
ATOM 1939 O O . PRO A 1 236 ? 3.939 -18.281 -22.281 1 91.06 236 PRO A O 1
ATOM 1942 N N . GLY A 1 237 ? 6.043 -18.359 -22.984 1 88.25 237 GLY A N 1
ATOM 1943 C CA . GLY A 1 237 ? 5.754 -17.672 -24.234 1 88.25 237 GLY A CA 1
ATOM 1944 C C . GLY A 1 237 ? 5.547 -16.172 -24.047 1 88.25 237 GLY A C 1
ATOM 1945 O O . GLY A 1 237 ? 5.246 -15.461 -25.016 1 88.25 237 GLY A O 1
ATOM 1946 N N . GLY A 1 238 ? 5.684 -15.703 -22.906 1 87.19 238 GLY A N 1
ATOM 1947 C CA . GLY A 1 238 ? 5.527 -14.281 -22.672 1 87.19 238 GLY A CA 1
ATOM 1948 C C . GLY A 1 238 ? 6.707 -13.461 -23.172 1 87.19 238 GLY A C 1
ATOM 1949 O O . GLY A 1 238 ? 7.695 -14.016 -23.656 1 87.19 238 GLY A O 1
ATOM 1950 N N . HIS A 1 239 ? 6.477 -12.18 -23.266 1 93.06 239 HIS A N 1
ATOM 1951 C CA . HIS A 1 239 ? 7.543 -11.219 -23.531 1 93.06 239 HIS A CA 1
ATOM 1952 C C . HIS A 1 239 ? 8.062 -10.602 -22.234 1 93.06 239 HIS A C 1
ATOM 1954 O O . HIS A 1 239 ? 7.82 -9.43 -21.953 1 93.06 239 HIS A O 1
ATOM 1960 N N . LEU A 1 240 ? 8.852 -11.398 -21.484 1 97.25 240 LEU A N 1
ATOM 1961 C CA . LEU A 1 240 ? 9.125 -11.07 -20.094 1 97.25 240 LEU A CA 1
ATOM 1962 C C . LEU A 1 240 ? 10.609 -10.773 -19.891 1 97.25 240 LEU A C 1
ATOM 1964 O O . LEU A 1 240 ? 11.102 -10.828 -18.766 1 97.25 240 LEU A O 1
ATOM 1968 N N . GLN A 1 241 ? 11.359 -10.492 -21 1 97.5 241 GLN A N 1
ATOM 1969 C CA . GLN A 1 241 ? 12.766 -10.164 -20.844 1 97.5 241 GLN A CA 1
ATOM 1970 C C . GLN A 1 241 ? 12.945 -8.938 -19.953 1 97.5 241 GLN A C 1
ATOM 1972 O O . GLN A 1 241 ? 13.891 -8.875 -19.156 1 97.5 241 GLN A O 1
ATOM 1977 N N . GLY A 1 242 ? 12.102 -7.945 -20.109 1 97.94 242 GLY A N 1
ATOM 1978 C CA . GLY A 1 242 ? 12.133 -6.785 -19.234 1 97.94 242 GLY A CA 1
ATOM 1979 C C . GLY A 1 242 ? 11.969 -7.137 -17.766 1 97.94 242 GLY A C 1
ATOM 1980 O O . GLY A 1 242 ? 12.602 -6.535 -16.891 1 97.94 242 GLY A O 1
ATOM 1981 N N . SER A 1 243 ? 11.109 -8.109 -17.5 1 98.06 243 SER A N 1
ATOM 1982 C CA . SER A 1 243 ? 10.883 -8.555 -16.141 1 98.06 243 SER A CA 1
ATOM 1983 C C . SER A 1 243 ? 12.148 -9.164 -15.539 1 98.06 243 SER A C 1
ATOM 1985 O O . SER A 1 243 ? 12.508 -8.859 -14.398 1 98.06 243 SER A O 1
ATOM 1987 N N . VAL A 1 244 ? 12.789 -9.969 -16.312 1 98.62 244 VAL A N 1
ATOM 1988 C CA . VAL A 1 244 ? 14.031 -10.609 -15.875 1 98.62 244 VAL A CA 1
ATOM 1989 C C . VAL A 1 244 ? 15.094 -9.539 -15.602 1 98.62 244 VAL A C 1
ATOM 1991 O O . VAL A 1 244 ? 15.695 -9.523 -14.523 1 98.62 244 VAL A O 1
ATOM 1994 N N . GLU A 1 245 ? 15.273 -8.609 -16.484 1 98.69 245 GLU A N 1
ATOM 1995 C CA . GLU A 1 245 ? 16.328 -7.605 -16.391 1 98.69 245 GLU A CA 1
ATOM 1996 C C . GLU A 1 245 ? 16.047 -6.609 -15.266 1 98.69 245 GLU A C 1
ATOM 1998 O O . GLU A 1 245 ? 16.969 -6.082 -14.648 1 98.69 245 GLU A O 1
ATOM 2003 N N . ALA A 1 246 ? 14.836 -6.375 -15.008 1 98.69 246 ALA A N 1
ATOM 2004 C CA . ALA A 1 246 ? 14.453 -5.418 -13.977 1 98.69 246 ALA A CA 1
ATOM 2005 C C . ALA A 1 246 ? 14.938 -5.867 -12.602 1 98.69 246 ALA A C 1
ATOM 2007 O O . ALA A 1 246 ? 15.156 -5.043 -11.719 1 98.69 246 ALA A O 1
ATOM 2008 N N . LEU A 1 247 ? 15.078 -7.195 -12.414 1 98.88 247 LEU A N 1
ATOM 2009 C CA . LEU A 1 247 ? 15.508 -7.711 -11.117 1 98.88 247 LEU A CA 1
ATOM 2010 C C . LEU A 1 247 ? 16.875 -7.164 -10.742 1 98.88 247 LEU A C 1
ATOM 2012 O O . LEU A 1 247 ? 17.156 -6.93 -9.562 1 98.88 247 LEU A O 1
ATOM 2016 N N . ASP A 1 248 ? 17.734 -6.859 -11.688 1 98.75 248 ASP A N 1
ATOM 2017 C CA . ASP A 1 248 ? 19.078 -6.32 -11.461 1 98.75 248 ASP A CA 1
ATOM 2018 C C . ASP A 1 248 ? 19.016 -4.871 -10.984 1 98.75 248 ASP A C 1
ATOM 2020 O O . ASP A 1 248 ? 20 -4.328 -10.5 1 98.75 248 ASP A O 1
ATOM 2024 N N . LYS A 1 249 ? 17.906 -4.281 -11.156 1 98.06 249 LYS A N 1
ATOM 2025 C CA . LYS A 1 249 ? 17.734 -2.893 -10.734 1 98.06 249 LYS A CA 1
ATOM 2026 C C . LYS A 1 249 ? 16.891 -2.805 -9.469 1 98.06 249 LYS A C 1
ATOM 2028 O O . LYS A 1 249 ? 17.297 -2.168 -8.492 1 98.06 249 LYS A O 1
ATOM 2033 N N . ILE A 1 250 ? 15.805 -3.504 -9.469 1 98.06 250 ILE A N 1
ATOM 2034 C CA . ILE A 1 250 ? 14.836 -3.475 -8.375 1 98.06 250 ILE A CA 1
ATOM 2035 C C . ILE A 1 250 ? 15.516 -3.91 -7.078 1 98.06 250 ILE A C 1
ATOM 2037 O O . ILE A 1 250 ? 15.422 -3.225 -6.059 1 98.06 250 ILE A O 1
ATOM 2041 N N . ILE A 1 251 ? 16.188 -5.078 -7.113 1 98.69 251 ILE A N 1
ATOM 2042 C CA . ILE A 1 251 ? 16.672 -5.715 -5.898 1 98.69 251 ILE A CA 1
ATOM 2043 C C . ILE A 1 251 ? 17.75 -4.836 -5.246 1 98.69 251 ILE A C 1
ATOM 2045 O O . ILE A 1 251 ? 17.609 -4.434 -4.09 1 98.69 251 ILE A O 1
ATOM 2049 N N . PRO A 1 252 ? 18.828 -4.383 -5.945 1 98.06 252 PRO A N 1
ATOM 2050 C CA . PRO A 1 252 ? 19.828 -3.551 -5.27 1 98.06 252 PRO A CA 1
ATOM 2051 C C . PRO A 1 252 ? 19.25 -2.215 -4.797 1 98.06 252 PRO A C 1
ATOM 2053 O O . PRO A 1 252 ? 19.641 -1.718 -3.736 1 98.06 252 PRO A O 1
ATOM 2056 N N . GLN A 1 253 ? 18.359 -1.621 -5.535 1 95.88 253 GLN A N 1
ATOM 2057 C CA . GLN A 1 253 ? 17.844 -0.313 -5.16 1 95.88 253 GLN A CA 1
ATOM 2058 C C . GLN A 1 253 ? 16.969 -0.408 -3.914 1 95.88 253 GLN A C 1
ATOM 2060 O O . GLN A 1 253 ? 17.047 0.441 -3.023 1 95.88 253 GLN A O 1
ATOM 2065 N N . LEU A 1 254 ? 16.141 -1.436 -3.83 1 97 254 LEU A N 1
ATOM 2066 C CA . LEU A 1 254 ? 15.32 -1.609 -2.635 1 97 254 LEU A CA 1
ATOM 2067 C C . LEU A 1 254 ? 16.188 -1.993 -1.438 1 97 254 LEU A C 1
ATOM 2069 O O . LEU A 1 254 ? 15.922 -1.554 -0.314 1 97 254 LEU A O 1
ATOM 2073 N N . LYS A 1 255 ? 17.188 -2.824 -1.63 1 97.12 255 LYS A N 1
ATOM 2074 C CA . LYS A 1 255 ? 18.125 -3.15 -0.552 1 97.12 255 LYS A CA 1
ATOM 2075 C C . LYS A 1 255 ? 18.812 -1.897 -0.027 1 97.12 255 LYS A C 1
ATOM 2077 O O . LYS A 1 255 ? 18.984 -1.739 1.183 1 97.12 255 LYS A O 1
ATOM 2082 N N . THR A 1 256 ? 19.219 -1.057 -0.943 1 95.19 256 THR A N 1
ATOM 2083 C CA . THR A 1 256 ? 19.875 0.185 -0.55 1 95.19 256 THR A CA 1
ATOM 2084 C C . THR A 1 256 ? 18.953 1.031 0.324 1 95.19 256 THR A C 1
ATOM 2086 O O . THR A 1 256 ? 19.422 1.735 1.224 1 95.19 256 THR A O 1
ATOM 2089 N N . LYS A 1 257 ? 17.672 0.877 0.156 1 92.88 257 LYS A N 1
ATOM 2090 C CA . LYS A 1 257 ? 16.688 1.601 0.955 1 92.88 257 LYS A CA 1
ATOM 2091 C C . LYS A 1 257 ? 16.422 0.888 2.277 1 92.88 257 LYS A C 1
ATOM 2093 O O . LYS A 1 257 ? 15.586 1.333 3.074 1 92.88 257 LYS A O 1
ATOM 2098 N N . GLY A 1 258 ? 17.031 -0.235 2.42 1 95.62 258 GLY A N 1
ATOM 2099 C CA . GLY A 1 258 ? 16.891 -0.944 3.682 1 95.62 258 GLY A CA 1
ATOM 2100 C C . GLY A 1 258 ? 15.82 -2.012 3.654 1 95.62 258 GLY A C 1
ATOM 2101 O O . GLY A 1 258 ? 15.422 -2.523 4.703 1 95.62 258 GLY A O 1
ATOM 2102 N N . ALA A 1 259 ? 15.312 -2.336 2.477 1 97.19 259 ALA A N 1
ATOM 2103 C CA . ALA A 1 259 ? 14.312 -3.395 2.367 1 97.19 259 ALA A CA 1
ATOM 2104 C C . ALA A 1 259 ? 14.961 -4.773 2.463 1 97.19 259 ALA A C 1
ATOM 2106 O O . ALA A 1 259 ? 16.031 -5.004 1.898 1 97.19 259 ALA A O 1
ATOM 2107 N N . ARG A 1 260 ? 14.289 -5.648 3.184 1 98.38 260 ARG A N 1
ATOM 2108 C CA . ARG A 1 260 ? 14.625 -7.066 3.186 1 98.38 260 ARG A CA 1
ATOM 2109 C C . ARG A 1 260 ? 13.648 -7.863 2.326 1 98.38 260 ARG A C 1
ATOM 2111 O O . ARG A 1 260 ? 12.438 -7.773 2.516 1 98.38 260 ARG A O 1
ATOM 2118 N N . PHE A 1 261 ? 14.219 -8.547 1.394 1 98.75 261 PHE A N 1
ATOM 2119 C CA . PHE A 1 261 ? 13.391 -9.43 0.583 1 98.75 261 PHE A CA 1
ATOM 2120 C C . PHE A 1 261 ? 13.078 -10.719 1.336 1 98.75 261 PHE A C 1
ATOM 2122 O O . PHE A 1 261 ? 13.984 -11.414 1.796 1 98.75 261 PHE A O 1
ATOM 2129 N N . VAL A 1 262 ? 11.781 -11.055 1.477 1 98.81 262 VAL A N 1
ATOM 2130 C CA . VAL A 1 262 ? 11.367 -12.258 2.188 1 98.81 262 VAL A CA 1
ATOM 2131 C C . VAL A 1 262 ? 10.344 -13.023 1.352 1 98.81 262 VAL A C 1
ATOM 2133 O O . VAL A 1 262 ? 9.758 -12.477 0.42 1 98.81 262 VAL A O 1
ATOM 2136 N N . THR A 1 263 ? 10.172 -14.312 1.625 1 98.81 263 THR A N 1
ATOM 2137 C CA . THR A 1 263 ? 9.086 -15.094 1.044 1 98.81 263 THR A CA 1
ATOM 2138 C C . THR A 1 263 ? 7.781 -14.859 1.802 1 98.81 263 THR A C 1
ATOM 2140 O O . THR A 1 263 ? 7.785 -14.266 2.885 1 98.81 263 THR A O 1
ATOM 2143 N N . LEU A 1 264 ? 6.703 -15.305 1.235 1 98.81 264 LEU A N 1
ATOM 2144 C CA . LEU A 1 264 ? 5.395 -15.039 1.824 1 98.81 264 LEU A CA 1
ATOM 2145 C C . LEU A 1 264 ? 5.258 -15.734 3.176 1 98.81 264 LEU A C 1
ATOM 2147 O O . LEU A 1 264 ? 4.703 -15.164 4.117 1 98.81 264 LEU A O 1
ATOM 2151 N N . PRO A 1 265 ? 5.742 -17.031 3.348 1 98.69 265 PRO A N 1
ATOM 2152 C CA . PRO A 1 265 ? 5.652 -17.625 4.684 1 98.69 265 PRO A CA 1
ATOM 2153 C C . PRO A 1 265 ? 6.379 -16.797 5.746 1 98.69 265 PRO A C 1
ATOM 2155 O O . PRO A 1 265 ? 5.883 -16.656 6.867 1 98.69 265 PRO A O 1
ATOM 2158 N N . SER A 1 266 ? 7.531 -16.281 5.434 1 98.44 266 SER A N 1
ATOM 2159 C CA . SER A 1 266 ? 8.266 -15.43 6.359 1 98.44 266 SER A CA 1
ATOM 2160 C C . SER A 1 266 ? 7.504 -14.133 6.633 1 98.44 266 SER A C 1
ATOM 2162 O O . SER A 1 266 ? 7.375 -13.719 7.785 1 98.44 266 SER A O 1
ATOM 2164 N N . MET A 1 267 ? 6.988 -13.5 5.617 1 98.38 267 MET A N 1
ATOM 2165 C CA . MET A 1 267 ? 6.273 -12.234 5.746 1 98.38 267 MET A CA 1
ATOM 2166 C C . MET A 1 267 ? 5.066 -12.375 6.664 1 98.38 267 MET A C 1
ATOM 2168 O O . MET A 1 267 ? 4.809 -11.508 7.5 1 98.38 267 MET A O 1
ATOM 2172 N N . PHE A 1 268 ? 4.387 -13.453 6.477 1 97.75 268 PHE A N 1
ATOM 2173 C CA . PHE A 1 268 ? 3.133 -13.633 7.203 1 97.75 268 PHE A CA 1
ATOM 2174 C C . PHE A 1 268 ? 3.332 -14.539 8.414 1 97.75 268 PHE A C 1
ATOM 2176 O O . P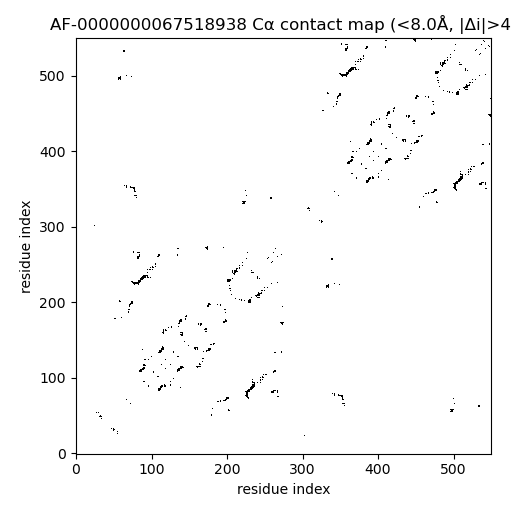HE A 1 268 ? 2.367 -14.906 9.086 1 97.75 268 PHE A O 1
ATOM 2183 N N . GLN A 1 269 ? 4.559 -14.938 8.719 1 97 269 GLN A N 1
ATOM 2184 C CA . GLN A 1 269 ? 4.926 -15.766 9.852 1 97 269 GLN A CA 1
ATOM 2185 C C . GLN A 1 269 ? 4.047 -17.016 9.93 1 97 269 GLN A C 1
ATOM 2187 O O . GLN A 1 269 ? 3.453 -17.297 10.969 1 97 269 GLN A O 1
ATOM 2192 N N . THR A 1 270 ? 4.055 -17.719 8.82 1 97.25 270 THR A N 1
ATOM 2193 C CA . THR A 1 270 ? 3.303 -18.969 8.711 1 97.25 270 THR A CA 1
ATOM 2194 C C . THR A 1 270 ? 4.078 -19.984 7.895 1 97.25 270 THR A C 1
ATOM 2196 O O . THR A 1 270 ? 5.195 -19.719 7.445 1 97.25 270 THR A O 1
ATOM 2199 N N . SER A 1 271 ? 3.514 -21.188 7.785 1 97.31 271 SER A N 1
ATOM 2200 C CA . SER A 1 271 ? 4.164 -22.266 7.051 1 97.31 271 SER A CA 1
ATOM 2201 C C . SER A 1 271 ? 3.904 -22.156 5.555 1 97.31 271 SER A C 1
ATOM 2203 O O . SER A 1 271 ? 2.871 -21.625 5.137 1 97.31 271 SER A O 1
ATOM 2205 N N . LYS A 1 272 ? 4.852 -22.625 4.766 1 98.25 272 LYS A N 1
ATOM 2206 C CA . LYS A 1 272 ? 4.637 -22.703 3.326 1 98.25 272 LYS A CA 1
ATOM 2207 C C . LYS A 1 272 ? 3.709 -23.875 2.98 1 98.25 272 LYS A C 1
ATOM 2209 O O . LYS A 1 272 ? 3.146 -23.922 1.884 1 98.25 272 LYS A O 1
ATOM 2214 N N . GLU A 1 273 ? 3.609 -24.797 3.912 1 98.12 273 GLU A N 1
ATOM 2215 C CA . GLU A 1 273 ? 2.803 -26 3.719 1 98.12 273 GLU A CA 1
ATOM 2216 C C . GLU A 1 273 ? 1.42 -25.844 4.348 1 98.12 273 GLU A C 1
ATOM 2218 O O . GLU A 1 273 ? 1.293 -25.328 5.457 1 98.12 273 GLU A O 1
ATOM 2223 N N . ARG A 1 274 ? 0.226 -26.25 3.588 1 94.94 274 ARG A N 1
ATOM 2224 C CA . ARG A 1 274 ? -1.159 -26.172 4.039 1 94.94 274 ARG A CA 1
ATOM 2225 C C . ARG A 1 274 ? -1.417 -27.125 5.191 1 94.94 274 ARG A C 1
ATOM 2227 O O . ARG A 1 274 ? -2.279 -26.891 6.039 1 94.94 274 ARG A O 1
ATOM 2234 N N . LYS A 1 275 ? -0.754 -27.484 6.312 1 81.88 275 LYS A N 1
ATOM 2235 C CA . LYS A 1 275 ? -0.928 -28.484 7.363 1 81.88 275 LYS A CA 1
ATOM 2236 C C . LYS A 1 275 ? -2.395 -28.875 7.512 1 81.88 275 LYS A C 1
ATOM 2238 O O . LYS A 1 275 ? -3.289 -28.078 7.23 1 81.88 275 LYS A O 1
ATOM 2243 N N . MET B 1 1 ? -35.625 -20.172 23.203 1 21.16 1 MET B N 1
ATOM 2244 C CA . MET B 1 1 ? -36.5 -20.109 22.047 1 21.16 1 MET B CA 1
ATOM 2245 C C . MET B 1 1 ? -36.062 -19.031 21.062 1 21.16 1 MET B C 1
ATOM 2247 O O . MET B 1 1 ? -36.25 -17.844 21.328 1 21.16 1 MET B O 1
ATOM 2251 N N . TYR B 1 2 ? -34.844 -19.094 20.438 1 21.22 2 TYR B N 1
ATOM 2252 C CA . TYR B 1 2 ? -33.906 -18.125 19.859 1 21.22 2 TYR B CA 1
ATOM 2253 C C . TYR B 1 2 ? -34.469 -17.578 18.547 1 21.22 2 TYR B C 1
ATOM 2255 O O . TYR B 1 2 ? -34.844 -18.344 17.656 1 21.22 2 TYR B O 1
ATOM 2263 N N . TYR B 1 3 ? -35.219 -16.453 18.484 1 20.23 3 TYR B N 1
ATOM 2264 C CA . TYR B 1 3 ? -36.031 -15.891 17.422 1 20.23 3 TYR B CA 1
ATOM 2265 C C . TYR B 1 3 ? -35.188 -15.625 16.172 1 20.23 3 TYR B C 1
ATOM 2267 O O . TYR B 1 3 ? -34.219 -14.859 16.219 1 20.23 3 TYR B O 1
ATOM 2275 N N . PHE B 1 4 ? -35 -16.578 15.164 1 20.22 4 PHE B N 1
ATOM 2276 C CA . PHE B 1 4 ? -34.406 -16.672 13.836 1 20.22 4 PHE B CA 1
ATOM 2277 C C . PHE B 1 4 ? -35.094 -15.734 12.859 1 20.22 4 PHE B C 1
ATOM 2279 O O . PHE B 1 4 ? -36.25 -15.922 12.508 1 20.22 4 PHE B O 1
ATOM 2286 N N . TYR B 1 5 ? -34.812 -14.398 13.023 1 22.75 5 TYR B N 1
ATOM 2287 C CA . TYR B 1 5 ? -35.469 -13.438 12.156 1 22.75 5 TYR B CA 1
ATOM 2288 C C . TYR B 1 5 ? -35.375 -13.844 10.695 1 22.75 5 TYR B C 1
ATOM 2290 O O . TYR B 1 5 ? -34.406 -14.531 10.305 1 22.75 5 TYR B O 1
ATOM 2298 N N . SER B 1 6 ? -36.438 -13.852 9.891 1 22.19 6 SER B N 1
ATOM 2299 C CA . SER B 1 6 ? -36.75 -14.297 8.539 1 22.19 6 SER B CA 1
ATOM 2300 C C . SER B 1 6 ? -35.906 -13.594 7.5 1 22.19 6 SER B C 1
ATOM 2302 O O . SER B 1 6 ? -35.531 -12.422 7.664 1 22.19 6 SER B O 1
ATOM 2304 N N . PRO B 1 7 ? -35.188 -14.273 6.531 1 23.86 7 PRO B N 1
ATOM 2305 C CA . PRO B 1 7 ? -34.219 -14.016 5.469 1 23.86 7 PRO B CA 1
ATOM 2306 C C . PRO B 1 7 ? -34.75 -13.055 4.406 1 23.86 7 PRO B C 1
ATOM 2308 O O . PRO B 1 7 ? -34.219 -13.008 3.295 1 23.86 7 PRO B O 1
ATOM 2311 N N . GLU B 1 8 ? -35.781 -12.258 4.598 1 22.48 8 GLU B N 1
ATOM 2312 C CA . GLU B 1 8 ? -36.531 -11.766 3.439 1 22.48 8 GLU B CA 1
ATOM 2313 C C . GLU B 1 8 ? -35.594 -11.039 2.467 1 22.48 8 GLU B C 1
ATOM 2315 O O . GLU B 1 8 ? -35.562 -11.367 1.279 1 22.48 8 GLU B O 1
ATOM 2320 N N . GLY B 1 9 ? -35.719 -9.617 2.312 1 24.11 9 GLY B N 1
ATOM 2321 C CA . GLY B 1 9 ? -35.844 -8.766 1.138 1 24.11 9 GLY B CA 1
ATOM 2322 C C . GLY B 1 9 ? -34.5 -8.359 0.562 1 24.11 9 GLY B C 1
ATOM 2323 O O . GLY B 1 9 ? -34.375 -7.363 -0.15 1 24.11 9 GLY B O 1
ATOM 2324 N N . PHE B 1 10 ? -33.344 -8.828 1 1 22.41 10 PHE B N 1
ATOM 2325 C CA . PHE B 1 10 ? -32.219 -8.117 0.465 1 22.41 10 PHE B CA 1
ATOM 2326 C C . PHE B 1 10 ? -32.031 -8.391 -1.026 1 22.41 10 PHE B C 1
ATOM 2328 O O . PHE B 1 10 ? -31.797 -9.523 -1.432 1 22.41 10 PHE B O 1
ATOM 2335 N N . ALA B 1 11 ? -32.781 -7.586 -1.853 1 25.33 11 ALA B N 1
ATOM 2336 C CA . ALA B 1 11 ? -32.625 -7.633 -3.303 1 25.33 11 ALA B CA 1
ATOM 2337 C C . ALA B 1 11 ? -31.156 -7.594 -3.693 1 25.33 11 ALA B C 1
ATOM 2339 O O . ALA B 1 11 ? -30.359 -6.883 -3.074 1 25.33 11 ALA B O 1
ATOM 2340 N N . PRO B 1 12 ? -30.703 -8.508 -4.402 1 24.53 12 PRO B N 1
ATOM 2341 C CA . PRO B 1 12 ? -29.328 -8.555 -4.914 1 24.53 12 PRO B CA 1
ATOM 2342 C C . PRO B 1 12 ? -28.938 -7.289 -5.668 1 24.53 12 PRO B C 1
ATOM 2344 O O . PRO B 1 12 ? -29.766 -6.688 -6.352 1 24.53 12 PRO B O 1
ATOM 2347 N N . TYR B 1 13 ? -28.172 -6.43 -5.133 1 24.12 13 TYR B N 1
ATOM 2348 C CA . TYR B 1 13 ? -27.656 -5.266 -5.836 1 24.12 13 TYR B CA 1
ATOM 2349 C C . TYR B 1 13 ? -27.281 -5.613 -7.27 1 24.12 13 TYR B C 1
ATOM 2351 O O . TYR B 1 13 ? -26.484 -6.531 -7.5 1 24.12 13 TYR B O 1
ATOM 2359 N N . GLN B 1 14 ? -28.219 -5.445 -8.227 1 24.28 14 GLN B N 1
ATOM 2360 C CA . GLN B 1 14 ? -27.969 -5.523 -9.664 1 24.28 14 GLN B CA 1
ATOM 2361 C C . GLN B 1 14 ? -26.828 -4.598 -10.07 1 24.28 14 GLN B C 1
ATOM 2363 O O . GLN B 1 14 ? -26.922 -3.383 -9.883 1 24.28 14 GLN B O 1
ATOM 2368 N N . TRP B 1 15 ? -25.672 -4.965 -10.055 1 23.44 15 TRP B N 1
ATOM 2369 C CA . TRP B 1 15 ? -24.547 -4.246 -10.625 1 23.44 15 TRP B CA 1
ATOM 2370 C C . TRP B 1 15 ? -24.797 -3.879 -12.078 1 23.44 15 TRP B C 1
ATOM 2372 O O . TRP B 1 15 ? -24.875 -4.754 -12.945 1 23.44 15 TRP B O 1
ATOM 2382 N N . GLU B 1 16 ? -25.812 -3.008 -12.375 1 26.11 16 GLU B N 1
ATOM 2383 C CA . GLU B 1 16 ? -25.969 -2.457 -13.719 1 26.11 16 GLU B CA 1
ATOM 2384 C C . GLU B 1 16 ? -24.688 -1.755 -14.164 1 26.11 16 GLU B C 1
ATOM 2386 O O . GLU B 1 16 ? -24.5 -0.568 -13.891 1 26.11 16 GLU B O 1
ATOM 2391 N N . LEU B 1 17 ? -23.578 -2.277 -14.062 1 25.92 17 LEU B N 1
ATOM 2392 C CA . LEU B 1 17 ? -22.297 -1.633 -14.281 1 25.92 17 LEU B CA 1
ATOM 2393 C C . LEU B 1 17 ? -22.078 -1.331 -15.758 1 25.92 17 LEU B C 1
ATOM 2395 O O . LEU B 1 17 ? -21.328 -2.035 -16.438 1 25.92 17 LEU B O 1
ATOM 2399 N N . GLU B 1 18 ? -23.125 -0.945 -16.578 1 24.45 18 GLU B N 1
ATOM 2400 C CA . GLU B 1 18 ? -22.719 -0.552 -17.922 1 24.45 18 GLU B CA 1
ATOM 2401 C C . GLU B 1 18 ? -21.938 0.763 -17.906 1 24.45 18 GLU B C 1
ATOM 2403 O O . GLU B 1 18 ? -22.391 1.764 -18.469 1 24.45 18 GLU B O 1
ATOM 2408 N N . ARG B 1 19 ? -21.484 1.356 -16.938 1 26.86 19 ARG B N 1
ATOM 2409 C CA . ARG B 1 19 ? -21.016 2.723 -17.156 1 26.86 19 ARG B CA 1
ATOM 2410 C C . ARG B 1 19 ? -19.859 2.76 -18.141 1 26.86 19 ARG B C 1
ATOM 2412 O O . ARG B 1 19 ? -18.984 1.89 -18.109 1 26.86 19 ARG B O 1
ATOM 2419 N N . ASP B 1 20 ? -20.047 3.52 -19.219 1 23.61 20 ASP B N 1
ATOM 2420 C CA . ASP B 1 20 ? -19.172 3.984 -20.297 1 23.61 20 ASP B CA 1
ATOM 2421 C C . ASP B 1 20 ? -17.969 4.742 -19.734 1 23.61 20 ASP B C 1
ATOM 2423 O O . ASP B 1 20 ? -18.062 5.945 -19.469 1 23.61 20 ASP B O 1
ATOM 2427 N N . VAL B 1 21 ? -17.328 4.371 -18.828 1 25.16 21 VAL B N 1
ATOM 2428 C CA . VAL B 1 21 ? -16.344 5.246 -18.203 1 25.16 21 VAL B CA 1
ATOM 2429 C C . VAL B 1 21 ? -15.18 5.496 -19.156 1 25.16 21 VAL B C 1
ATOM 2431 O O . VAL B 1 21 ? -14.492 4.555 -19.562 1 25.16 21 VAL B O 1
ATOM 2434 N N . SER B 1 22 ? -15.273 6.617 -19.859 1 22.41 22 SER B N 1
ATOM 2435 C CA . SER B 1 22 ? -14.258 7.285 -20.656 1 22.41 22 SER B CA 1
ATOM 2436 C C . SER B 1 22 ? -12.977 7.52 -19.859 1 22.41 22 SER B C 1
ATOM 2438 O O . SER B 1 22 ? -13.023 8.07 -18.75 1 22.41 22 SER B O 1
ATOM 2440 N N . TYR B 1 23 ? -12.07 6.727 -20.031 1 25.98 23 TYR B N 1
ATOM 2441 C CA . TYR B 1 23 ? -10.75 6.703 -19.422 1 25.98 23 TYR B CA 1
ATOM 2442 C C . TYR B 1 23 ? -9.969 7.961 -19.766 1 25.98 23 TYR B C 1
ATOM 2444 O O . TYR B 1 23 ? -9.578 8.164 -20.906 1 25.98 23 TYR B O 1
ATOM 2452 N N . ALA B 1 24 ? -10.32 9.148 -19.266 1 22.78 24 ALA B N 1
ATOM 2453 C CA . ALA B 1 24 ? -9.508 10.344 -19.516 1 22.78 24 ALA B CA 1
ATOM 2454 C C . ALA B 1 24 ? -8.141 10.227 -18.859 1 22.78 24 ALA B C 1
ATOM 2456 O O . ALA B 1 24 ? -8.047 10.156 -17.625 1 22.78 24 ALA B O 1
ATOM 2457 N N . TYR B 1 25 ? -7.281 9.523 -19.375 1 25.92 25 TYR B N 1
ATOM 2458 C CA . TYR B 1 25 ? -5.875 9.562 -19 1 25.92 25 TYR B CA 1
ATOM 2459 C C . TYR B 1 25 ? -5.352 10.992 -19 1 25.92 25 TYR B C 1
ATOM 2461 O O . TYR B 1 25 ? -5.367 11.664 -20.031 1 25.92 25 TYR B O 1
ATOM 2469 N N . MET B 1 26 ? -5.535 11.734 -18 1 24.47 26 MET B N 1
ATOM 2470 C CA . MET B 1 26 ? -4.898 13.047 -18.047 1 24.47 26 MET B CA 1
ATOM 2471 C C . MET B 1 26 ? -3.383 12.914 -18.141 1 24.47 26 MET B C 1
ATOM 2473 O O . MET B 1 26 ? -2.768 12.164 -17.391 1 24.47 26 MET B O 1
ATOM 2477 N N . PRO B 1 27 ? -2.838 13.297 -19.125 1 25.7 27 PRO B N 1
ATOM 2478 C CA . PRO B 1 27 ? -1.394 13.445 -19.312 1 25.7 27 PRO B CA 1
ATOM 2479 C C . PRO B 1 27 ? -0.713 14.141 -18.141 1 25.7 27 PRO B C 1
ATOM 2481 O O . PRO B 1 27 ? -1.183 15.188 -17.688 1 25.7 27 PRO B O 1
ATOM 2484 N N . TYR B 1 28 ? -0.314 13.359 -17.172 1 27.34 28 TYR B N 1
ATOM 2485 C CA . TYR B 1 28 ? 0.417 14.055 -16.109 1 27.34 28 TYR B CA 1
ATOM 2486 C C . TYR B 1 28 ? 1.597 14.828 -16.688 1 27.34 28 TYR B C 1
ATOM 2488 O O . TYR B 1 28 ? 2.527 14.242 -17.234 1 27.34 28 TYR B O 1
ATOM 2496 N N . ASN B 1 29 ? 1.385 15.891 -17.266 1 25.48 29 ASN B N 1
ATOM 2497 C CA . ASN B 1 29 ? 2.424 16.891 -17.5 1 25.48 29 ASN B CA 1
ATOM 2498 C C . ASN B 1 29 ? 3.297 17.094 -16.266 1 25.48 29 ASN B C 1
ATOM 2500 O O . ASN B 1 29 ? 2.844 16.891 -15.133 1 25.48 29 ASN B O 1
ATOM 2504 N N . LEU B 1 30 ? 4.574 17.141 -16.438 1 25.58 30 LEU B N 1
ATOM 2505 C CA . LEU B 1 30 ? 5.621 17.625 -15.539 1 25.58 30 LEU B CA 1
ATOM 2506 C C . LEU B 1 30 ? 5.102 18.75 -14.664 1 25.58 30 LEU B C 1
ATOM 2508 O O . LEU B 1 30 ? 4.922 19.875 -15.133 1 25.58 30 LEU B O 1
ATOM 2512 N N . PHE B 1 31 ? 4.094 18.484 -14.008 1 25.42 31 PHE B N 1
ATOM 2513 C CA . PHE B 1 31 ? 3.717 19.688 -13.289 1 25.42 31 PHE B CA 1
ATOM 2514 C C . PHE B 1 31 ? 4.75 20.031 -12.219 1 25.42 31 PHE B C 1
ATOM 2516 O O . PHE B 1 31 ? 5.191 19.156 -11.477 1 25.42 31 PHE B O 1
ATOM 2523 N N . TYR B 1 32 ? 5.578 20.938 -12.414 1 26.7 32 TYR B N 1
ATOM 2524 C CA . TYR B 1 32 ? 6.418 21.75 -11.539 1 26.7 32 TYR B CA 1
ATOM 2525 C C . TYR B 1 32 ? 5.641 22.234 -10.32 1 26.7 32 TYR B C 1
ATOM 2527 O O . TYR B 1 32 ? 4.652 22.953 -10.445 1 26.7 32 TYR B O 1
ATOM 2535 N N . TYR B 1 33 ? 5.691 21.391 -9.375 1 29.09 33 TYR B N 1
ATOM 2536 C CA . TYR B 1 33 ? 5.141 21.891 -8.125 1 29.09 33 TYR B CA 1
ATOM 2537 C C . TYR B 1 33 ? 5.613 23.312 -7.852 1 29.09 33 TYR B C 1
ATOM 2539 O O . TYR B 1 33 ? 5.289 23.891 -6.812 1 29.09 33 TYR B O 1
ATOM 2547 N N . GLY B 1 34 ? 6.633 23.828 -8.727 1 28.39 34 GLY B N 1
ATOM 2548 C CA . GLY B 1 34 ? 7.051 25.203 -8.539 1 28.39 34 GLY B CA 1
ATOM 2549 C C . GLY B 1 34 ? 5.898 26.188 -8.586 1 28.39 34 GLY B C 1
ATOM 2550 O O . GLY B 1 34 ? 6.043 27.344 -8.164 1 28.39 34 GLY B O 1
ATOM 2551 N N . ASP B 1 35 ? 4.902 25.672 -9.336 1 30.72 35 ASP B N 1
ATOM 2552 C CA . ASP B 1 35 ? 3.982 26.781 -9.57 1 30.72 35 ASP B CA 1
ATOM 2553 C C . ASP B 1 35 ? 3.07 27 -8.367 1 30.72 35 ASP B C 1
ATOM 2555 O O . ASP B 1 35 ? 2.197 27.859 -8.398 1 30.72 35 ASP B O 1
ATOM 2559 N N . TYR B 1 36 ? 3.082 25.922 -7.504 1 31.72 36 TYR B N 1
ATOM 2560 C CA . TYR B 1 36 ? 2.094 26.234 -6.48 1 31.72 36 TYR B CA 1
ATOM 2561 C C . TYR B 1 36 ? 2.541 27.422 -5.633 1 31.72 36 TYR B C 1
ATOM 2563 O O . TYR B 1 36 ? 1.757 27.953 -4.852 1 31.72 36 TYR B O 1
ATOM 2571 N N . ILE B 1 37 ? 3.879 27.562 -5.43 1 31.22 37 ILE B N 1
ATOM 2572 C CA . ILE B 1 37 ? 4.285 28.578 -4.461 1 31.22 37 ILE B CA 1
ATOM 2573 C C . ILE B 1 37 ? 4.047 29.969 -5.035 1 31.22 37 ILE B C 1
ATOM 2575 O O . ILE B 1 37 ? 4.426 30.969 -4.43 1 31.22 37 ILE B O 1
ATOM 2579 N N . ARG B 1 38 ? 3.611 30.047 -6.27 1 32.25 38 ARG B N 1
ATOM 2580 C CA . ARG B 1 38 ? 3.668 31.453 -6.664 1 32.25 38 ARG B CA 1
ATOM 2581 C C . ARG B 1 38 ? 2.703 32.281 -5.836 1 32.25 38 ARG B C 1
ATOM 2583 O O . ARG B 1 38 ? 2.688 33.531 -5.949 1 32.25 38 ARG B O 1
ATOM 2590 N N . ILE B 1 39 ? 1.579 31.656 -5.426 1 30.17 39 ILE B N 1
ATOM 2591 C CA . ILE B 1 39 ? 0.627 32.75 -5.258 1 30.17 39 ILE B CA 1
ATOM 2592 C C . ILE B 1 39 ? 0.93 33.5 -3.961 1 30.17 39 ILE B C 1
ATOM 2594 O O . ILE B 1 39 ? 0.173 34.375 -3.561 1 30.17 39 ILE B O 1
ATOM 2598 N N . LEU B 1 40 ? 1.625 32.844 -2.957 1 28.52 40 LEU B N 1
ATOM 2599 C CA . LEU B 1 40 ? 1.62 33.844 -1.883 1 28.52 40 LEU B CA 1
ATOM 2600 C C . LEU B 1 40 ? 2.549 35 -2.209 1 28.52 40 LEU B C 1
ATOM 2602 O O . LEU B 1 40 ? 3.584 34.812 -2.852 1 28.52 40 LEU B O 1
ATOM 2606 N N . PRO B 1 41 ? 2.182 36.312 -2.15 1 32 41 PRO B N 1
ATOM 2607 C CA . PRO B 1 41 ? 2.979 37.5 -2.371 1 32 41 PRO B CA 1
ATOM 2608 C C . PRO B 1 41 ? 4.32 37.469 -1.645 1 32 41 PRO B C 1
ATOM 2610 O O . PRO B 1 41 ? 5.07 38.469 -1.672 1 32 41 PRO B O 1
ATOM 2613 N N . TYR B 1 42 ? 4.434 36.875 -0.377 1 30.73 42 TYR B N 1
ATOM 2614 C CA . TYR B 1 42 ? 5.645 37.25 0.337 1 30.73 42 TYR B CA 1
ATOM 2615 C C . TYR B 1 42 ? 6.891 36.875 -0.449 1 30.73 42 TYR B C 1
ATOM 2617 O O . TYR B 1 42 ? 6.816 36.062 -1.38 1 30.73 42 TYR B O 1
ATOM 2625 N N . THR B 1 43 ? 8.234 36.906 0.32 1 29.27 43 THR B N 1
ATOM 2626 C CA . THR B 1 43 ? 9.633 36.844 -0.073 1 29.27 43 THR B CA 1
ATOM 2627 C C . THR B 1 43 ? 9.906 35.656 -0.971 1 29.27 43 THR B C 1
ATOM 2629 O O . THR B 1 43 ? 9.188 34.656 -0.916 1 29.27 43 THR B O 1
ATOM 2632 N N . SER B 1 44 ? 11.062 35.875 -1.843 1 28.8 44 SER B N 1
ATOM 2633 C CA . SER B 1 44 ? 11.742 35.094 -2.867 1 28.8 44 SER B CA 1
ATOM 2634 C C . SER B 1 44 ? 12.07 33.688 -2.361 1 28.8 44 SER B C 1
ATOM 2636 O O . SER B 1 44 ? 12.992 33.531 -1.562 1 28.8 44 SER B O 1
ATOM 2638 N N . ILE B 1 45 ? 11.25 33.062 -1.627 1 30.22 45 ILE B N 1
ATOM 2639 C CA . ILE B 1 45 ? 11.82 31.734 -1.396 1 30.22 45 ILE B CA 1
ATOM 2640 C C . ILE B 1 45 ? 12.375 31.172 -2.705 1 30.22 45 ILE B C 1
ATOM 2642 O O . ILE B 1 45 ? 11.688 31.156 -3.725 1 30.22 45 ILE B O 1
ATOM 2646 N N . PRO B 1 46 ? 13.789 31.219 -2.75 1 29.52 46 PRO B N 1
ATOM 2647 C CA . PRO B 1 46 ? 14.375 30.641 -3.967 1 29.52 46 PRO B CA 1
ATOM 2648 C C . PRO B 1 46 ? 13.648 29.391 -4.453 1 29.52 46 PRO B C 1
ATOM 2650 O O . PRO B 1 46 ? 13.195 28.594 -3.637 1 29.52 46 PRO B O 1
ATOM 2653 N N . GLN B 1 47 ? 13.016 29.531 -5.531 1 28.91 47 GLN B N 1
ATOM 2654 C CA . GLN B 1 47 ? 12.164 28.688 -6.371 1 28.91 47 GLN B CA 1
ATOM 2655 C C . GLN B 1 47 ? 12.734 27.281 -6.484 1 28.91 47 GLN B C 1
ATOM 2657 O O . GLN B 1 47 ? 12.031 26.359 -6.898 1 28.91 47 GLN B O 1
ATOM 2662 N N . SER B 1 48 ? 14.078 27.172 -6.297 1 29.3 48 SER B N 1
ATOM 2663 C CA . SER B 1 48 ? 14.664 26.016 -6.969 1 29.3 48 SER B CA 1
ATOM 2664 C C . SER B 1 48 ? 14.383 24.734 -6.199 1 29.3 48 SER B C 1
ATOM 2666 O O . SER B 1 48 ? 14.766 23.641 -6.633 1 29.3 48 SER B O 1
ATOM 2668 N N . TYR B 1 49 ? 14.172 24.891 -4.91 1 28.83 49 TYR B N 1
ATOM 2669 C CA . TYR B 1 49 ? 14.211 23.562 -4.312 1 28.83 49 TYR B CA 1
ATOM 2670 C C . TYR B 1 49 ? 12.984 22.75 -4.695 1 28.83 49 TYR B C 1
ATOM 2672 O O . TYR B 1 49 ? 11.898 22.969 -4.152 1 28.83 49 TYR B O 1
ATOM 2680 N N . GLU B 1 50 ? 12.789 22.531 -5.938 1 30.36 50 GLU B N 1
ATOM 2681 C CA . GLU B 1 50 ? 11.82 21.562 -6.457 1 30.36 50 GLU B CA 1
ATOM 2682 C C . GLU B 1 50 ? 11.898 20.25 -5.703 1 30.36 50 GLU B C 1
ATOM 2684 O O . GLU B 1 50 ? 12.914 19.547 -5.758 1 30.36 50 GLU B O 1
ATOM 2689 N N . VAL B 1 51 ? 11.5 20.25 -4.559 1 33 51 VAL B N 1
ATOM 2690 C CA . VAL B 1 51 ? 11.289 18.875 -4.121 1 33 51 VAL B CA 1
ATOM 2691 C C . VAL B 1 51 ? 10.516 18.109 -5.188 1 33 51 VAL B C 1
ATOM 2693 O O . VAL B 1 51 ? 9.336 18.391 -5.434 1 33 51 VAL B O 1
ATOM 2696 N N . GLN B 1 52 ? 11.023 17.859 -6.312 1 31.45 52 GLN B N 1
ATOM 2697 C CA . GLN B 1 52 ? 10.359 17.062 -7.34 1 31.45 52 GLN B CA 1
ATOM 2698 C C . GLN B 1 52 ? 9.969 15.695 -6.805 1 31.45 52 GLN B C 1
ATOM 2700 O O . GLN B 1 52 ? 10.805 14.797 -6.703 1 31.45 52 GLN B O 1
ATOM 2705 N N . MET B 1 53 ? 9.172 15.703 -5.758 1 38.25 53 MET B N 1
ATOM 2706 C CA . MET B 1 53 ? 8.594 14.359 -5.695 1 38.25 53 MET B CA 1
ATOM 2707 C C . MET B 1 53 ? 8.172 13.883 -7.082 1 38.25 53 MET B C 1
ATOM 2709 O O . MET B 1 53 ? 7.379 14.539 -7.754 1 38.25 53 MET B O 1
ATOM 2713 N N . LYS B 1 54 ? 8.945 13.289 -7.766 1 38.44 54 LYS B N 1
ATOM 2714 C CA . LYS B 1 54 ? 8.492 12.805 -9.062 1 38.44 54 LYS B CA 1
ATOM 2715 C C . LYS B 1 54 ? 7.168 12.055 -8.938 1 38.44 54 LYS B C 1
ATOM 2717 O O . LYS B 1 54 ? 6.996 11.234 -8.031 1 38.44 54 LYS B O 1
ATOM 2722 N N . ALA B 1 55 ? 6.191 12.719 -9.375 1 42.06 55 ALA B N 1
ATOM 2723 C CA . ALA B 1 55 ? 4.801 12.273 -9.406 1 42.06 55 ALA B CA 1
ATOM 2724 C C . ALA B 1 55 ? 4.719 10.75 -9.414 1 42.06 55 ALA B C 1
ATOM 2726 O O . ALA B 1 55 ? 3.762 10.172 -8.898 1 42.06 55 ALA B O 1
ATOM 2727 N N . ASP B 1 56 ? 5.922 10.188 -9.758 1 44.09 56 ASP B N 1
ATOM 2728 C CA . ASP B 1 56 ? 5.965 8.742 -9.945 1 44.09 56 ASP B CA 1
ATOM 2729 C C . ASP B 1 56 ? 6.363 8.031 -8.656 1 44.09 56 ASP B C 1
ATOM 2731 O O . ASP B 1 56 ? 6.406 6.797 -8.609 1 44.09 56 ASP B O 1
ATOM 2735 N N . GLU B 1 57 ? 6.84 8.898 -7.688 1 51.44 57 GLU B N 1
ATOM 2736 C CA . GLU B 1 57 ? 7.324 8.141 -6.539 1 51.44 57 GLU B CA 1
ATOM 2737 C C . GLU B 1 57 ? 6.281 8.094 -5.426 1 51.44 57 GLU B C 1
ATOM 2739 O O . GLU B 1 57 ? 6.273 8.945 -4.543 1 51.44 57 GLU B O 1
ATOM 2744 N N . ARG B 1 58 ? 5.391 7.297 -5.742 1 61.72 58 ARG B N 1
ATOM 2745 C CA . ARG B 1 58 ? 4.328 7.074 -4.766 1 61.72 58 ARG B CA 1
ATOM 2746 C C . ARG B 1 58 ? 4.77 6.082 -3.695 1 61.72 58 ARG B C 1
ATOM 2748 O O . ARG B 1 58 ? 4.219 6.066 -2.592 1 61.72 58 ARG B O 1
ATOM 2755 N N . GLY B 1 59 ? 5.824 5.43 -4.094 1 73.12 59 GLY B N 1
ATOM 2756 C CA . GLY B 1 59 ? 6.367 4.531 -3.088 1 73.12 59 GLY B CA 1
ATOM 2757 C C . GLY B 1 59 ? 7.047 5.258 -1.943 1 73.12 59 GLY B C 1
ATOM 2758 O O . GLY B 1 59 ? 6.984 6.488 -1.856 1 73.12 59 GLY B O 1
ATOM 2759 N N . SER B 1 60 ? 7.559 4.434 -1.037 1 78.62 60 SER B N 1
ATOM 2760 C CA . SER B 1 60 ? 8.289 5.023 0.083 1 78.62 60 SER B CA 1
ATOM 2761 C C . SER B 1 60 ? 9.516 5.789 -0.396 1 78.62 60 SER B C 1
ATOM 2763 O O . SER B 1 60 ? 10.414 5.211 -1.005 1 78.62 60 SER B O 1
ATOM 2765 N N . TRP B 1 61 ? 9.477 7.109 -0.177 1 81.62 61 TRP B N 1
ATOM 2766 C CA . TRP B 1 61 ? 10.57 7.98 -0.597 1 81.62 61 TRP B CA 1
ATOM 2767 C C . TRP B 1 61 ? 11.641 8.07 0.487 1 81.62 61 TRP B C 1
ATOM 2769 O O . TRP B 1 61 ? 12.672 8.719 0.294 1 81.62 61 TRP B O 1
ATOM 2779 N N . THR B 1 62 ? 11.438 7.441 1.623 1 87.81 62 THR B N 1
ATOM 2780 C CA . THR B 1 62 ? 12.398 7.309 2.711 1 87.81 62 THR B CA 1
ATOM 2781 C C . THR B 1 62 ? 12.812 5.852 2.895 1 87.81 62 THR B C 1
ATOM 2783 O O . THR B 1 62 ? 12.164 4.945 2.357 1 87.81 62 THR B O 1
ATOM 2786 N N . PRO B 1 63 ? 13.891 5.656 3.623 1 93.38 63 PRO B N 1
ATOM 2787 C CA . PRO B 1 63 ? 14.328 4.273 3.85 1 93.38 63 PRO B CA 1
ATOM 2788 C C . PRO B 1 63 ? 13.25 3.416 4.508 1 93.38 63 PRO B C 1
ATOM 2790 O O . PRO B 1 63 ? 12.594 3.855 5.457 1 93.38 63 PRO B O 1
ATOM 2793 N N . PHE B 1 64 ? 13.148 2.186 4.008 1 94.69 64 PHE B N 1
ATOM 2794 C CA . PHE B 1 64 ? 12.172 1.238 4.535 1 94.69 64 PHE B CA 1
ATOM 2795 C C . PHE B 1 64 ? 12.453 0.929 6 1 94.69 64 PHE B C 1
ATOM 2797 O O . PHE B 1 64 ? 11.523 0.783 6.797 1 94.69 64 PHE B O 1
ATOM 2804 N N . SER B 1 65 ? 13.711 0.908 6.406 1 95.5 65 SER B N 1
ATOM 2805 C CA . SER B 1 65 ? 14.125 0.45 7.73 1 95.5 65 SER B CA 1
ATOM 2806 C C . SER B 1 65 ? 13.656 1.411 8.82 1 95.5 65 SER B C 1
ATOM 2808 O O . SER B 1 65 ? 13.641 1.06 10 1 95.5 65 SER B O 1
ATOM 2810 N N . TRP B 1 66 ? 13.297 2.654 8.438 1 97.19 66 TRP B N 1
ATOM 2811 C CA . TRP B 1 66 ? 12.898 3.656 9.422 1 97.19 66 TRP B CA 1
ATOM 2812 C C . TRP B 1 66 ? 11.633 3.23 10.148 1 97.19 66 TRP B C 1
ATOM 2814 O O . TRP B 1 66 ? 11.43 3.592 11.312 1 97.19 66 TRP B O 1
ATOM 2824 N N . VAL B 1 67 ? 10.789 2.35 9.539 1 96.94 67 VAL B N 1
ATOM 2825 C CA . VAL B 1 67 ? 9.531 1.95 10.164 1 96.94 67 VAL B CA 1
ATOM 2826 C C . VAL B 1 67 ? 9.805 0.985 11.312 1 96.94 67 VAL B C 1
ATOM 2828 O O . VAL B 1 67 ? 8.938 0.743 12.148 1 96.94 67 VAL B O 1
ATOM 2831 N N . GLU B 1 68 ? 10.984 0.367 11.297 1 96.69 68 GLU B N 1
ATOM 2832 C CA . GLU B 1 68 ? 11.344 -0.567 12.359 1 96.69 68 GLU B CA 1
ATOM 2833 C C . GLU B 1 68 ? 12.109 0.135 13.477 1 96.69 68 GLU B C 1
ATOM 2835 O O . GLU B 1 68 ? 12.164 -0.355 14.602 1 96.69 68 GLU B O 1
ATOM 2840 N N . LYS B 1 69 ? 12.734 1.247 13.148 1 96.75 69 LYS B N 1
ATOM 2841 C CA . LYS B 1 69 ? 13.656 1.909 14.07 1 96.75 69 LYS B CA 1
ATOM 2842 C C . LYS B 1 69 ? 12.961 3.041 14.82 1 96.75 69 LYS B C 1
ATOM 2844 O O . LYS B 1 69 ? 13.328 3.355 15.953 1 96.75 69 LYS B O 1
ATOM 2849 N N . TYR B 1 70 ? 11.977 3.688 14.172 1 97.56 70 TYR B N 1
ATOM 2850 C CA . TYR B 1 70 ? 11.367 4.906 14.695 1 97.56 70 TYR B CA 1
ATOM 2851 C C . TYR B 1 70 ? 9.844 4.801 14.695 1 97.56 70 TYR B C 1
ATOM 2853 O O . TYR B 1 70 ? 9.289 3.854 14.141 1 97.56 70 TYR B O 1
ATOM 2861 N N . ALA B 1 71 ? 9.133 5.707 15.469 1 97.94 71 ALA B N 1
ATOM 2862 C CA . ALA B 1 71 ? 7.688 5.863 15.359 1 97.94 71 ALA B CA 1
ATOM 2863 C C . ALA B 1 71 ? 7.305 6.531 14.039 1 97.94 71 ALA B C 1
ATOM 2865 O O . ALA B 1 71 ? 7.145 7.75 13.977 1 97.94 71 ALA B O 1
ATOM 2866 N N . TYR B 1 72 ? 7.289 5.715 13.062 1 97.75 72 TYR B N 1
ATOM 2867 C CA . TYR B 1 72 ? 7.211 6.164 11.672 1 97.75 72 TYR B CA 1
ATOM 2868 C C . TYR B 1 72 ? 6.367 5.207 10.836 1 97.75 72 TYR B C 1
ATOM 2870 O O . TYR B 1 72 ? 6.5 3.988 10.961 1 97.75 72 TYR B O 1
ATOM 2878 N N . ALA B 1 73 ? 5.422 5.758 10.055 1 97.5 73 ALA B N 1
ATOM 2879 C CA . ALA B 1 73 ? 4.582 4.863 9.258 1 97.5 73 ALA B CA 1
ATOM 2880 C C . ALA B 1 73 ? 4.062 5.566 8.008 1 97.5 73 ALA B C 1
ATOM 2882 O O . ALA B 1 73 ? 3.932 6.793 7.988 1 97.5 73 ALA B O 1
ATOM 2883 N N . PHE B 1 74 ? 3.742 4.781 6.93 1 96.38 74 PHE B N 1
ATOM 2884 C CA . PHE B 1 74 ? 3.086 5.246 5.711 1 96.38 74 PHE B CA 1
ATOM 2885 C C . PHE B 1 74 ? 1.626 4.809 5.684 1 96.38 74 PHE B C 1
ATOM 2887 O O . PHE B 1 74 ? 0.817 5.371 4.945 1 96.38 74 PHE B O 1
ATOM 2894 N N . SER B 1 75 ? 1.374 3.75 6.355 1 96.38 75 SER B N 1
ATOM 2895 C CA . SER B 1 75 ? 0.081 3.074 6.383 1 96.38 75 SER B CA 1
ATOM 2896 C C . SER B 1 75 ? -0.135 2.354 7.711 1 96.38 75 SER B C 1
ATOM 2898 O O . SER B 1 75 ? 0.771 2.295 8.547 1 96.38 75 SER B O 1
ATOM 2900 N N . GLY B 1 76 ? -1.387 1.905 7.875 1 97.31 76 GLY B N 1
ATOM 2901 C CA . GLY B 1 76 ? -1.721 1.13 9.055 1 97.31 76 GLY B CA 1
ATOM 2902 C C . GLY B 1 76 ? -1.737 -0.366 8.805 1 97.31 76 GLY B C 1
ATOM 2903 O O . GLY B 1 76 ? -1.178 -0.84 7.816 1 97.31 76 GLY B O 1
ATOM 2904 N N . PRO B 1 77 ? -2.311 -1.106 9.734 1 96.81 77 PRO B N 1
ATOM 2905 C CA . PRO B 1 77 ? -2.309 -2.568 9.633 1 96.81 77 PRO B CA 1
ATOM 2906 C C . PRO B 1 77 ? -3.002 -3.072 8.375 1 96.81 77 PRO B C 1
ATOM 2908 O O . PRO B 1 77 ? -4.098 -2.609 8.039 1 96.81 77 PRO B O 1
ATOM 2911 N N . TYR B 1 78 ? -2.385 -4.09 7.75 1 94.31 78 TYR B N 1
ATOM 2912 C CA . TYR B 1 78 ? -2.869 -4.652 6.492 1 94.31 78 TYR B CA 1
ATOM 2913 C C . TYR B 1 78 ? -4.086 -5.539 6.723 1 94.31 78 TYR B C 1
ATOM 2915 O O . TYR B 1 78 ? -4.816 -5.859 5.781 1 94.31 78 TYR B O 1
ATOM 2923 N N . ASN B 1 79 ? -4.309 -5.977 7.949 1 96.12 79 ASN B N 1
ATOM 2924 C CA . ASN B 1 79 ? -5.34 -6.969 8.234 1 96.12 79 ASN B CA 1
ATOM 2925 C C . ASN B 1 79 ? -6.539 -6.348 8.938 1 96.12 79 ASN B C 1
ATOM 2927 O O . ASN B 1 79 ? -7.316 -7.047 9.594 1 96.12 79 ASN B O 1
ATOM 2931 N N . LYS B 1 80 ? -6.641 -5.035 8.93 1 96.94 80 LYS B N 1
ATOM 2932 C CA . LYS B 1 80 ? -7.82 -4.285 9.352 1 96.94 80 LYS B CA 1
ATOM 2933 C C . LYS B 1 80 ? -8.438 -3.523 8.188 1 96.94 80 LYS B C 1
ATOM 2935 O O . LYS B 1 80 ? -7.73 -2.879 7.414 1 96.94 80 LYS B O 1
ATOM 2940 N N . ALA B 1 81 ? -9.758 -3.645 8.023 1 97.69 81 ALA B N 1
ATOM 2941 C CA . ALA B 1 81 ? -10.477 -2.99 6.934 1 97.69 81 ALA B CA 1
ATOM 2942 C C . ALA B 1 81 ? -10.656 -1.5 7.211 1 97.69 81 ALA B C 1
ATOM 2944 O O . ALA B 1 81 ? -11.773 -0.973 7.117 1 97.69 81 ALA B O 1
ATOM 2945 N N . GLU B 1 82 ? -9.508 -0.866 7.516 1 98.44 82 GLU B N 1
ATOM 2946 C CA . GLU B 1 82 ? -9.547 0.538 7.918 1 98.44 82 GLU B CA 1
ATOM 2947 C C . GLU B 1 82 ? -8.789 1.415 6.926 1 98.44 82 GLU B C 1
ATOM 2949 O O . GLU B 1 82 ? -7.801 0.975 6.328 1 98.44 82 GLU B O 1
ATOM 2954 N N . VAL B 1 83 ? -9.25 2.586 6.719 1 98.5 83 VAL B N 1
ATOM 2955 C CA . VAL B 1 83 ? -8.562 3.646 5.988 1 98.5 83 VAL B CA 1
ATOM 2956 C C . VAL B 1 83 ? -8.648 4.953 6.77 1 98.5 83 VAL B C 1
ATOM 2958 O O . VAL B 1 83 ? -9.586 5.156 7.555 1 98.5 83 VAL B O 1
ATOM 2961 N N . ALA B 1 84 ? -7.688 5.797 6.602 1 98.88 84 ALA B N 1
ATOM 2962 C CA . ALA B 1 84 ? -7.68 7.098 7.266 1 98.88 84 ALA B CA 1
ATOM 2963 C C . ALA B 1 84 ? -7.652 8.234 6.246 1 98.88 84 ALA B C 1
ATOM 2965 O O . ALA B 1 84 ? -6.75 8.305 5.41 1 98.88 84 ALA B O 1
ATOM 2966 N N . LEU B 1 85 ? -8.664 9.133 6.297 1 98.88 85 LEU B N 1
ATOM 2967 C CA . LEU B 1 85 ? -8.609 10.391 5.555 1 98.88 85 LEU B CA 1
ATOM 2968 C C . LEU B 1 85 ? -7.785 11.43 6.301 1 98.88 85 LEU B C 1
ATOM 2970 O O . LEU B 1 85 ? -7.973 11.633 7.5 1 98.88 85 LEU B O 1
ATOM 2974 N N . THR B 1 86 ? -6.871 12.023 5.609 1 98.94 86 THR B N 1
ATOM 2975 C CA . THR B 1 86 ? -6.039 13.047 6.23 1 98.94 86 THR B CA 1
ATOM 2976 C C . THR B 1 86 ? -5.969 14.289 5.348 1 98.94 86 THR B C 1
ATOM 2978 O O . THR B 1 86 ? -6.023 14.195 4.121 1 98.94 86 THR B O 1
ATOM 2981 N N . PHE B 1 87 ? -5.848 15.445 5.973 1 98.94 87 PHE B N 1
ATOM 2982 C CA . PHE B 1 87 ? -5.832 16.734 5.285 1 98.94 87 PHE B CA 1
ATOM 2983 C C . PHE B 1 87 ? -4.672 17.594 5.77 1 98.94 87 PHE B C 1
ATOM 2985 O O . PHE B 1 87 ? -4.535 17.844 6.969 1 98.94 87 PHE B O 1
ATOM 2992 N N . ASP B 1 88 ? -3.92 18.078 4.797 1 98.62 88 ASP B N 1
ATOM 2993 C CA . ASP B 1 88 ? -2.732 18.859 5.125 1 98.62 88 ASP B CA 1
ATOM 2994 C C . ASP B 1 88 ? -2.98 20.359 4.906 1 98.62 88 ASP B C 1
ATOM 2996 O O . ASP B 1 88 ? -3.912 20.734 4.191 1 98.62 88 ASP B O 1
ATOM 3000 N N . ASP B 1 89 ? -2.164 21.219 5.543 1 98.5 89 ASP B N 1
ATOM 3001 C CA . ASP B 1 89 ? -1.882 22.625 5.238 1 98.5 89 ASP B CA 1
ATOM 3002 C C . ASP B 1 89 ? -2.859 23.547 5.961 1 98.5 89 ASP B C 1
ATOM 3004 O O . ASP B 1 89 ? -2.582 24.734 6.137 1 98.5 89 ASP B O 1
ATOM 3008 N N . GLY B 1 90 ? -4.086 23.031 6.23 1 98.25 90 GLY B N 1
ATOM 3009 C CA . GLY B 1 90 ? -5.062 23.906 6.855 1 98.25 90 GLY B CA 1
ATOM 3010 C C . GLY B 1 90 ? -4.605 24.453 8.195 1 98.25 90 GLY B C 1
ATOM 3011 O O . GLY B 1 90 ? -3.451 24.266 8.586 1 98.25 90 GLY B O 1
ATOM 3012 N N . PRO B 1 91 ? -5.535 25.188 8.836 1 98.5 91 PRO B N 1
ATOM 3013 C CA . PRO B 1 91 ? -6.918 25.453 8.43 1 98.5 91 PRO B CA 1
ATOM 3014 C C . PRO B 1 91 ? -7.051 26.703 7.57 1 98.5 91 PRO B C 1
ATOM 3016 O O . PRO B 1 91 ? -6.082 27.438 7.398 1 98.5 91 PRO B O 1
ATOM 3019 N N . ASP B 1 92 ? -8.242 26.859 6.926 1 97.69 92 ASP B N 1
ATOM 3020 C CA . ASP B 1 92 ? -8.648 28.062 6.211 1 97.69 92 ASP B CA 1
ATOM 3021 C C . ASP B 1 92 ? -10.141 28.328 6.398 1 97.69 92 ASP B C 1
ATOM 3023 O O . ASP B 1 92 ? -10.82 27.594 7.125 1 97.69 92 ASP B O 1
ATOM 3027 N N . LEU B 1 93 ? -10.648 29.391 5.789 1 97.69 93 LEU B N 1
ATOM 3028 C CA . LEU B 1 93 ? -12.047 29.75 5.969 1 97.69 93 LEU B CA 1
ATOM 3029 C C . LEU B 1 93 ? -12.906 29.203 4.832 1 97.69 93 LEU B C 1
ATOM 3031 O O . LEU B 1 93 ? -14.133 29.234 4.898 1 97.69 93 LEU B O 1
ATOM 3035 N N . GLU B 1 94 ? -12.32 28.656 3.889 1 97.56 94 GLU B N 1
ATOM 3036 C CA . GLU B 1 94 ? -13.078 28.266 2.703 1 97.56 94 GLU B CA 1
ATOM 3037 C C . GLU B 1 94 ? -13.219 26.75 2.615 1 97.56 94 GLU B C 1
ATOM 3039 O O . GLU B 1 94 ? -14.32 26.203 2.721 1 97.56 94 GLU B O 1
ATOM 3044 N N . PHE B 1 95 ? -12.133 26.109 2.574 1 98.25 95 PHE B N 1
ATOM 3045 C CA . PHE B 1 95 ? -12.18 24.688 2.24 1 98.25 95 PHE B CA 1
ATOM 3046 C C . PHE B 1 95 ? -12.281 23.844 3.5 1 98.25 95 PHE B C 1
ATOM 3048 O O . PHE B 1 95 ? -12.984 22.828 3.514 1 98.25 95 PHE B O 1
ATOM 3055 N N . THR B 1 96 ? -11.531 24.141 4.57 1 98.81 96 THR B N 1
ATOM 3056 C CA . THR B 1 96 ? -11.609 23.359 5.797 1 98.81 96 THR B CA 1
ATOM 3057 C C . THR B 1 96 ? -13.055 23.25 6.273 1 98.81 96 THR B C 1
ATOM 3059 O O . THR B 1 96 ? -13.547 22.141 6.527 1 98.81 96 THR B O 1
ATOM 3062 N N . PRO B 1 97 ? -13.812 24.375 6.316 1 98.81 97 PRO B N 1
ATOM 3063 C CA . PRO B 1 97 ? -15.211 24.25 6.746 1 98.81 97 PRO B CA 1
ATOM 3064 C C . PRO B 1 97 ? -16.031 23.359 5.809 1 98.81 97 PRO B C 1
ATOM 3066 O O . PRO B 1 97 ? -16.875 22.578 6.266 1 98.81 97 PRO B O 1
ATOM 3069 N N . LYS B 1 98 ? -15.844 23.469 4.52 1 98.75 98 LYS B N 1
ATOM 3070 C CA . LYS B 1 98 ? -16.578 22.641 3.564 1 98.75 98 LYS B CA 1
ATOM 3071 C C . LYS B 1 98 ? -16.25 21.156 3.768 1 98.75 98 LYS B C 1
ATOM 3073 O O . LYS B 1 98 ? -17.141 20.312 3.688 1 98.75 98 LYS B O 1
ATOM 3078 N N . ILE B 1 99 ? -14.992 20.844 3.988 1 98.88 99 ILE B N 1
ATOM 3079 C CA . ILE B 1 99 ? -14.562 19.484 4.234 1 98.88 99 ILE B CA 1
ATOM 3080 C C . ILE B 1 99 ? -15.227 18.953 5.504 1 98.88 99 ILE B C 1
ATOM 3082 O O . ILE B 1 99 ? -15.75 17.828 5.52 1 98.88 99 ILE B O 1
ATOM 3086 N N . LEU B 1 100 ? -15.195 19.75 6.574 1 98.94 100 LEU B N 1
ATOM 3087 C CA . LEU B 1 100 ? -15.82 19.359 7.832 1 98.94 100 LEU B CA 1
ATOM 3088 C C . LEU B 1 100 ? -17.312 19.062 7.629 1 98.94 100 LEU B C 1
ATOM 3090 O O . LEU B 1 100 ? -17.844 18.109 8.195 1 98.94 100 LEU B O 1
ATOM 3094 N N . ASP B 1 101 ? -17.969 19.875 6.828 1 98.88 101 ASP B N 1
ATOM 3095 C CA . ASP B 1 101 ? -19.391 19.672 6.547 1 98.88 101 ASP B CA 1
ATOM 3096 C C . ASP B 1 101 ? -19.609 18.328 5.844 1 98.88 101 ASP B C 1
ATOM 3098 O O . ASP B 1 101 ? -20.547 17.594 6.176 1 98.88 101 ASP B O 1
ATOM 3102 N N . LYS B 1 102 ? -18.781 18.078 4.84 1 98.88 102 LYS B N 1
ATOM 3103 C CA . LYS B 1 102 ? -18.891 16.812 4.129 1 98.88 102 LYS B CA 1
ATOM 3104 C C . LYS B 1 102 ? -18.656 15.633 5.062 1 98.88 102 LYS B C 1
ATOM 3106 O O . LYS B 1 102 ? -19.359 14.625 5.004 1 98.88 102 LYS B O 1
ATOM 3111 N N . LEU B 1 103 ? -17.609 15.727 5.867 1 98.88 103 LEU B N 1
ATOM 3112 C CA . LEU B 1 103 ? -17.312 14.656 6.812 1 98.88 103 LEU B CA 1
ATOM 3113 C C . LEU B 1 103 ? -18.469 14.43 7.77 1 98.88 103 LEU B C 1
ATOM 3115 O O . LEU B 1 103 ? -18.797 13.281 8.094 1 98.88 103 LEU B O 1
ATOM 3119 N N . LYS B 1 104 ? -19.062 15.484 8.266 1 98.88 104 LYS B N 1
ATOM 3120 C CA . LYS B 1 104 ? -20.234 15.375 9.117 1 98.88 104 LYS B CA 1
ATOM 3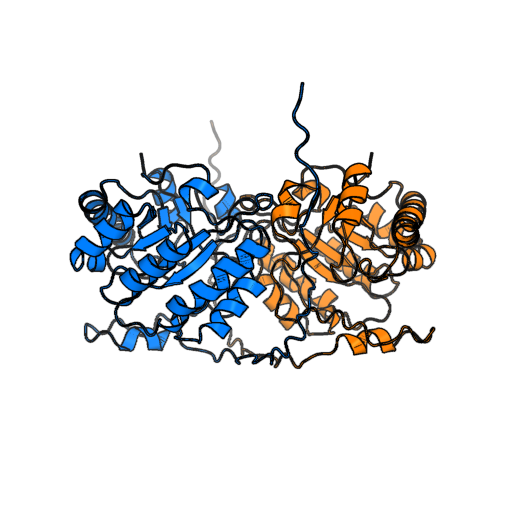121 C C . LYS B 1 104 ? -21.391 14.672 8.398 1 98.88 104 LYS B C 1
ATOM 3123 O O . LYS B 1 104 ? -22.016 13.773 8.953 1 98.88 104 LYS B O 1
ATOM 3128 N N . GLN B 1 105 ? -21.656 15.07 7.176 1 98.62 105 GLN B N 1
ATOM 3129 C CA . GLN B 1 105 ? -22.719 14.484 6.363 1 98.62 105 GLN B CA 1
ATOM 3130 C C . GLN B 1 105 ? -22.531 12.977 6.234 1 98.62 105 GLN B C 1
ATOM 3132 O O . GLN B 1 105 ? -23.516 12.227 6.215 1 98.62 105 GLN B O 1
ATOM 3137 N N . HIS B 1 106 ? -21.328 12.555 6.16 1 98.69 106 HIS B N 1
ATOM 3138 C CA . HIS B 1 106 ? -21.062 11.141 5.926 1 98.69 106 HIS B CA 1
ATOM 3139 C C . HIS B 1 106 ? -20.719 10.422 7.227 1 98.69 106 HIS B C 1
ATOM 3141 O O . HIS B 1 106 ? -20.406 9.227 7.215 1 98.69 106 HIS B O 1
ATOM 3147 N N . ASN B 1 107 ? -20.719 11.141 8.312 1 98.44 107 ASN B N 1
ATOM 3148 C CA . ASN B 1 107 ? -20.406 10.594 9.633 1 98.44 107 ASN B CA 1
ATOM 3149 C C . ASN B 1 107 ? -19.031 9.945 9.664 1 98.44 107 ASN B C 1
ATOM 3151 O O . ASN B 1 107 ? -18.891 8.789 10.062 1 98.44 107 ASN B O 1
ATOM 3155 N N . VAL B 1 108 ? -18.062 10.672 9.227 1 98.81 108 VAL B N 1
ATOM 3156 C CA . VAL B 1 108 ? -16.672 10.219 9.18 1 98.81 108 VAL B CA 1
ATOM 3157 C C . VAL B 1 108 ? -15.789 11.188 9.953 1 98.81 108 VAL B C 1
ATOM 3159 O O . VAL B 1 108 ? -15.961 12.406 9.859 1 98.81 108 VAL B O 1
ATOM 3162 N N . LYS B 1 109 ? -14.875 10.688 10.727 1 98.88 109 LYS B N 1
ATOM 3163 C CA . LYS B 1 109 ? -13.836 11.477 11.383 1 98.88 109 LYS B CA 1
ATOM 3164 C C . LYS B 1 109 ? -12.508 11.344 10.648 1 98.88 109 LYS B C 1
ATOM 3166 O O . LYS B 1 109 ? -12.156 10.266 10.164 1 98.88 109 LYS B O 1
ATOM 3171 N N . ALA B 1 110 ? -11.758 12.438 10.609 1 98.94 110 ALA B N 1
ATOM 3172 C CA . ALA B 1 110 ? -10.492 12.484 9.883 1 98.94 110 ALA B CA 1
ATOM 3173 C C . ALA B 1 110 ? -9.383 13.086 10.75 1 98.94 110 ALA B C 1
ATOM 3175 O O . ALA B 1 110 ? -9.625 13.469 11.898 1 98.94 110 ALA B O 1
ATOM 3176 N N . THR B 1 111 ? -8.172 13.047 10.258 1 98.94 111 THR B N 1
ATOM 3177 C CA . THR B 1 111 ? -7.035 13.711 10.883 1 98.94 111 THR B CA 1
ATOM 3178 C C . THR B 1 111 ? -6.559 14.891 10.031 1 98.94 111 THR B C 1
ATOM 3180 O O . THR B 1 111 ? -6.355 14.75 8.828 1 98.94 111 THR B O 1
ATOM 3183 N N . PHE B 1 112 ? -6.402 16.031 10.664 1 98.94 112 PHE B N 1
ATOM 3184 C CA . PHE B 1 112 ? -5.953 17.25 10.008 1 98.94 112 PHE B CA 1
ATOM 3185 C C . PHE B 1 112 ? -4.551 17.625 10.469 1 98.94 112 PHE B C 1
ATOM 3187 O O . PHE B 1 112 ? -4.32 17.859 11.656 1 98.94 112 PHE B O 1
ATOM 3194 N N . PHE B 1 113 ? -3.635 17.719 9.539 1 98.94 113 PHE B N 1
ATOM 3195 C CA . PHE B 1 113 ? -2.305 18.234 9.828 1 98.94 113 PHE B CA 1
ATOM 3196 C C . PHE B 1 113 ? -2.236 19.734 9.531 1 98.94 113 PHE B C 1
ATOM 3198 O O . PHE B 1 113 ? -2.209 20.141 8.367 1 98.94 113 PHE B O 1
ATOM 3205 N N . LEU B 1 114 ? -2.111 20.531 10.586 1 98.94 114 LEU B N 1
ATOM 3206 C CA . LEU B 1 114 ? -2.32 21.969 10.453 1 98.94 114 LEU B CA 1
ATOM 3207 C C . LEU B 1 114 ? -1.002 22.719 10.57 1 98.94 114 LEU B C 1
ATOM 3209 O O . LEU B 1 114 ? -0.14 22.344 11.375 1 98.94 114 LEU B O 1
ATOM 3213 N N . LEU B 1 115 ? -0.928 23.797 9.836 1 98.88 115 LEU B N 1
ATOM 3214 C CA . LEU B 1 115 ? 0.162 24.75 10 1 98.88 115 LEU B CA 1
ATOM 3215 C C . LEU B 1 115 ? -0.088 25.656 11.195 1 98.88 115 LEU B C 1
ATOM 3217 O O . LEU B 1 115 ? -1.196 26.172 11.375 1 98.88 115 LEU B O 1
ATOM 3221 N N . GLY B 1 116 ? 0.998 25.906 11.984 1 98.88 116 GLY B N 1
ATOM 3222 C CA . GLY B 1 116 ? 0.867 26.812 13.109 1 98.88 116 GLY B CA 1
ATOM 3223 C C . GLY B 1 116 ? 0.426 28.203 12.695 1 98.88 116 GLY B C 1
ATOM 3224 O O . GLY B 1 116 ? -0.437 28.812 13.344 1 98.88 116 GLY B O 1
ATOM 3225 N N . GLU B 1 117 ? 0.969 28.734 11.656 1 98.69 117 GLU B N 1
ATOM 3226 C CA . GLU B 1 117 ? 0.655 30.094 11.203 1 98.69 117 GLU B CA 1
ATOM 3227 C C . GLU B 1 117 ? -0.813 30.219 10.805 1 98.69 117 GLU B C 1
ATOM 3229 O O . GLU B 1 117 ? -1.456 31.234 11.086 1 98.69 117 GLU B O 1
ATOM 3234 N N . ASN B 1 118 ? -1.359 29.172 10.141 1 98.75 118 ASN B N 1
ATOM 3235 C CA . ASN B 1 118 ? -2.773 29.172 9.781 1 98.75 118 ASN B CA 1
ATOM 3236 C C . ASN B 1 118 ? -3.666 29 11.008 1 98.75 118 ASN B C 1
ATOM 3238 O O . ASN B 1 118 ? -4.742 29.594 11.086 1 98.75 118 ASN B O 1
ATOM 3242 N N . ALA B 1 119 ? -3.195 28.203 11.938 1 98.88 119 ALA B N 1
ATOM 3243 C CA . ALA B 1 119 ? -3.949 28 13.172 1 98.88 119 ALA B CA 1
ATOM 3244 C C . ALA B 1 119 ? -4.09 29.312 13.945 1 98.88 119 ALA B C 1
ATOM 3246 O O . ALA B 1 119 ? -5.152 29.594 14.508 1 98.88 119 ALA B O 1
ATOM 3247 N N . GLU B 1 120 ? -3.037 30.109 13.969 1 98.56 120 GLU B N 1
ATOM 3248 C CA . GLU B 1 120 ? -3.088 31.406 14.641 1 98.56 120 GLU B CA 1
ATOM 3249 C C . GLU B 1 120 ? -4.062 32.344 13.938 1 98.56 120 GLU B C 1
ATOM 3251 O O . GLU B 1 120 ? -4.77 33.125 14.594 1 98.56 120 GLU B O 1
ATOM 3256 N N . LYS B 1 121 ? -4.102 32.25 12.68 1 98.25 121 LYS B N 1
ATOM 3257 C CA . LYS B 1 121 ? -4.934 33.156 11.883 1 98.25 121 LYS B CA 1
ATOM 3258 C C . LYS B 1 121 ? -6.41 32.75 11.992 1 98.25 121 LYS B C 1
ATOM 3260 O O . LYS B 1 121 ? -7.285 33.625 11.953 1 98.25 121 LYS B O 1
ATOM 3265 N N . PHE B 1 122 ? -6.668 31.469 12.062 1 98.38 122 PHE B N 1
ATOM 3266 C CA . PHE B 1 122 ? -8.047 31 12.055 1 98.38 122 PHE B CA 1
ATOM 3267 C C . PHE B 1 122 ? -8.32 30.078 13.242 1 98.38 122 PHE B C 1
ATOM 3269 O O . PHE B 1 122 ? -8.727 28.938 13.062 1 98.38 122 PHE B O 1
ATOM 3276 N N . PRO B 1 123 ? -8.188 30.531 14.461 1 98.75 123 PRO B N 1
ATOM 3277 C CA . PRO B 1 123 ? -8.289 29.703 15.664 1 98.75 123 PRO B CA 1
ATOM 3278 C C . PRO B 1 123 ? -9.664 29.047 15.812 1 98.75 123 PRO B C 1
ATOM 3280 O O . PRO B 1 123 ? -9.766 27.938 16.328 1 98.75 123 PRO B O 1
ATOM 3283 N N . ASN B 1 124 ? -10.703 29.703 15.383 1 98.62 124 ASN B N 1
ATOM 3284 C CA . ASN B 1 124 ? -12.047 29.141 15.547 1 98.62 124 ASN B CA 1
ATOM 3285 C C . ASN B 1 124 ? -12.25 27.906 14.68 1 98.62 124 ASN B C 1
ATOM 3287 O O . ASN B 1 124 ? -13 27 15.047 1 98.62 124 ASN B O 1
ATOM 3291 N N . VAL B 1 125 ? -11.609 27.875 13.508 1 98.81 125 VAL B N 1
ATOM 3292 C CA . VAL B 1 125 ? -11.703 26.688 12.656 1 98.81 125 VAL B CA 1
ATOM 3293 C C . VAL B 1 125 ? -10.977 25.516 13.312 1 98.81 125 VAL B C 1
ATOM 3295 O O . VAL B 1 125 ? -11.43 24.375 13.234 1 98.81 125 VAL B O 1
ATOM 3298 N N . VAL B 1 126 ? -9.836 25.75 13.984 1 98.88 126 VAL B N 1
ATOM 3299 C CA . VAL B 1 126 ? -9.125 24.719 14.727 1 98.88 126 VAL B CA 1
ATOM 3300 C C . VAL B 1 126 ? -10.039 24.141 15.805 1 98.88 126 VAL B C 1
ATOM 3302 O O . VAL B 1 126 ? -10.156 22.922 15.938 1 98.88 126 VAL B O 1
ATOM 3305 N N . LYS B 1 127 ? -10.648 25.016 16.531 1 98.81 127 LYS B N 1
ATOM 3306 C CA . LYS B 1 127 ? -11.562 24.578 17.578 1 98.81 127 LYS B CA 1
ATOM 3307 C C . LYS B 1 127 ? -12.703 23.734 17.016 1 98.81 127 LYS B C 1
ATOM 3309 O O . LYS B 1 127 ? -13.109 22.75 17.609 1 98.81 127 LYS B O 1
ATOM 3314 N N . ARG B 1 128 ? -13.266 24.141 15.852 1 98.81 128 ARG B N 1
ATOM 3315 C CA . ARG B 1 128 ? -14.328 23.375 15.219 1 98.81 128 ARG B CA 1
ATOM 3316 C C . ARG B 1 128 ? -13.859 21.969 14.891 1 98.81 128 ARG B C 1
ATOM 3318 O O . ARG B 1 128 ? -14.586 21 15.141 1 98.81 128 ARG B O 1
ATOM 3325 N N . ILE B 1 129 ? -12.664 21.859 14.305 1 98.94 129 ILE B N 1
ATOM 3326 C CA . ILE B 1 129 ? -12.102 20.547 13.977 1 98.94 129 ILE B CA 1
ATOM 3327 C C . ILE B 1 129 ? -12.094 19.672 15.219 1 98.94 129 ILE B C 1
ATOM 3329 O O . ILE B 1 129 ? -12.578 18.531 15.188 1 98.94 129 ILE B O 1
ATOM 3333 N N . ALA B 1 130 ? -11.531 20.156 16.297 1 98.69 130 ALA B N 1
ATOM 3334 C CA . ALA B 1 130 ? -11.406 19.406 17.531 1 98.69 130 ALA B CA 1
ATOM 3335 C C . ALA B 1 130 ? -12.781 19.078 18.125 1 98.69 130 ALA B C 1
ATOM 3337 O O . ALA B 1 130 ? -13.047 17.938 18.5 1 98.69 130 ALA B O 1
ATOM 3338 N N . ASN B 1 131 ? -13.664 20.031 18.188 1 98.44 131 ASN B N 1
ATOM 3339 C CA . ASN B 1 131 ? -14.969 19.891 18.812 1 98.44 131 ASN B CA 1
ATOM 3340 C C . ASN B 1 131 ? -15.844 18.891 18.062 1 98.44 131 ASN B C 1
ATOM 3342 O O . ASN B 1 131 ? -16.703 18.234 18.656 1 98.44 131 ASN B O 1
ATOM 3346 N N . GLU B 1 132 ? -15.633 18.844 16.766 1 98.69 132 GLU B N 1
ATOM 3347 C CA . GLU B 1 132 ? -16.453 17.953 15.969 1 98.69 132 GLU B CA 1
ATOM 3348 C C . GLU B 1 132 ? -15.875 16.531 15.953 1 98.69 132 GLU B C 1
ATOM 3350 O O . GLU B 1 132 ? -16.391 15.656 15.266 1 98.69 132 GLU B O 1
ATOM 3355 N N . GLY B 1 133 ? -14.812 16.281 16.688 1 98.5 133 GLY B N 1
ATOM 3356 C CA . GLY B 1 133 ? -14.344 14.922 16.969 1 98.5 133 GLY B CA 1
ATOM 3357 C C . GLY B 1 133 ? -13.227 14.477 16.047 1 98.5 133 GLY B C 1
ATOM 3358 O O . GLY B 1 133 ? -12.82 13.312 16.078 1 98.5 133 GLY B O 1
ATOM 3359 N N . HIS B 1 134 ? -12.727 15.352 15.234 1 98.94 134 HIS B N 1
ATOM 3360 C CA . HIS B 1 134 ? -11.578 15.031 14.391 1 98.94 134 HIS B CA 1
ATOM 3361 C C . HIS B 1 134 ? -10.273 15.133 15.18 1 98.94 134 HIS B C 1
ATOM 3363 O O . HIS B 1 134 ? -10.273 15.555 16.344 1 98.94 134 HIS B O 1
ATOM 3369 N N . VAL B 1 135 ? -9.18 14.633 14.578 1 98.94 135 VAL B N 1
ATOM 3370 C CA . VAL B 1 135 ? -7.863 14.672 15.211 1 98.94 135 VAL B CA 1
ATOM 3371 C C . VAL B 1 135 ? -7.004 15.742 14.547 1 98.94 135 VAL B C 1
ATOM 3373 O O . VAL B 1 135 ? -7.086 15.953 13.336 1 98.94 135 VAL B O 1
ATOM 3376 N N . ILE B 1 136 ? -6.234 16.375 15.344 1 98.94 136 ILE B N 1
ATOM 3377 C CA . ILE B 1 136 ? -5.332 17.422 14.859 1 98.94 136 ILE B CA 1
ATOM 3378 C C . ILE B 1 136 ? -3.887 16.938 14.977 1 98.94 136 ILE B C 1
ATOM 3380 O O . ILE B 1 136 ? -3.494 16.391 16.016 1 98.94 136 ILE B O 1
ATOM 3384 N N . GLY B 1 137 ? -3.133 17.062 13.906 1 98.94 137 GLY B N 1
ATOM 3385 C CA . GLY B 1 137 ? -1.7 16.828 13.859 1 98.94 137 GLY B CA 1
ATOM 3386 C C . GLY B 1 137 ? -0.897 18.062 13.523 1 98.94 137 GLY B C 1
ATOM 3387 O O . GLY B 1 137 ? -1.465 19.109 13.172 1 98.94 137 GLY B O 1
ATOM 3388 N N . ASN B 1 138 ? 0.384 17.938 13.664 1 98.94 138 ASN B N 1
ATOM 3389 C CA . ASN B 1 138 ? 1.37 19 13.477 1 98.94 138 ASN B CA 1
ATOM 3390 C C . ASN B 1 138 ? 1.965 18.969 12.07 1 98.94 138 ASN B C 1
ATOM 3392 O O . ASN B 1 138 ? 2.541 17.969 11.656 1 98.94 138 ASN B O 1
ATOM 3396 N N . HIS B 1 139 ? 1.783 20.078 11.352 1 98.88 139 HIS B N 1
ATOM 3397 C CA . HIS B 1 139 ? 2.324 20.188 10.008 1 98.88 139 HIS B CA 1
ATOM 3398 C C . HIS B 1 139 ? 3.369 21.297 9.922 1 98.88 139 HIS B C 1
ATOM 3400 O O . HIS B 1 139 ? 3.498 21.953 8.891 1 98.88 139 HIS B O 1
ATOM 3406 N N . THR B 1 140 ? 4.039 21.578 11.031 1 98.88 140 THR B N 1
ATOM 3407 C CA . THR B 1 140 ? 5.035 22.625 11.195 1 98.88 140 THR B CA 1
ATOM 3408 C C . THR B 1 140 ? 4.367 24 11.242 1 98.88 140 THR B C 1
ATOM 3410 O O . THR B 1 140 ? 3.15 24.109 11.094 1 98.88 140 THR B O 1
ATOM 3413 N N . TYR B 1 141 ? 5.223 25 11.477 1 98.88 141 TYR B N 1
ATOM 3414 C CA . TYR B 1 141 ? 4.664 26.344 11.625 1 98.88 141 TYR B CA 1
ATOM 3415 C C . TYR B 1 141 ? 4.434 27 10.266 1 98.88 141 TYR B C 1
ATOM 3417 O O . TYR B 1 141 ? 3.344 27.5 9.992 1 98.88 141 TYR B O 1
ATOM 3425 N N . SER B 1 142 ? 5.461 26.953 9.422 1 98.5 142 SER B N 1
ATOM 3426 C CA . SER B 1 142 ? 5.418 27.734 8.188 1 98.5 142 SER B CA 1
ATOM 3427 C C . SER B 1 142 ? 5.734 26.859 6.973 1 98.5 142 SER B C 1
ATOM 3429 O O . SER B 1 142 ? 6.199 27.359 5.945 1 98.5 142 SER B O 1
ATOM 3431 N N . HIS B 1 143 ? 5.695 25.516 7.086 1 98.31 143 HIS B N 1
ATOM 3432 C CA . HIS B 1 143 ? 5.742 24.547 6 1 98.31 143 HIS B CA 1
ATOM 3433 C C . HIS B 1 143 ? 7.121 24.516 5.344 1 98.31 143 HIS B C 1
ATOM 3435 O O . HIS B 1 143 ? 7.23 24.5 4.117 1 98.31 143 HIS B O 1
ATOM 3441 N N . PRO B 1 144 ? 8.211 24.656 6.016 1 97.62 144 PRO B N 1
ATOM 3442 C CA . PRO B 1 144 ? 9.516 24.516 5.367 1 97.62 144 PRO B CA 1
ATOM 3443 C C . PRO B 1 144 ? 9.789 23.078 4.922 1 97.62 144 PRO B C 1
ATOM 3445 O O . PRO B 1 144 ? 9.195 22.141 5.445 1 97.62 144 PRO B O 1
ATOM 3448 N N . ASN B 1 145 ? 10.648 22.906 3.945 1 96.06 145 ASN B N 1
ATOM 3449 C CA . ASN B 1 145 ? 11.273 21.609 3.721 1 96.06 145 ASN B CA 1
ATOM 3450 C C . ASN B 1 145 ? 12.219 21.234 4.863 1 96.06 145 ASN B C 1
ATOM 3452 O O . ASN B 1 145 ? 13.297 21.812 4.992 1 96.06 145 ASN B O 1
ATOM 3456 N N . LEU B 1 146 ? 11.891 20.297 5.621 1 97.44 146 LEU B N 1
ATOM 3457 C CA . LEU B 1 146 ? 12.609 20.016 6.855 1 97.44 146 LEU B CA 1
ATOM 3458 C C . LEU B 1 146 ? 14 19.469 6.559 1 97.44 146 LEU B C 1
ATOM 3460 O O . LEU B 1 146 ? 14.898 19.562 7.395 1 97.44 146 LEU B O 1
ATOM 3464 N N . ALA B 1 147 ? 14.18 18.891 5.406 1 94.56 147 ALA B N 1
ATOM 3465 C CA . ALA B 1 147 ? 15.5 18.391 5.031 1 94.56 147 ALA B CA 1
ATOM 3466 C C . ALA B 1 147 ? 16.469 19.531 4.742 1 94.56 147 ALA B C 1
ATOM 3468 O O . ALA B 1 147 ? 17.672 19.312 4.594 1 94.56 147 ALA B O 1
ATOM 3469 N N . LYS B 1 148 ? 15.93 20.734 4.699 1 95.94 148 LYS B N 1
ATOM 3470 C CA . LYS B 1 148 ? 16.734 21.875 4.289 1 95.94 148 LYS B CA 1
ATOM 3471 C C . LYS B 1 148 ? 16.906 22.875 5.43 1 95.94 148 LYS B C 1
ATOM 3473 O O . LYS B 1 148 ? 17.422 23.969 5.227 1 95.94 148 LYS B O 1
ATOM 3478 N N . VAL B 1 149 ? 16.422 22.641 6.57 1 97.5 149 VAL B N 1
ATOM 3479 C CA . VAL B 1 149 ? 16.578 23.531 7.715 1 97.5 149 VAL B CA 1
ATOM 3480 C C . VAL B 1 149 ? 17.531 22.891 8.734 1 97.5 149 VAL B C 1
ATOM 3482 O O . VAL B 1 149 ? 17.703 21.672 8.758 1 97.5 149 VAL B O 1
ATOM 3485 N N . ASN B 1 150 ? 18.172 23.703 9.523 1 97.5 150 ASN B N 1
ATOM 3486 C CA . ASN B 1 150 ? 19.047 23.172 10.562 1 97.5 150 ASN B CA 1
ATOM 3487 C C . ASN B 1 150 ? 18.234 22.656 11.758 1 97.5 150 ASN B C 1
ATOM 3489 O O . ASN B 1 150 ? 17.016 22.828 11.812 1 97.5 150 ASN B O 1
ATOM 3493 N N . ASP B 1 151 ? 18.859 22.047 12.672 1 97.56 151 ASP B N 1
ATOM 3494 C CA . ASP B 1 151 ? 18.219 21.359 13.789 1 97.56 151 ASP B CA 1
ATOM 3495 C C . ASP B 1 151 ? 17.422 22.344 14.648 1 97.56 151 ASP B C 1
ATOM 3497 O O . ASP B 1 151 ? 16.297 22.031 15.055 1 97.56 151 ASP B O 1
ATOM 3501 N N . ALA B 1 152 ? 17.969 23.422 14.945 1 98.25 152 ALA B N 1
ATOM 3502 C CA . ALA B 1 152 ? 17.281 24.422 15.781 1 98.25 152 ALA B CA 1
ATOM 3503 C C . ALA B 1 152 ? 15.992 24.891 15.125 1 98.25 152 ALA B C 1
ATOM 3505 O O . ALA B 1 152 ? 14.953 25 15.789 1 98.25 152 ALA B O 1
ATOM 3506 N N . GLU B 1 153 ? 16.047 25.156 13.844 1 98.56 153 GLU B N 1
ATOM 3507 C CA . GLU B 1 153 ? 14.859 25.594 13.117 1 98.56 153 GLU B CA 1
ATOM 3508 C C . GLU B 1 153 ? 13.812 24.484 13.047 1 98.56 153 GLU B C 1
ATOM 3510 O O . GLU B 1 153 ? 12.617 24.75 13.195 1 98.56 153 GLU B O 1
ATOM 3515 N N . TYR B 1 154 ? 14.289 23.328 12.812 1 98.69 154 TYR B N 1
ATOM 3516 C CA . TYR B 1 154 ? 13.391 22.172 12.82 1 98.69 154 TYR B CA 1
ATOM 3517 C C . TYR B 1 154 ? 12.617 22.094 14.133 1 98.69 154 TYR B C 1
ATOM 3519 O O . TYR B 1 154 ? 11.391 22.031 14.141 1 98.69 154 TYR B O 1
ATOM 3527 N N . ARG B 1 155 ? 13.266 22.109 15.203 1 98.62 155 ARG B N 1
ATOM 3528 C CA . ARG B 1 155 ? 12.641 22 16.516 1 98.62 155 ARG B CA 1
ATOM 3529 C C . ARG B 1 155 ? 11.703 23.172 16.781 1 98.62 155 ARG B C 1
ATOM 3531 O O . ARG B 1 155 ? 10.609 22.984 17.328 1 98.62 155 ARG B O 1
ATOM 3538 N N . ASN B 1 156 ? 12.133 24.328 16.391 1 98.75 156 ASN B N 1
ATOM 3539 C CA . ASN B 1 156 ? 11.289 25.5 16.562 1 98.75 156 ASN B CA 1
ATOM 3540 C C . ASN B 1 156 ? 9.977 25.359 15.797 1 98.75 156 ASN B C 1
ATOM 3542 O O . ASN B 1 156 ? 8.906 25.688 16.328 1 98.75 156 ASN B O 1
ATOM 3546 N N . GLN B 1 157 ? 10.023 24.922 14.516 1 98.88 157 GLN B N 1
ATOM 3547 C CA . GLN B 1 157 ? 8.844 24.703 13.688 1 98.88 157 GLN B CA 1
ATOM 3548 C C . GLN B 1 157 ? 7.852 23.766 14.375 1 98.88 157 GLN B C 1
ATOM 3550 O O . GLN B 1 157 ? 6.645 24.031 14.383 1 98.88 157 GLN B O 1
ATOM 3555 N N . ILE B 1 158 ? 8.352 22.703 14.992 1 98.88 158 ILE B N 1
ATOM 3556 C CA . ILE B 1 158 ? 7.504 21.672 15.57 1 98.88 158 ILE B CA 1
ATOM 3557 C C . ILE B 1 158 ? 6.965 22.141 16.922 1 98.88 158 ILE B C 1
ATOM 3559 O O . ILE B 1 158 ? 5.758 22.094 17.172 1 98.88 158 ILE B O 1
ATOM 3563 N N . ILE B 1 159 ? 7.805 22.703 17.75 1 98.81 159 ILE B N 1
ATOM 3564 C CA . ILE B 1 159 ? 7.438 23.031 19.125 1 98.81 159 ILE B CA 1
ATOM 3565 C C . ILE B 1 159 ? 6.516 24.25 19.141 1 98.81 159 ILE B C 1
ATOM 3567 O O . ILE B 1 159 ? 5.523 24.281 19.875 1 98.81 159 ILE B O 1
ATOM 3571 N N . LYS B 1 160 ? 6.82 25.25 18.359 1 98.81 160 LYS B N 1
ATOM 3572 C CA . LYS B 1 160 ? 5.957 26.422 18.266 1 98.81 160 LYS B CA 1
ATOM 3573 C C . LYS B 1 160 ? 4.551 26.031 17.812 1 98.81 160 LYS B C 1
ATOM 3575 O O . LYS B 1 160 ? 3.561 26.5 18.375 1 98.81 160 LYS B O 1
ATOM 3580 N N . THR B 1 161 ? 4.5 25.234 16.828 1 98.88 161 THR B N 1
ATOM 3581 C CA . THR B 1 161 ? 3.213 24.766 16.312 1 98.88 161 THR B CA 1
ATOM 3582 C C . THR B 1 161 ? 2.469 23.969 17.391 1 98.88 161 THR B C 1
ATOM 3584 O O . THR B 1 161 ? 1.268 24.156 17.594 1 98.88 161 THR B O 1
ATOM 3587 N N . GLU B 1 162 ? 3.164 23.062 18.062 1 98.75 162 GLU B N 1
ATOM 3588 C CA . GLU B 1 162 ? 2.553 22.281 19.141 1 98.75 162 GLU B CA 1
ATOM 3589 C C . GLU B 1 162 ? 1.927 23.188 20.188 1 98.75 162 GLU B C 1
ATOM 3591 O O . GLU B 1 162 ? 0.811 22.938 20.656 1 98.75 162 GLU B O 1
ATOM 3596 N N . GLU B 1 163 ? 2.617 24.188 20.609 1 98.62 163 GLU B N 1
ATOM 3597 C CA . GLU B 1 163 ? 2.133 25.109 21.641 1 98.62 163 GLU B CA 1
ATOM 3598 C C . GLU B 1 163 ? 0.847 25.797 21.203 1 98.62 163 GLU B C 1
ATOM 3600 O O . GLU B 1 163 ? -0.102 25.906 21.984 1 98.62 163 GLU B O 1
ATOM 3605 N N . ILE B 1 164 ? 0.843 26.25 20 1 98.81 164 ILE B N 1
ATOM 3606 C CA . ILE B 1 164 ? -0.325 26.922 19.453 1 98.81 164 ILE B CA 1
ATOM 3607 C C . ILE B 1 164 ? -1.513 25.969 19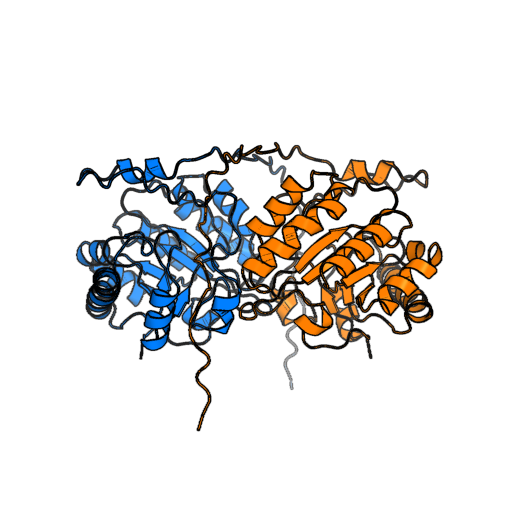.406 1 98.81 164 ILE B C 1
ATOM 3609 O O . ILE B 1 164 ? -2.605 26.297 19.875 1 98.81 164 ILE B O 1
ATOM 3613 N N . LEU B 1 165 ? -1.279 24.766 18.906 1 98.88 165 LEU B N 1
ATOM 3614 C CA . LEU B 1 165 ? -2.355 23.781 18.75 1 98.88 165 LEU B CA 1
ATOM 3615 C C . LEU B 1 165 ? -2.834 23.281 20.094 1 98.88 165 LEU B C 1
ATOM 3617 O O . LEU B 1 165 ? -4.02 22.984 20.281 1 98.88 165 LEU B O 1
ATOM 3621 N N . ASN B 1 166 ? -1.891 23.141 21.016 1 98.56 166 ASN B N 1
ATOM 3622 C CA . ASN B 1 166 ? -2.273 22.75 22.359 1 98.56 166 ASN B CA 1
ATOM 3623 C C . ASN B 1 166 ? -3.238 23.75 22.984 1 98.56 166 ASN B C 1
ATOM 3625 O O . ASN B 1 166 ? -4.25 23.359 23.578 1 98.56 166 ASN B O 1
ATOM 3629 N N . ARG B 1 167 ? -2.98 24.984 22.828 1 98.19 167 ARG B N 1
ATOM 3630 C CA . ARG B 1 167 ? -3.822 26.031 23.375 1 98.19 167 ARG B CA 1
ATOM 3631 C C . ARG B 1 167 ? -5.199 26.031 22.719 1 98.19 167 ARG B C 1
ATOM 3633 O O . ARG B 1 167 ? -6.211 26.234 23.391 1 98.19 167 ARG B O 1
ATOM 3640 N N . LEU B 1 168 ? -5.234 25.812 21.484 1 98.5 168 LEU B N 1
ATOM 3641 C CA . LEU B 1 168 ? -6.469 25.953 20.719 1 98.5 168 LEU B CA 1
ATOM 3642 C C . LEU B 1 168 ? -7.305 24.688 20.781 1 98.5 168 LEU B C 1
ATOM 3644 O O . LEU B 1 168 ? -8.531 24.75 20.875 1 98.5 168 LEU B O 1
ATOM 3648 N N . ALA B 1 169 ? -6.68 23.516 20.703 1 97.38 169 ALA B N 1
ATOM 3649 C CA . ALA B 1 169 ? -7.383 22.25 20.578 1 97.38 169 ALA B CA 1
ATOM 3650 C C . ALA B 1 169 ? -7.5 21.547 21.922 1 97.38 169 ALA B C 1
ATOM 365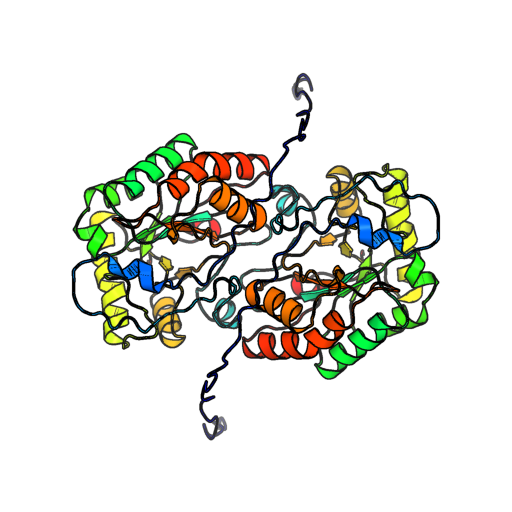2 O O . ALA B 1 169 ? -8.289 20.609 22.094 1 97.38 169 ALA B O 1
ATOM 3653 N N . GLY B 1 170 ? -6.68 21.922 22.875 1 97.44 170 GLY B N 1
ATOM 3654 C CA . GLY B 1 170 ? -6.762 21.359 24.219 1 97.44 170 GLY B CA 1
ATOM 3655 C C . GLY B 1 170 ? -5.82 20.188 24.438 1 97.44 170 GLY B C 1
ATOM 3656 O O . GLY B 1 170 ? -5.887 19.516 25.469 1 97.44 170 GLY B O 1
ATOM 3657 N N . TYR B 1 171 ? -5.023 19.859 23.5 1 97.94 171 TYR B N 1
ATOM 3658 C CA . TYR B 1 171 ? -4.023 18.812 23.656 1 97.94 171 TYR B CA 1
ATOM 3659 C C . TYR B 1 171 ? -2.842 19.047 22.719 1 97.94 171 TYR B C 1
ATOM 3661 O O . TYR B 1 171 ? -2.98 19.703 21.688 1 97.94 171 TYR B O 1
ATOM 3669 N N . ALA B 1 172 ? -1.68 18.578 23.062 1 98.44 172 ALA B N 1
ATOM 3670 C CA . ALA B 1 172 ? -0.493 18.578 22.203 1 98.44 172 ALA B CA 1
ATOM 3671 C C . ALA B 1 172 ? -0.516 17.422 21.219 1 98.44 172 ALA B C 1
ATOM 3673 O O . ALA B 1 172 ? -0.479 16.266 21.609 1 98.44 172 ALA B O 1
ATOM 3674 N N . PRO B 1 173 ? -0.55 17.719 19.984 1 98.75 173 PRO B N 1
ATOM 3675 C CA . PRO B 1 173 ? -0.692 16.641 19 1 98.75 173 PRO B CA 1
ATOM 3676 C C . PRO B 1 173 ? 0.487 15.672 19.016 1 98.75 173 PRO B C 1
ATOM 3678 O O . PRO B 1 173 ? 1.644 16.094 19.047 1 98.75 173 PRO B O 1
ATOM 3681 N N . LYS B 1 174 ? 0.208 14.445 18.938 1 98.69 174 LYS B N 1
ATOM 3682 C CA . LYS B 1 174 ? 1.223 13.398 18.875 1 98.69 174 LYS B CA 1
ATOM 3683 C C . LYS B 1 174 ? 1.785 13.258 17.469 1 98.69 174 LYS B C 1
ATOM 3685 O O . LYS B 1 174 ? 2.963 12.938 17.297 1 98.69 174 LYS B O 1
ATOM 3690 N N . PHE B 1 175 ? 0.987 13.461 16.469 1 98.88 175 PHE B N 1
ATOM 3691 C CA . PHE B 1 175 ? 1.347 13.125 15.102 1 98.88 175 PHE B CA 1
ATOM 3692 C C . PHE B 1 175 ? 1.948 14.328 14.391 1 98.88 175 PHE B C 1
ATOM 3694 O O . PHE B 1 175 ? 1.462 15.453 14.539 1 98.88 175 PHE B O 1
ATOM 3701 N N . ILE B 1 176 ? 3.004 14.094 13.656 1 98.94 176 ILE B N 1
ATOM 3702 C CA . ILE B 1 176 ? 3.641 15.07 12.773 1 98.94 176 ILE B CA 1
ATOM 3703 C C . ILE B 1 176 ? 3.637 14.555 11.336 1 98.94 176 ILE B C 1
ATOM 3705 O O . ILE B 1 176 ? 3.879 13.367 11.102 1 98.94 176 ILE B O 1
ATOM 3709 N N . ARG B 1 177 ? 3.326 15.359 10.461 1 98.81 177 ARG B N 1
ATOM 3710 C CA . ARG B 1 177 ? 3.58 15.094 9.047 1 98.81 177 ARG B CA 1
ATOM 3711 C C . ARG B 1 177 ? 4.539 16.125 8.461 1 98.81 177 ARG B C 1
ATOM 3713 O O . ARG B 1 177 ? 4.211 17.312 8.375 1 98.81 177 ARG B O 1
ATOM 3720 N N . PRO B 1 178 ? 5.734 15.68 7.996 1 98.25 178 PRO B N 1
ATOM 3721 C CA . PRO B 1 178 ? 6.672 16.625 7.395 1 98.25 178 PRO B CA 1
ATOM 3722 C C . PRO B 1 178 ? 6.176 17.203 6.066 1 98.25 178 PRO B C 1
ATOM 3724 O O . PRO B 1 178 ? 5.688 16.453 5.219 1 98.25 178 PRO B O 1
ATOM 3727 N N . PRO B 1 179 ? 6.281 18.516 5.922 1 97 179 PRO B N 1
ATOM 3728 C CA . PRO B 1 179 ? 5.996 19.062 4.59 1 97 179 PRO B CA 1
ATOM 3729 C C . PRO B 1 179 ? 6.77 18.359 3.482 1 97 179 PRO B C 1
ATOM 3731 O O . PRO B 1 179 ? 7.938 18 3.668 1 97 179 PRO B O 1
ATOM 3734 N N . TYR B 1 180 ? 6.047 18.078 2.373 1 91.19 180 TYR B N 1
ATOM 3735 C CA . TYR B 1 180 ? 6.609 17.422 1.202 1 91.19 180 TYR B CA 1
ATOM 3736 C C . TYR B 1 180 ? 6.996 15.984 1.523 1 91.19 180 TYR B C 1
ATOM 3738 O O . TYR B 1 180 ? 7.543 15.273 0.672 1 91.19 180 TYR B O 1
ATOM 3746 N N . GLY B 1 181 ? 6.738 15.523 2.715 1 94.62 181 GLY B N 1
ATOM 3747 C CA . GLY B 1 181 ? 7.207 14.211 3.131 1 94.62 181 GLY B CA 1
ATOM 3748 C C . GLY B 1 181 ? 8.695 14.172 3.408 1 94.62 181 GLY B C 1
ATOM 3749 O O . GLY B 1 181 ? 9.266 13.102 3.639 1 94.62 181 GLY B O 1
ATOM 3750 N N . GLU B 1 182 ? 9.359 15.32 3.457 1 94.06 182 GLU B N 1
ATOM 3751 C CA . GLU B 1 182 ? 10.812 15.406 3.564 1 94.06 182 GLU B CA 1
ATOM 3752 C C . GLU B 1 182 ? 11.25 15.523 5.02 1 94.06 182 GLU B C 1
ATOM 3754 O O . GLU B 1 182 ? 10.844 16.453 5.723 1 94.06 182 GLU B O 1
ATOM 3759 N N . ILE B 1 183 ? 12.109 14.609 5.426 1 96.62 183 ILE B N 1
ATOM 3760 C CA . ILE B 1 183 ? 12.617 14.594 6.793 1 96.62 183 ILE B CA 1
ATOM 3761 C C . ILE B 1 183 ? 13.953 13.859 6.84 1 96.62 183 ILE B C 1
ATOM 3763 O O . ILE B 1 183 ? 14.188 12.93 6.062 1 96.62 183 ILE B O 1
ATOM 3767 N N . LEU B 1 184 ? 14.82 14.266 7.719 1 96.81 184 LEU B N 1
ATOM 3768 C CA . LEU B 1 184 ? 16.109 13.609 7.914 1 96.81 184 LEU B CA 1
ATOM 3769 C C . LEU B 1 184 ? 16.031 12.602 9.062 1 96.81 184 LEU B C 1
ATOM 3771 O O . LEU B 1 184 ? 15.195 12.734 9.961 1 96.81 184 LEU B O 1
ATOM 3775 N N . GLU B 1 185 ? 16.938 11.609 9.047 1 96.62 185 GLU B N 1
ATOM 3776 C CA . GLU B 1 185 ? 16.906 10.547 10.047 1 96.62 185 GLU B CA 1
ATOM 3777 C C . GLU B 1 185 ? 17.078 11.109 11.453 1 96.62 185 GLU B C 1
ATOM 3779 O O . GLU B 1 185 ? 16.391 10.688 12.383 1 96.62 185 GLU B O 1
ATOM 3784 N N . ASP B 1 186 ? 18 12.078 11.609 1 98 186 ASP B N 1
ATOM 3785 C CA . ASP B 1 186 ? 18.234 12.656 12.93 1 98 186 ASP B CA 1
ATOM 3786 C C . ASP B 1 186 ? 16.984 13.375 13.43 1 98 186 ASP B C 1
ATOM 3788 O O . ASP B 1 186 ? 16.719 13.398 14.633 1 98 186 ASP B O 1
ATOM 3792 N N . GLN B 1 187 ? 16.281 14.008 12.57 1 98.44 187 GLN B N 1
ATOM 3793 C CA . GLN B 1 187 ? 15.008 14.648 12.914 1 98.44 187 GLN B CA 1
ATOM 3794 C C . GLN B 1 187 ? 13.977 13.617 13.352 1 98.44 187 GLN B C 1
ATOM 3796 O O . GLN B 1 187 ? 13.273 13.828 14.344 1 98.44 187 GLN B O 1
ATOM 3801 N N . LEU B 1 188 ? 13.961 12.586 12.609 1 98 188 LEU B N 1
ATOM 3802 C CA . LEU B 1 188 ? 13.062 11.484 12.945 1 98 188 LEU B CA 1
ATOM 3803 C C . LEU B 1 188 ? 13.414 10.891 14.312 1 98 188 LEU B C 1
ATOM 3805 O O . LEU B 1 188 ? 12.523 10.602 15.109 1 98 188 LEU B O 1
ATOM 3809 N N . LYS B 1 189 ? 14.641 10.672 14.539 1 98.25 189 LYS B N 1
ATOM 3810 C CA . LYS B 1 189 ? 15.117 10.172 15.828 1 98.25 189 LYS B CA 1
ATOM 3811 C C . LYS B 1 189 ? 14.688 11.094 16.969 1 98.25 189 LYS B C 1
ATOM 3813 O O . LYS B 1 189 ? 14.164 10.633 17.984 1 98.25 189 LYS B O 1
ATOM 3818 N N . TRP B 1 190 ? 14.867 12.336 16.781 1 98.62 190 TRP B N 1
ATOM 3819 C CA . TRP B 1 190 ? 14.477 13.312 17.797 1 98.62 190 TRP B CA 1
ATOM 3820 C C . TRP B 1 190 ? 12.977 13.242 18.062 1 98.62 190 TRP B C 1
ATOM 3822 O O . TRP B 1 190 ? 12.539 13.203 19.219 1 98.62 190 TRP B O 1
ATOM 3832 N N . ALA B 1 191 ? 12.188 13.289 17 1 98.69 191 ALA B N 1
ATOM 3833 C CA . ALA B 1 191 ? 10.742 13.242 17.141 1 98.69 191 ALA B CA 1
ATOM 3834 C C . ALA B 1 191 ? 10.312 12.008 17.938 1 98.69 191 ALA B C 1
ATOM 3836 O O . ALA B 1 191 ? 9.469 12.094 18.828 1 98.69 191 ALA B O 1
ATOM 3837 N N . THR B 1 192 ? 10.883 10.875 17.547 1 98.44 192 THR B N 1
ATOM 3838 C CA . THR B 1 192 ? 10.578 9.625 18.219 1 98.44 192 THR B CA 1
ATOM 3839 C C . THR B 1 192 ? 10.93 9.711 19.703 1 98.44 192 THR B C 1
ATOM 3841 O O . THR B 1 192 ? 10.133 9.312 20.562 1 98.44 192 THR B O 1
ATOM 3844 N N . GLU B 1 193 ? 12.078 10.25 20.031 1 98.19 193 GLU B N 1
ATOM 3845 C CA . GLU B 1 193 ? 12.531 10.398 21.422 1 98.19 193 GLU B CA 1
ATOM 3846 C C . GLU B 1 193 ? 11.617 11.328 22.203 1 98.19 193 GLU B C 1
ATOM 3848 O O . GLU B 1 193 ? 11.477 11.188 23.422 1 98.19 193 GLU B O 1
ATOM 3853 N N . GLN B 1 194 ? 11.008 12.281 21.5 1 98.12 194 GLN B N 1
ATOM 3854 C CA . GLN B 1 194 ? 10.102 13.234 22.141 1 98.12 194 GLN B CA 1
ATOM 3855 C C . GLN B 1 194 ? 8.672 12.688 22.188 1 98.12 194 GLN B C 1
ATOM 3857 O O . GLN B 1 194 ? 7.73 13.422 22.5 1 98.12 194 GLN B O 1
ATOM 3862 N N . ASN B 1 195 ? 8.422 11.461 21.719 1 98.06 195 ASN B N 1
ATOM 3863 C CA . ASN B 1 195 ? 7.152 10.742 21.75 1 98.06 195 ASN B CA 1
ATOM 3864 C C . ASN B 1 195 ? 6.191 11.234 20.672 1 98.06 195 ASN B C 1
ATOM 3866 O O . ASN B 1 195 ? 4.973 11.164 20.844 1 98.06 195 ASN B O 1
ATOM 3870 N N . PHE B 1 196 ? 6.766 11.844 19.656 1 98.75 196 PHE B N 1
ATOM 3871 C CA . PHE B 1 196 ? 5.988 12.094 18.453 1 98.75 196 PHE B CA 1
ATOM 3872 C C . PHE B 1 196 ? 5.914 10.844 17.578 1 98.75 196 PHE B C 1
ATOM 3874 O O . PHE B 1 196 ? 6.699 9.914 17.766 1 98.75 196 PHE B O 1
ATOM 3881 N N . MET B 1 197 ? 4.965 10.781 16.766 1 98.69 197 MET B N 1
ATOM 3882 C CA . MET B 1 197 ? 4.895 9.82 15.672 1 98.69 197 MET B CA 1
ATOM 3883 C C . MET B 1 197 ? 4.781 10.523 14.328 1 98.69 197 MET B C 1
ATOM 3885 O O . MET B 1 197 ? 3.912 11.375 14.141 1 98.69 197 MET B O 1
ATOM 3889 N N . ILE B 1 198 ? 5.703 10.203 13.445 1 98.62 198 ILE B N 1
ATOM 3890 C CA . ILE B 1 198 ? 5.676 10.766 12.102 1 98.62 198 ILE B CA 1
ATOM 3891 C C . ILE B 1 198 ? 4.848 9.867 11.18 1 98.62 198 ILE B C 1
ATOM 3893 O O . ILE B 1 198 ? 5.09 8.656 11.109 1 98.62 198 ILE B O 1
ATOM 3897 N N . VAL B 1 199 ? 3.846 10.453 10.539 1 98.38 199 VAL B N 1
ATOM 3898 C CA . VAL B 1 199 ? 2.996 9.688 9.633 1 98.38 199 VAL B CA 1
ATOM 3899 C C . VAL B 1 199 ? 3.031 10.312 8.234 1 98.38 199 VAL B C 1
ATOM 3901 O O . VAL B 1 199 ? 2.756 11.5 8.078 1 98.38 199 VAL B O 1
ATOM 3904 N N . GLN B 1 200 ? 3.434 9.5 7.273 1 97.25 200 GLN B N 1
ATOM 3905 C CA . GLN B 1 200 ? 3.346 9.852 5.863 1 97.25 200 GLN B CA 1
ATOM 3906 C C . GLN B 1 200 ? 1.987 9.477 5.281 1 97.25 200 GLN B C 1
ATOM 3908 O O . GLN B 1 200 ? 0.957 9.648 5.938 1 97.25 200 GLN B O 1
ATOM 3913 N N . TRP B 1 201 ? 1.973 9.117 3.977 1 96.75 201 TRP B N 1
ATOM 3914 C CA . TRP B 1 201 ? 0.749 8.664 3.324 1 96.75 201 TRP B CA 1
ATOM 3915 C C . TRP B 1 201 ? 1.039 7.527 2.352 1 96.75 201 TRP B C 1
ATOM 3917 O O . TRP B 1 201 ? 2.168 7.379 1.877 1 96.75 201 TRP B O 1
ATOM 3927 N N . SER B 1 202 ? -0.011 6.734 2.123 1 93.94 202 SER B N 1
ATOM 3928 C CA . SER B 1 202 ? 0.136 5.645 1.166 1 93.94 202 SER B CA 1
ATOM 3929 C C . SER B 1 202 ? -0.677 5.906 -0.098 1 93.94 202 SER B C 1
ATOM 3931 O O . SER B 1 202 ? -0.525 5.195 -1.097 1 93.94 202 SER B O 1
ATOM 3933 N N . VAL B 1 203 ? -1.569 6.863 -0.089 1 93.56 203 VAL B N 1
ATOM 3934 C CA . VAL B 1 203 ? -2.342 7.281 -1.254 1 93.56 203 VAL B CA 1
ATOM 3935 C C . VAL B 1 203 ? -2.236 8.789 -1.43 1 93.56 203 VAL B C 1
ATOM 3937 O O . VAL B 1 203 ? -2.637 9.555 -0.548 1 93.56 203 VAL B O 1
ATOM 3940 N N . ASP B 1 204 ? -1.684 9.203 -2.506 1 92.94 204 ASP B N 1
ATOM 3941 C CA . ASP B 1 204 ? -1.68 10.609 -2.896 1 92.94 204 ASP B CA 1
ATOM 3942 C C . ASP B 1 204 ? -2.799 10.906 -3.891 1 92.94 204 ASP B C 1
ATOM 3944 O O . ASP B 1 204 ? -2.791 10.398 -5.012 1 92.94 204 ASP B O 1
ATOM 3948 N N . THR B 1 205 ? -3.678 11.758 -3.514 1 95.12 205 THR B N 1
ATOM 3949 C CA . THR B 1 205 ? -4.812 12.062 -4.379 1 95.12 205 THR B CA 1
ATOM 3950 C C . THR B 1 205 ? -4.406 13.031 -5.484 1 95.12 205 THR B C 1
ATOM 3952 O O . THR B 1 205 ? -5.121 13.195 -6.473 1 95.12 205 THR B O 1
ATOM 3955 N N . VAL B 1 206 ? -3.363 13.742 -5.266 1 92 206 VAL B N 1
ATOM 3956 C CA . VAL B 1 206 ? -2.834 14.805 -6.117 1 92 206 VAL B CA 1
ATOM 3957 C C . VAL B 1 206 ? -3.828 15.961 -6.184 1 92 206 VAL B C 1
ATOM 3959 O O . VAL B 1 206 ? -3.871 16.688 -7.176 1 92 206 VAL B O 1
ATOM 3962 N N . ASP B 1 207 ? -4.594 16.094 -5.207 1 94.81 207 ASP B N 1
ATOM 3963 C CA . ASP B 1 207 ? -5.613 17.125 -5.195 1 94.81 207 ASP B CA 1
ATOM 3964 C C . ASP B 1 207 ? -4.977 18.516 -5.211 1 94.81 207 ASP B C 1
ATOM 3966 O O . ASP B 1 207 ? -5.586 19.484 -5.68 1 94.81 207 ASP B O 1
ATOM 3970 N N . TRP B 1 208 ? -3.824 18.656 -4.734 1 90.44 208 TRP B N 1
ATOM 3971 C CA . TRP B 1 208 ? -3.125 19.938 -4.652 1 90.44 208 TRP B CA 1
ATOM 3972 C C . TRP B 1 208 ? -2.902 20.516 -6.043 1 90.44 208 TRP B C 1
ATOM 3974 O O . TRP B 1 208 ? -2.639 21.719 -6.184 1 90.44 208 TRP B O 1
ATOM 3984 N N . LYS B 1 209 ? -3.094 19.703 -7 1 89.88 209 LYS B N 1
ATOM 3985 C CA . LYS B 1 209 ? -2.955 20.172 -8.375 1 89.88 209 LYS B CA 1
ATOM 3986 C C . LYS B 1 209 ? -4.266 20.75 -8.898 1 89.88 209 LYS B C 1
ATOM 3988 O O . LYS B 1 209 ? -4.336 21.219 -10.039 1 89.88 209 LYS B O 1
ATOM 3993 N N . GLY B 1 210 ? -5.246 20.703 -8.148 1 93.12 210 GLY B N 1
ATOM 3994 C CA . GLY B 1 210 ? -6.531 21.25 -8.555 1 93.12 210 GLY B CA 1
ATOM 3995 C C . GLY B 1 210 ? -7.273 20.359 -9.539 1 93.12 210 GLY B C 1
ATOM 3996 O O . GLY B 1 210 ? -7.969 20.859 -10.43 1 93.12 210 GLY B O 1
ATOM 3997 N N . VAL B 1 211 ? -7.07 19.078 -9.445 1 92.56 211 VAL B N 1
ATOM 3998 C CA . VAL B 1 211 ? -7.711 18.141 -10.359 1 92.56 211 VAL B CA 1
ATOM 3999 C C . VAL B 1 211 ? -9.164 17.922 -9.953 1 92.56 211 VAL B C 1
ATOM 4001 O O . VAL B 1 211 ? -9.594 18.375 -8.883 1 92.56 211 VAL B O 1
ATOM 4004 N N . SER B 1 212 ? -9.945 17.297 -10.836 1 96.25 212 SER B N 1
ATOM 4005 C CA . SER B 1 212 ? -11.383 17.141 -10.656 1 96.25 212 SER B CA 1
ATOM 4006 C C . SER B 1 212 ? -11.695 16.125 -9.562 1 96.25 212 SER B C 1
ATOM 4008 O O . SER B 1 212 ? -10.844 15.312 -9.195 1 96.25 212 SER B O 1
ATOM 4010 N N . ALA B 1 213 ? -12.914 16.172 -9.078 1 98.19 213 ALA B N 1
ATOM 4011 C CA . ALA B 1 213 ? -13.398 15.203 -8.094 1 98.19 213 ALA B CA 1
ATOM 4012 C C . ALA B 1 213 ? -13.305 13.781 -8.633 1 98.19 213 ALA B C 1
ATOM 4014 O O . ALA B 1 213 ? -12.961 12.852 -7.898 1 98.19 213 ALA B O 1
ATOM 4015 N N . ASP B 1 214 ? -13.602 13.625 -9.914 1 96.38 214 ASP B N 1
ATOM 4016 C CA . ASP B 1 214 ? -13.555 12.297 -10.516 1 96.38 214 ASP B CA 1
ATOM 4017 C C . ASP B 1 214 ? -12.125 11.758 -10.539 1 96.38 214 ASP B C 1
ATOM 4019 O O . ASP B 1 214 ? -11.891 10.586 -10.242 1 96.38 214 ASP B O 1
ATOM 4023 N N . THR B 1 215 ? -11.234 12.641 -10.914 1 95.69 215 THR B N 1
ATOM 4024 C CA . THR B 1 215 ? -9.836 12.242 -10.93 1 95.69 215 THR B CA 1
ATOM 4025 C C . THR B 1 215 ? -9.367 11.844 -9.531 1 95.69 215 THR B C 1
ATOM 4027 O O . THR B 1 215 ? -8.727 10.805 -9.359 1 95.69 215 THR B O 1
ATOM 4030 N N . ILE B 1 216 ? -9.703 12.625 -8.555 1 96.25 216 ILE B N 1
ATOM 4031 C CA . ILE B 1 216 ? -9.336 12.367 -7.172 1 96.25 216 ILE B CA 1
ATOM 4032 C C . ILE B 1 216 ? -9.945 11.047 -6.711 1 96.25 216 ILE B C 1
ATOM 4034 O O . ILE B 1 216 ? -9.266 10.211 -6.105 1 96.25 216 ILE B O 1
ATOM 4038 N N . THR B 1 217 ? -11.195 10.852 -7.02 1 96.56 217 THR B N 1
ATOM 4039 C CA . THR B 1 217 ? -11.906 9.625 -6.652 1 96.56 217 THR B CA 1
ATOM 4040 C C . THR B 1 217 ? -11.227 8.406 -7.262 1 96.56 217 THR B C 1
ATOM 4042 O O . THR B 1 217 ? -10.984 7.414 -6.57 1 96.56 217 THR B O 1
ATOM 4045 N N . ASN B 1 218 ? -10.875 8.523 -8.477 1 92.31 218 ASN B N 1
ATOM 4046 C CA . ASN B 1 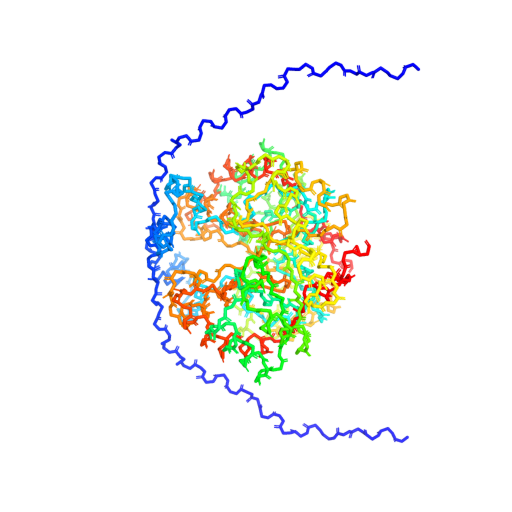218 ? -10.203 7.422 -9.164 1 92.31 218 ASN B CA 1
ATOM 4047 C C . ASN B 1 218 ? -8.844 7.121 -8.547 1 92.31 218 ASN B C 1
ATOM 4049 O O . ASN B 1 218 ? -8.469 5.957 -8.391 1 92.31 218 ASN B O 1
ATOM 4053 N N . ASN B 1 219 ? -8.141 8.141 -8.219 1 91.94 219 ASN B N 1
ATOM 4054 C CA . ASN B 1 219 ? -6.844 7.957 -7.566 1 91.94 219 ASN B CA 1
ATOM 4055 C C . ASN B 1 219 ? -6.988 7.23 -6.23 1 91.94 219 ASN B C 1
ATOM 4057 O O . ASN B 1 219 ? -6.18 6.359 -5.906 1 91.94 219 ASN B O 1
ATOM 4061 N N . VAL B 1 220 ? -7.992 7.574 -5.496 1 95.81 220 VAL B N 1
ATOM 4062 C CA . VAL B 1 220 ? -8.203 6.961 -4.188 1 95.81 220 VAL B CA 1
ATOM 4063 C C . VAL B 1 220 ? -8.641 5.508 -4.363 1 95.81 220 VAL B C 1
ATOM 4065 O O . VAL B 1 220 ? -8.039 4.602 -3.785 1 95.81 220 VAL B O 1
ATOM 4068 N N . LEU B 1 221 ? -9.633 5.277 -5.168 1 92.69 221 LEU B N 1
ATOM 4069 C CA . LEU B 1 221 ? -10.188 3.936 -5.312 1 92.69 221 LEU B CA 1
ATOM 4070 C C . LEU B 1 221 ? -9.18 3.004 -5.98 1 92.69 221 LEU B C 1
ATOM 4072 O O . LEU B 1 221 ? -9.117 1.816 -5.656 1 92.69 221 LEU B O 1
ATOM 4076 N N . GLY B 1 222 ? -8.383 3.574 -6.809 1 87.88 222 GLY B N 1
ATOM 4077 C CA . GLY B 1 222 ? -7.426 2.773 -7.555 1 87.88 222 GLY B CA 1
ATOM 4078 C C . GLY B 1 222 ? -6.195 2.414 -6.746 1 87.88 222 GLY B C 1
ATOM 4079 O O . GLY B 1 222 ? -5.441 1.511 -7.121 1 87.88 222 GLY B O 1
ATOM 4080 N N . ASN B 1 223 ? -6.066 3.098 -5.594 1 89.56 223 ASN B N 1
ATOM 4081 C CA . ASN B 1 223 ? -4.801 2.908 -4.895 1 89.56 223 ASN B CA 1
ATOM 4082 C C . ASN B 1 223 ? -5.016 2.561 -3.426 1 89.56 223 ASN B C 1
ATOM 4084 O O . ASN B 1 223 ? -4.051 2.389 -2.676 1 89.56 223 ASN B O 1
ATOM 4088 N N . SER B 1 224 ? -6.184 2.412 -3.037 1 93.25 224 SER B N 1
ATOM 4089 C CA . SER B 1 224 ? -6.434 2.176 -1.619 1 93.25 224 SER B CA 1
ATOM 4090 C C . SER B 1 224 ? -6.539 0.684 -1.317 1 93.25 224 SER B C 1
ATOM 4092 O O . SER B 1 224 ? -7.148 -0.068 -2.08 1 93.25 224 SER B O 1
ATOM 4094 N N . PHE B 1 225 ? -5.883 0.342 -0.264 1 93.06 225 PHE B N 1
ATOM 4095 C CA . PHE B 1 225 ? -5.926 -0.974 0.364 1 93.06 225 PHE B CA 1
ATOM 4096 C C . PHE B 1 225 ? -6.23 -0.853 1.853 1 93.06 225 PHE B C 1
ATOM 4098 O O . PHE B 1 225 ? -6.234 0.25 2.404 1 93.06 225 PHE B O 1
ATOM 4105 N N . PRO B 1 226 ? -6.598 -2.051 2.447 1 95.44 226 PRO B N 1
ATOM 4106 C CA . PRO B 1 226 ? -6.707 -2 3.908 1 95.44 226 PRO B CA 1
ATOM 4107 C C . PRO B 1 226 ? -5.469 -1.403 4.57 1 95.44 226 PRO B C 1
ATOM 4109 O O . PRO B 1 226 ? -4.344 -1.795 4.25 1 95.44 226 PRO B O 1
ATOM 4112 N N . GLY B 1 227 ? -5.684 -0.379 5.449 1 96.81 227 GLY B N 1
ATOM 4113 C CA . GLY B 1 227 ? -4.582 0.273 6.137 1 96.81 227 GLY B CA 1
ATOM 4114 C C . GLY B 1 227 ? -4.129 1.552 5.457 1 96.81 227 GLY B C 1
ATOM 4115 O O . GLY B 1 227 ? -3.238 2.244 5.953 1 96.81 227 GLY B O 1
ATOM 4116 N N . SER B 1 228 ? -4.801 1.983 4.41 1 96.69 228 SER B N 1
ATOM 4117 C CA . SER B 1 228 ? -4.348 3.125 3.623 1 96.69 228 SER B CA 1
ATOM 4118 C C . SER B 1 228 ? -4.516 4.43 4.391 1 96.69 228 SER B C 1
ATOM 4120 O O . SER B 1 228 ? -5.52 4.625 5.082 1 96.69 228 SER B O 1
ATOM 4122 N N . VAL B 1 229 ? -3.525 5.25 4.309 1 98.25 229 VAL B N 1
ATOM 4123 C CA . VAL B 1 229 ? -3.572 6.648 4.727 1 98.25 229 VAL B CA 1
ATOM 4124 C C . VAL B 1 229 ? -3.686 7.551 3.502 1 98.25 229 VAL B C 1
ATOM 4126 O O . VAL B 1 229 ? -2.748 7.645 2.703 1 98.25 229 VAL B O 1
ATOM 4129 N N . ILE B 1 230 ? -4.824 8.227 3.352 1 98.25 230 ILE B N 1
ATOM 4130 C CA . ILE B 1 230 ? -5.156 8.992 2.156 1 98.25 230 ILE B CA 1
ATOM 4131 C C . ILE B 1 230 ? -4.855 10.469 2.391 1 98.25 230 ILE B C 1
ATOM 4133 O O . ILE B 1 230 ? -5.305 11.055 3.379 1 98.25 230 ILE B O 1
ATOM 4137 N N . LEU B 1 231 ? -4.117 11.008 1.464 1 98.31 231 LEU B N 1
ATOM 4138 C CA . LEU B 1 231 ? -3.68 12.391 1.577 1 98.31 231 LEU B CA 1
ATOM 4139 C C . LEU B 1 231 ? -4.559 13.312 0.734 1 98.31 231 LEU B C 1
ATOM 4141 O O . LEU B 1 231 ? -4.688 13.109 -0.476 1 98.31 231 LEU B O 1
ATOM 4145 N N . GLN B 1 232 ? -5.188 14.266 1.332 1 98.5 232 GLN B N 1
ATOM 4146 C CA . GLN B 1 232 ? -5.801 15.438 0.715 1 98.5 232 GLN B CA 1
ATOM 4147 C C . GLN B 1 232 ? -5.352 16.719 1.402 1 98.5 232 GLN B C 1
ATOM 4149 O O . GLN B 1 232 ? -4.461 16.703 2.258 1 98.5 232 GLN B O 1
ATOM 4154 N N . HIS B 1 233 ? -5.922 17.906 0.89 1 98.44 233 HIS B N 1
ATOM 4155 C CA . HIS B 1 233 ? -5.441 19.172 1.413 1 98.44 233 HIS B CA 1
ATOM 4156 C C . HIS B 1 233 ? -6.602 20.109 1.727 1 98.44 233 HIS B C 1
ATOM 4158 O O . HIS B 1 233 ? -7.695 19.969 1.176 1 98.44 233 HIS B O 1
ATOM 4164 N N . SER B 1 234 ? -6.363 21.016 2.594 1 97.56 234 SER B N 1
ATOM 4165 C CA . SER B 1 234 ? -7.227 22.156 2.867 1 97.56 234 SER B CA 1
ATOM 4166 C C . SER B 1 234 ? -6.434 23.469 2.893 1 97.56 234 SER B C 1
ATOM 4168 O O . SER B 1 234 ? -6.594 24.281 3.805 1 97.56 234 SER B O 1
ATOM 4170 N N . THR B 1 235 ? -5.684 23.641 1.961 1 92.31 235 THR B N 1
ATOM 4171 C CA . THR B 1 235 ? -4.734 24.75 1.823 1 92.31 235 THR B CA 1
ATOM 4172 C C . THR B 1 235 ? -5.465 26.062 1.564 1 92.31 235 THR B C 1
ATOM 4174 O O . THR B 1 235 ? -6.262 26.156 0.627 1 92.31 235 THR B O 1
ATOM 4177 N N . PRO B 1 236 ? -5.152 27.094 2.355 1 91.06 236 PRO B N 1
ATOM 4178 C CA . PRO B 1 236 ? -5.711 28.391 2.025 1 91.06 236 PRO B CA 1
ATOM 4179 C C . PRO B 1 236 ? -5.363 28.844 0.609 1 91.06 236 PRO B C 1
ATOM 4181 O O . PRO B 1 236 ? -4.211 28.719 0.184 1 91.06 236 PRO B O 1
ATOM 4184 N N . GLY B 1 237 ? -6.34 29.266 -0.12 1 88.31 237 GLY B N 1
ATOM 4185 C CA . GLY B 1 237 ? -6.109 29.797 -1.453 1 88.31 237 GLY B CA 1
ATOM 4186 C C . GLY B 1 237 ? -5.922 28.719 -2.504 1 88.31 237 GLY B C 1
ATOM 4187 O O . GLY B 1 237 ? -5.672 29.031 -3.672 1 88.31 237 GLY B O 1
ATOM 4188 N N . GLY B 1 238 ? -6.031 27.531 -2.133 1 87.44 238 GLY B N 1
ATOM 4189 C CA . GLY B 1 238 ? -5.895 26.453 -3.098 1 87.44 238 GLY B CA 1
ATOM 4190 C C . GLY B 1 238 ? -7.105 26.297 -3.996 1 87.44 238 GLY B C 1
ATOM 4191 O O . GLY B 1 238 ? -8.102 27 -3.834 1 87.44 238 GLY B O 1
ATOM 4192 N N . HIS B 1 239 ? -6.898 25.562 -5.059 1 93.12 239 HIS B N 1
ATOM 4193 C CA . HIS B 1 239 ? -7.992 25.141 -5.926 1 93.12 239 HIS B CA 1
ATOM 4194 C C . HIS B 1 239 ? -8.469 23.734 -5.562 1 93.12 239 HIS B C 1
ATOM 4196 O O . HIS B 1 239 ? -8.234 22.781 -6.309 1 93.12 239 HIS B O 1
ATOM 4202 N N . LEU B 1 240 ? -9.211 23.656 -4.449 1 97.31 240 LEU B N 1
ATOM 4203 C CA . LEU B 1 240 ? -9.438 22.359 -3.812 1 97.31 240 LEU B CA 1
ATOM 4204 C C . LEU B 1 240 ? -10.914 21.984 -3.857 1 97.31 240 LEU B C 1
ATOM 4206 O O . LEU B 1 240 ? -11.367 21.141 -3.078 1 97.31 240 LEU B O 1
ATOM 4210 N N . GLN B 1 241 ? -11.719 22.656 -4.754 1 97.5 241 GLN B N 1
ATOM 4211 C CA . GLN B 1 241 ? -13.125 22.297 -4.848 1 97.5 241 GLN B CA 1
ATOM 4212 C C . GLN B 1 241 ? -13.289 20.828 -5.227 1 97.5 241 GLN B C 1
ATOM 4214 O O . GLN B 1 241 ? -14.203 20.156 -4.734 1 97.5 241 GLN B O 1
ATOM 4219 N N . GLY B 1 242 ? -12.477 20.328 -6.133 1 97.94 242 GLY B N 1
ATOM 4220 C CA . GLY B 1 242 ? -12.492 18.922 -6.473 1 97.94 242 GLY B CA 1
ATOM 4221 C C . GLY B 1 242 ? -12.266 18.016 -5.277 1 97.94 242 GLY B C 1
ATOM 4222 O O . GLY B 1 242 ? -12.875 16.953 -5.176 1 97.94 242 GLY B O 1
ATOM 4223 N N . SER B 1 243 ? -11.383 18.438 -4.395 1 98 243 SER B N 1
ATOM 4224 C CA . SER B 1 243 ? -11.094 17.672 -3.188 1 98 243 SER B CA 1
ATOM 4225 C C . SER B 1 243 ? -12.328 17.562 -2.297 1 98 243 SER B C 1
ATOM 4227 O O . SER B 1 243 ? -12.656 16.484 -1.804 1 98 243 SER B O 1
ATOM 4229 N N . VAL B 1 244 ? -12.984 18.672 -2.135 1 98.62 244 VAL B N 1
ATOM 4230 C CA . VAL B 1 244 ? -14.195 18.719 -1.32 1 98.62 244 VAL B CA 1
ATOM 4231 C C . VAL B 1 244 ? -15.258 17.797 -1.93 1 98.62 244 VAL B C 1
ATOM 4233 O O . VAL B 1 244 ? -15.82 16.953 -1.241 1 98.62 244 VAL B O 1
ATOM 4236 N N . GLU B 1 245 ? -15.477 17.891 -3.197 1 98.69 245 GLU B N 1
ATOM 4237 C CA . GLU B 1 245 ? -16.547 17.172 -3.877 1 98.69 245 GLU B CA 1
ATOM 4238 C C . GLU B 1 245 ? -16.234 15.672 -3.949 1 98.69 245 GLU B C 1
ATOM 4240 O O . GLU B 1 245 ? -17.141 14.844 -3.932 1 98.69 245 GLU B O 1
ATOM 4245 N N . ALA B 1 246 ? -15.031 15.344 -4.02 1 98.75 246 ALA B N 1
ATOM 4246 C CA . ALA B 1 246 ? -14.625 13.945 -4.121 1 98.75 246 ALA B CA 1
ATOM 4247 C C . ALA B 1 246 ? -15.047 13.156 -2.885 1 98.75 246 ALA B C 1
ATOM 4249 O O . ALA B 1 246 ? -15.25 11.945 -2.953 1 98.75 246 ALA B O 1
ATOM 4250 N N . LEU B 1 247 ? -15.156 13.859 -1.729 1 98.88 247 LEU B N 1
ATOM 4251 C CA . LEU B 1 247 ? -15.523 13.18 -0.493 1 98.88 247 LEU B CA 1
ATOM 4252 C C . LEU B 1 247 ? -16.891 12.516 -0.623 1 98.88 247 LEU B C 1
ATOM 4254 O O . LEU B 1 247 ? -17.125 11.453 -0.046 1 98.88 247 LEU B O 1
ATOM 4258 N N . ASP B 1 248 ? -17.797 13.031 -1.432 1 98.75 248 ASP B N 1
ATOM 4259 C CA . ASP B 1 248 ? -19.125 12.492 -1.65 1 98.75 248 ASP B CA 1
ATOM 4260 C C . ASP B 1 248 ? -19.078 11.203 -2.471 1 98.75 248 ASP B C 1
ATOM 4262 O O . ASP B 1 248 ? -20.062 10.469 -2.547 1 98.75 248 ASP B O 1
ATOM 4266 N N . LYS B 1 249 ? -17.984 10.984 -3.08 1 98.06 249 LYS B N 1
ATOM 4267 C CA . LYS B 1 249 ? -17.828 9.781 -3.893 1 98.06 249 LYS B CA 1
ATOM 4268 C C . LYS B 1 249 ? -16.938 8.758 -3.189 1 98.06 249 LYS B C 1
ATOM 4270 O O . LYS B 1 249 ? -17.312 7.594 -3.047 1 98.06 249 LYS B O 1
ATOM 4275 N N . ILE B 1 250 ? -15.828 9.219 -2.691 1 98.06 250 ILE B N 1
ATOM 4276 C CA . ILE B 1 250 ? -14.828 8.375 -2.059 1 98.06 250 ILE B CA 1
ATOM 4277 C C . ILE B 1 250 ? -15.445 7.633 -0.876 1 98.06 250 ILE B C 1
ATOM 4279 O O . ILE B 1 250 ? -15.32 6.41 -0.767 1 98.06 250 ILE B O 1
ATOM 4283 N N . ILE B 1 251 ? -16.094 8.391 0.035 1 98.69 251 ILE B N 1
ATOM 4284 C CA . ILE B 1 251 ? -16.531 7.84 1.316 1 98.69 251 ILE B CA 1
ATOM 4285 C C . ILE B 1 251 ? -17.578 6.762 1.089 1 98.69 251 ILE B C 1
ATOM 4287 O O . ILE B 1 251 ? -17.406 5.613 1.506 1 98.69 251 ILE B O 1
ATOM 4291 N N . PRO B 1 252 ? -18.688 6.992 0.334 1 98 252 PRO B N 1
ATOM 4292 C CA . PRO B 1 252 ? -19.672 5.926 0.154 1 98 252 PRO B CA 1
ATOM 4293 C C . PRO B 1 252 ? -19.109 4.723 -0.599 1 98 252 PRO B C 1
ATOM 4295 O O . PRO B 1 252 ? -19.469 3.58 -0.293 1 98 252 PRO B O 1
ATOM 4298 N N . GLN B 1 253 ? -18.281 4.934 -1.56 1 95.88 253 GLN B N 1
ATOM 4299 C CA . GLN B 1 253 ? -17.766 3.826 -2.354 1 95.88 253 GLN B CA 1
ATOM 4300 C C . GLN B 1 253 ? -16.844 2.936 -1.525 1 95.88 253 GLN B C 1
ATOM 4302 O O . GLN B 1 253 ? -16.906 1.709 -1.616 1 95.88 253 GLN B O 1
ATOM 4307 N N . LEU B 1 254 ? -15.984 3.533 -0.713 1 97.06 254 LEU B N 1
ATOM 4308 C CA . LEU B 1 254 ? -15.117 2.734 0.147 1 97.06 254 LEU B CA 1
ATOM 4309 C C . LEU B 1 254 ? -15.93 2.035 1.234 1 97.06 254 LEU B C 1
ATOM 4311 O O . LEU B 1 254 ? -15.633 0.893 1.594 1 97.06 254 LEU B O 1
ATOM 4315 N N . LYS B 1 255 ? -16.938 2.703 1.795 1 97.12 255 LYS B N 1
ATOM 4316 C CA . LYS B 1 255 ? -17.812 2.059 2.764 1 97.12 255 LYS B CA 1
ATOM 4317 C C . LYS B 1 255 ? -18.516 0.844 2.154 1 97.12 255 LYS B C 1
ATOM 4319 O O . LYS B 1 255 ? -18.641 -0.196 2.805 1 97.12 255 LYS B O 1
ATOM 4324 N N . THR B 1 256 ? -18.953 1.007 0.931 1 95.19 256 THR B N 1
ATOM 4325 C CA . THR B 1 256 ? -19.625 -0.096 0.246 1 95.19 256 THR B CA 1
ATOM 4326 C C . THR B 1 256 ? -18.688 -1.292 0.111 1 95.19 256 THR B C 1
ATOM 4328 O O . THR B 1 256 ? -19.125 -2.441 0.157 1 95.19 256 THR B O 1
ATOM 4331 N N . LYS B 1 257 ? -17.406 -1.039 0.073 1 93 257 LYS B N 1
ATOM 4332 C CA . LYS B 1 257 ? -16.406 -2.098 -0.018 1 93 257 LYS B CA 1
ATOM 4333 C C . LYS B 1 257 ? -16.078 -2.662 1.361 1 93 257 LYS B C 1
ATOM 4335 O O . LYS B 1 257 ? -15.219 -3.545 1.49 1 93 257 LYS B O 1
ATOM 4340 N N . GLY B 1 258 ? -16.656 -2.061 2.35 1 95.56 258 GLY B N 1
ATOM 4341 C CA . GLY B 1 258 ? -16.469 -2.584 3.691 1 95.56 258 GLY B CA 1
ATOM 4342 C C . GLY B 1 258 ? -15.375 -1.864 4.461 1 95.56 258 GLY B C 1
ATOM 4343 O O . GLY B 1 258 ? -14.922 -2.342 5.504 1 95.56 258 GLY B O 1
ATOM 4344 N N . ALA B 1 259 ? -14.906 -0.743 3.943 1 97.25 259 ALA B N 1
ATOM 4345 C CA . ALA B 1 259 ? -13.891 0.032 4.652 1 97.25 259 ALA B CA 1
ATOM 4346 C C . ALA B 1 259 ? -14.508 0.821 5.805 1 97.25 259 ALA B C 1
ATOM 4348 O O . ALA B 1 259 ? -15.594 1.385 5.664 1 97.25 259 ALA B O 1
ATOM 4349 N N . ARG B 1 260 ? -13.797 0.836 6.914 1 98.38 260 ARG B N 1
ATOM 4350 C CA . ARG B 1 260 ? -14.109 1.73 8.023 1 98.38 260 ARG B CA 1
ATOM 4351 C C . ARG B 1 260 ? -13.148 2.918 8.055 1 98.38 260 ARG B C 1
ATOM 4353 O O . ARG B 1 260 ? -11.93 2.738 8.055 1 98.38 260 ARG B O 1
ATOM 4360 N N . PHE B 1 261 ? -13.742 4.055 8.016 1 98.75 261 PHE B N 1
ATOM 4361 C CA . PHE B 1 261 ? -12.93 5.258 8.156 1 98.75 261 PHE B CA 1
ATOM 4362 C C . PHE B 1 261 ? -12.57 5.504 9.609 1 98.75 261 PHE B C 1
ATOM 4364 O O . PHE B 1 261 ? -13.445 5.578 10.469 1 98.75 261 PHE B O 1
ATOM 4371 N N . VAL B 1 262 ? -11.258 5.629 9.914 1 98.81 262 VAL B N 1
ATOM 4372 C CA . VAL B 1 262 ? -10.797 5.852 11.281 1 98.81 262 VAL B CA 1
ATOM 4373 C C . VAL B 1 262 ? -9.797 7.008 11.305 1 98.81 262 VAL B C 1
ATOM 4375 O O . VAL B 1 262 ? -9.258 7.391 10.266 1 98.81 262 VAL B O 1
ATOM 4378 N N . THR B 1 263 ? -9.594 7.609 12.469 1 98.81 263 THR B N 1
ATOM 4379 C CA . THR B 1 263 ? -8.516 8.57 12.664 1 98.81 263 THR B CA 1
ATOM 4380 C C . THR B 1 263 ? -7.191 7.859 12.914 1 98.81 263 THR B C 1
ATOM 4382 O O . THR B 1 263 ? -7.164 6.652 13.141 1 98.81 263 THR B O 1
ATOM 4385 N N . LEU B 1 264 ? -6.121 8.602 12.852 1 98.81 264 LEU B N 1
ATOM 4386 C CA . LEU B 1 264 ? -4.793 8 12.977 1 98.81 264 LEU B CA 1
ATOM 4387 C C . LEU B 1 264 ? -4.598 7.398 14.367 1 98.81 264 LEU B C 1
ATOM 4389 O O . LEU B 1 264 ? -4.016 6.32 14.5 1 98.81 264 LEU B O 1
ATOM 4393 N N . PRO B 1 265 ? -5.055 8.086 15.492 1 98.69 265 PRO B N 1
ATOM 4394 C CA . PRO B 1 265 ? -4.902 7.43 16.797 1 98.69 265 PRO B CA 1
ATOM 4395 C C . PRO B 1 265 ? -5.602 6.074 16.859 1 98.69 265 PRO B C 1
ATOM 4397 O O . PRO B 1 265 ? -5.066 5.125 17.438 1 98.69 265 PRO B O 1
ATOM 4400 N N . SER B 1 266 ? -6.777 5.969 16.312 1 98.44 266 SER B N 1
ATOM 4401 C CA . SER B 1 266 ? -7.488 4.695 16.266 1 98.44 266 SER B CA 1
ATOM 4402 C C . SER B 1 266 ? -6.746 3.678 15.398 1 98.44 266 SER B C 1
ATOM 4404 O O . SER B 1 266 ? -6.578 2.523 15.805 1 98.44 266 SER B O 1
ATOM 4406 N N . MET B 1 267 ? -6.273 4.062 14.25 1 98.38 267 MET B N 1
ATOM 4407 C CA . MET B 1 267 ? -5.578 3.172 13.32 1 98.38 267 MET B CA 1
ATOM 4408 C C . MET B 1 267 ? -4.336 2.574 13.969 1 98.38 267 MET B C 1
ATOM 4410 O O . MET B 1 267 ? -4.062 1.383 13.82 1 98.38 267 MET B O 1
ATOM 4414 N N . PHE B 1 268 ? -3.641 3.424 14.664 1 97.81 268 PHE B N 1
ATOM 4415 C CA . PHE B 1 268 ? -2.359 2.994 15.211 1 97.81 268 PHE B CA 1
ATOM 4416 C C . PHE B 1 268 ? -2.498 2.629 16.688 1 97.81 268 PHE B C 1
ATOM 4418 O O . PHE B 1 268 ? -1.499 2.369 17.359 1 97.81 268 PHE B O 1
ATOM 4425 N N . GLN B 1 269 ? -3.703 2.619 17.234 1 96.94 269 GLN B N 1
ATOM 4426 C CA . GLN B 1 269 ? -4.012 2.258 18.609 1 96.94 269 GLN B CA 1
ATOM 4427 C C . GLN B 1 269 ? -3.111 3.006 19.594 1 96.94 269 GLN B C 1
ATOM 4429 O O . GLN B 1 269 ? -2.471 2.391 20.453 1 96.94 269 GLN B O 1
ATOM 4434 N N . THR B 1 270 ? -3.156 4.309 19.438 1 97.19 270 THR B N 1
ATOM 4435 C CA . THR B 1 270 ? -2.391 5.199 20.297 1 97.19 270 THR B CA 1
ATOM 4436 C C . THR B 1 270 ? -3.178 6.469 20.609 1 97.19 270 THR B C 1
ATOM 4438 O O . THR B 1 270 ? -4.312 6.625 20.156 1 97.19 270 THR B O 1
ATOM 4441 N N . SER B 1 271 ? -2.59 7.309 21.438 1 97.31 271 SER B N 1
ATOM 4442 C CA . SER B 1 271 ? -3.246 8.547 21.844 1 97.31 271 SER B CA 1
ATOM 4443 C C . SER B 1 271 ? -3.043 9.641 20.797 1 97.31 271 SER B C 1
ATOM 4445 O O . SER B 1 271 ? -2.037 9.648 20.078 1 97.31 271 SER B O 1
ATOM 4447 N N . LYS B 1 272 ? -4.016 10.531 20.688 1 98.25 272 LYS B N 1
ATOM 4448 C CA . LYS B 1 272 ? -3.85 11.703 19.828 1 98.25 272 LYS B CA 1
ATOM 4449 C C . LYS B 1 272 ? -2.916 12.727 20.484 1 98.25 272 LYS B C 1
ATOM 4451 O O . LYS B 1 272 ? -2.404 13.625 19.797 1 98.25 272 LYS B O 1
ATOM 4456 N N . GLU B 1 273 ? -2.756 12.578 21.797 1 98.19 273 GLU B N 1
ATOM 4457 C CA . GLU B 1 273 ? -1.935 13.508 22.562 1 98.19 273 GLU B CA 1
ATOM 4458 C C . GLU B 1 273 ? -0.535 12.945 22.797 1 98.19 273 GLU B C 1
ATOM 4460 O O . GLU B 1 273 ? -0.377 11.758 23.094 1 98.19 273 GLU B O 1
ATOM 4465 N N . ARG B 1 274 ? 0.666 13.766 22.578 1 94.81 274 ARG B N 1
ATOM 4466 C CA . ARG B 1 274 ? 2.064 13.383 22.719 1 94.81 274 ARG B CA 1
ATOM 4467 C C . ARG B 1 274 ? 2.393 13.094 24.188 1 94.81 274 ARG B C 1
ATOM 4469 O O . ARG B 1 274 ? 3.283 12.289 24.484 1 94.81 274 ARG B O 1
ATOM 4476 N N . LYS B 1 275 ? 1.709 12.594 25.219 1 81.81 275 LYS B N 1
ATOM 4477 C CA . LYS B 1 275 ? 1.941 12.422 26.656 1 81.81 275 LYS B CA 1
ATOM 4478 C C . LYS B 1 275 ? 3.42 12.586 27 1 81.81 275 LYS B C 1
ATOM 4480 O O . LYS B 1 275 ? 4.285 12.312 26.156 1 81.81 275 LYS B O 1
#

Radius of gyration: 24.67 Å; Cα contacts (8 Å, |Δi|>4): 1077; chains: 2; bounding box: 75×72×59 Å

pLDDT: mean 82.46, std 28.24, range [20.22, 98.94]

Solvent-accessible surface area (backbone atoms only — not comparable to full-atom values): 29305 Å² total; per-residue (Å²): 137,80,85,77,78,78,88,74,78,81,69,77,80,74,80,68,78,75,70,83,74,77,80,76,75,70,76,80,64,88,67,61,69,57,64,68,64,57,70,60,85,70,79,82,63,77,67,72,76,57,74,66,68,50,90,60,56,57,12,56,90,58,53,32,41,44,28,62,75,40,49,36,37,39,45,35,49,39,55,39,26,31,32,26,51,32,32,35,55,12,50,35,87,63,51,36,55,52,40,52,51,52,29,58,76,68,70,49,46,32,28,36,25,29,16,28,57,33,34,70,74,40,45,67,56,46,33,49,44,41,74,72,63,32,44,62,28,36,23,28,26,81,57,58,56,47,67,76,48,57,70,68,56,47,50,47,29,47,51,54,19,35,53,53,43,22,70,55,56,72,44,39,44,13,37,32,36,53,37,94,70,34,66,43,70,71,57,47,50,50,38,33,75,66,46,31,32,42,44,64,50,53,29,74,34,59,32,91,72,42,43,51,25,67,57,30,32,47,41,45,58,13,48,35,43,42,12,28,21,36,42,44,66,22,43,67,90,55,58,43,64,23,51,50,56,18,50,75,50,43,53,59,54,41,41,73,32,42,38,40,70,32,32,62,32,66,60,66,71,51,64,57,47,32,121,136,83,85,77,77,79,86,73,80,81,69,74,81,76,79,77,75,74,73,81,75,77,79,76,76,69,78,79,63,87,68,61,71,60,63,67,64,58,71,60,85,71,81,82,63,76,68,73,75,58,76,67,69,49,88,59,55,56,12,55,90,57,55,31,40,46,28,63,76,41,50,37,38,40,46,37,50,39,55,38,27,30,32,27,51,33,32,34,54,12,51,35,87,63,50,33,55,52,40,52,50,52,29,58,75,68,71,47,45,33,28,36,26,29,15,28,57,34,34,70,73,40,45,68,55,47,33,47,44,41,73,72,63,31,44,61,28,37,23,28,26,82,56,56,56,47,66,75,48,55,70,69,56,48,50,47,29,47,51,54,19,36,55,52,43,21,71,56,56,72,44,40,44,12,37,33,36,52,37,94,73,34,67,41,70,69,56,48,51,50,38,32,76,66,44,31,32,42,45,62,50,52,30,74,35,59,31,90,73,44,42,50,26,66,57,30,32,47,43,43,56,12,47,36,43,41,11,27,22,36,42,44,66,21,43,67,89,56,57,43,66,23,52,51,55,17,50,76,49,42,51,59,55,42,43,72,32,43,37,40,70,32,31,62,31,67,59,68,71,50,64,58,49,32,118

Foldseek 3Di:
DPCPPDPDDPPDPPPPCPPPPDPPPPPPPQPQPLVVPPPDPDDCPPSPPRPCPPPPPLDDPDDPCCVVVFLEEAWFDQPALAEAEEAEADDDDPQLVLLLVLCVVLVFAHEYAYAQCRCVVCLVSLQVNLVSPHFYHHAFHPQDQALPDDPVNLVCRRVSSQVSSCVRNVFRFQEYEHRVNHDDPVSRVVSRVLQHHYYHFNFELVLQVLDALVSSLCSPVVGDHRGGYYYHYNHPPGNRVRVSVNSVVNSVVSVVVVHDYDYPCVRHVHDRHSD/DPPPPDPDDPPDPPCPVPDPPDPPPPDPDPPQPLVVPPPDPDDCPPSPPRPCPPPPPLDDPDDPCCVVVFLEEAWFDQPALAEAEEAEADDDDPQLVLLLVLCVVLVFAHEYAYAQCRCVVCLVSLQVNLVSPHFYHHAFHPQDQALPDDPVNLCCRRVSSQVSSCVRNVFRFQEYEHRVNHDDPVSRVVSRVLQHHYYHFNFELVLQVLDALVSSLCSPVVGDHRGGYYYHYNHPPGNRVRVSVNSVVNSVVSVVVVHDYDYPCVRHVHDRHSD

Secondary structure (DSSP, 8-state):
--------------------------------GGGGGGGS-S----TT------TT--S-SS-TTHHHHSSEESS--TTS-EEEEEEES---SSHHHHHHHHHHHTT---EEEE-HHHHHH-HHHHHHHHHTT-EEEE--SS---GGGS-HHHHHHHHHHHHHHHHHHHSS-B-EE--GGG---HHHHHHHHHTT-EEE--SEE--GGGT--HHHHHHHHHHH--TT-EEEEE--TT---HHHHHHHHHHHHHHHHTTPEE--HHHHTTS-SB--/--------------------------------GGGGGGGS-S----TT------TT--S-SS-TTHHHHSSEESS--TTS-EEEEEEES---SSHHHHHHHHHHHTT---EEEE-HHHHHH-HHHHHHHHHTT-EEEE--SS---GGGS-HHHHHHHHHHHHHHHHHHHSS-B-EE--GGG---HHHHHHHHHTT-EEE--SEE--GGGT--HHHHHHHHHHH--TT-EEEEE--TT---HHHHHHHHHHHHHHHHTTPEE--HHHHTTS-SB--

InterPro domains:
  IPR002509 NodB homology domain [PF01522] (77-194)
  IPR002509 NodB homology domain [PS51677] (81-262)
  IPR011330 Glycoside hydrolase/deacetylase, beta/alpha-barrel [SSF88713] (39-268)
  IPR050248 Polysaccharide deacetylase, ArnD subfamily [PTHR10587] (58-269)
  IPR054895 Peptidoglycan-N-acetylglucosamine deacetylase BC_1960 [NF045821] (1-275)

Nearest PDB structures (foldseek):
  5o6y-assembly4_D  TM=1.000E+00  e=3.232E-44  Bacillus cereus ATCC 14579
  5o6y-assembly1_A  TM=9.966E-01  e=4.709E-44  Bacillus cereus ATCC 14579
  6hm9-assembly1_A  TM=9.624E-01  e=1.147E-21  Bacillus anthracis
  7bkf-assembly1_A  TM=9.611E-01  e=2.593E-21  Bacillus anthracis
  6hpa-assembly1_A  TM=9.620E-01  e=4.854E-21  Bacillus anthracis